Protein AF-A0A7X7ME81-F1 (afdb_monomer)

Secondary structure (DSSP, 8-state):
--TTS--HHHHHHTT-TTSS--STTS--SSHHHHHHHHHTT------------TTSHHHHHHHHHHHHHHHHT--S--------------SSTTS-EEEE-SSS-SEEEE-TTS--EEEBPPEEEETTEEE---EEEEEEEEEEEEETTEEEEEEEEEETT-TTEEEEEEEEEETT---EEEEEEEEESS---BTHHHHSS--EE--B-PPPTT-EEEEEEEEEEETTTTEEEEEEEE--HHHHHTT-EE--SEEEEE-SS-EEEEE-SS--BTTB-SS-EEP----HHHHHHHHHHTT-SEEEE-TTSEEETTEEEE-TTSTTTTHHHHHHHHHTTPEEEE---TT---TT-HHHHH--S-SS-TTS-HHHHHHHHHHHHHHHHHHHHHHHHHH-TTPPPEEE--STT----GGGGGT-EEE--SS---SS-STTS---SSSSS---GGGSSSHHHHHHHGGGGGGTTTS-GGGEEEEEP--SSHHHHHHHHHHIIIIIEEE-S--TT--HHHHHHHHHHHHHHHHHHHHHHHSPPEEES-TTSSEEEEEEE-TTT--EEEEEEE--------TTS--------PPEEEEEEEE--SS-EEESS-EEEEE-TTSEEEEEE---SSSEEEEEEE-

Sequence (635 aa):
MTSKNLGPDCRTFLTHADFETRRADGRFDHQLGFAMDYLRRMQPQYSFDDVNSADELPAWRAKVRAKLKELLQIGDDHVRPFKRVNWIASPRGDEASLMIAAEGPLFRYAAPGSVPCTIEGPVFEIDSALVKPVFYAIRAAGAKALGGGITERRFTADYRNLDGLTLTIVVRTAEGSPVVRFRYILSDTAGRKLTKKTTGRDATDYAAFSAAQDARVTDVRLSDFNHLLNGYLPTETALPPRAFENALTAPGPILASVDAEGAFLMDYAHGSTLPNTFFEYRLAPDRLLEEIDAAHRAGVETFVIDVGWFNSAGDWRPHPRYPEGLKPICERLERHGMKLGLWIHAAWAGNDSEVRTLAPEGHGGPNETVEERRDGYAYGVPVAIARIAESISEACPDVVVDFDMTEGGRSMGLGILATARYFLVNNGPYYQAIEDVPFDRDKRGWNNIFVHPGPSRAQVLRYALDFDRWIPANLLLAHYLPTGDARSIDINLASVVLGQNGLWGGSTGLPNEQLDRIGRTLADYREVRDDANAACAVRLGRTGCGFEVHERLNPANGRGLVSIFSNADTSFQTADVTPEPTVPLAPFVYVTERKAAAGSVHATHPAKVTQLPDGRARIEIKFDGRPDTTIVFFK

Mean predicted aligned error: 19.28 Å

Radius of gyration: 31.32 Å; Cα contacts (8 Å, |Δi|>4): 1023; chains: 1; bounding box: 78×84×87 Å

Nearest PDB structures (foldseek):
  2xn0-assembly1_A  TM=3.822E-01  e=1.098E-12  Lactobacillus acidophilus NCFM
  6phw-assembly1_A  TM=4.038E-01  e=3.432E-10  Streptococcus pneumoniae TIGR4
  6phu-assembly1_A  TM=3.960E-01  e=3.833E-10  Streptococcus pneumoniae TIGR4
  8oe4-assembly1_C  TM=1.785E-01  e=1.512E+00  Homo sapiens
  4a0z-assembly1_B  TM=3.368E-01  e=6.720E+00  Staphylococcus aureus

Foldseek 3Di:
DDDPPDDPVVVCVVPPPQLADPDPVRDHPDPVSVVVVVVVPDDDDDDDDDDDDPVCVVVVVVVVVVVVCVVVVDDPDDDDDPPPQDDPFDPDDQAWTWDADLDDFRIWIDGGLADIFTKRAKWFQKPNDTAGSHFPDKAWPDWDDPDQQKIKTWIKTHGPPQPQWIKIKIWIDGPPDPDIDIDIDITGPPPIDACCVPVVDTPMDHMDGDADPQWFKKAWAAFEQDPVVRGTHIDIDTQDPVCQVVQHKRLHQWIWTADPRGIDIDGDPDHGYPPDGPDIDGHHDPCLLVLLVLCLLLVAQEDEDEPQLADWAVGRFGHVVPVVRCVVVVVSCVVSNHHYEYDHDQLDTGPPDPVVVVDDDFDDDPVDDPVRRLVRSLVCRLVVLQVVLVVVCVVPVPYAAEDEPPDPSHDDDCSSLVRHAYEDPPFADLDDPDPPQDNDPPDPDHNGRLVDQDLVVLLVLCVVLVCCQPPQLLSHAYAFELDDDPQSNQSRLLSCLLNNPHHDDGSPPDPSVSSNLSNVSVVLSVVQSVQLSQFRWDWDDDRLPQKIKTDRARQVAQFHKMKIKGAQAPPPPPVPDDDDDDPQDAWDKDKDPHAHHPPDKDKSADWDWDQDPVRIIIITHGDPRHIGMMMIGRD

Structure (mmCIF, N/CA/C/O backbone):
data_AF-A0A7X7ME81-F1
#
_entry.id   AF-A0A7X7ME81-F1
#
loop_
_atom_site.group_PDB
_atom_site.id
_atom_site.type_symbol
_atom_site.label_atom_id
_atom_site.label_alt_id
_atom_site.label_comp_id
_atom_site.label_asym_id
_atom_site.label_entity_id
_atom_site.label_seq_id
_atom_site.pdbx_PDB_ins_code
_atom_site.Cartn_x
_atom_site.Cartn_y
_atom_site.Cartn_z
_atom_site.occupancy
_atom_site.B_iso_or_equiv
_atom_site.auth_seq_id
_atom_site.auth_comp_id
_atom_site.auth_asym_id
_atom_site.auth_atom_id
_atom_site.pdbx_PDB_model_num
ATOM 1 N N . MET A 1 1 ? 10.875 38.441 -19.371 1.00 32.75 1 MET A N 1
ATOM 2 C CA . MET A 1 1 ? 10.639 39.898 -19.463 1.00 32.75 1 MET A CA 1
ATOM 3 C C . MET A 1 1 ? 11.802 40.682 -18.859 1.00 32.75 1 MET A C 1
ATOM 5 O O . MET A 1 1 ? 12.082 40.538 -17.675 1.00 32.75 1 MET A O 1
ATOM 9 N N . THR A 1 2 ? 12.499 41.498 -19.654 1.00 25.98 2 THR A N 1
ATOM 10 C CA . THR A 1 2 ? 13.553 42.420 -19.182 1.00 25.98 2 THR A CA 1
ATOM 11 C C . THR A 1 2 ? 12.974 43.673 -18.511 1.00 25.98 2 THR A C 1
ATOM 13 O O . THR A 1 2 ? 11.903 44.146 -18.883 1.00 25.98 2 THR A O 1
ATOM 16 N N . SER A 1 3 ? 13.726 44.232 -17.557 1.00 25.61 3 SER A N 1
ATOM 17 C CA . SER A 1 3 ? 13.387 45.251 -16.538 1.00 25.61 3 SER A CA 1
ATOM 18 C C . SER A 1 3 ? 12.873 46.629 -17.000 1.00 25.61 3 SER A C 1
ATOM 20 O O . SER A 1 3 ? 12.815 47.557 -16.195 1.00 25.61 3 SER A O 1
ATOM 22 N N . LYS A 1 4 ? 12.485 46.808 -18.266 1.00 28.98 4 LYS A N 1
ATOM 23 C CA . LYS A 1 4 ? 12.021 48.106 -18.785 1.00 28.98 4 LYS A CA 1
ATOM 24 C C . LYS A 1 4 ? 10.511 48.349 -18.665 1.00 28.98 4 LYS A C 1
ATOM 26 O O . LYS A 1 4 ? 10.114 49.504 -18.753 1.00 28.98 4 LYS A O 1
ATOM 31 N N . ASN A 1 5 ? 9.703 47.322 -18.380 1.00 36.22 5 ASN A N 1
ATOM 32 C CA . ASN A 1 5 ? 8.232 47.427 -18.406 1.00 36.22 5 ASN A CA 1
ATOM 33 C C . ASN A 1 5 ? 7.548 47.433 -17.027 1.00 36.22 5 ASN A C 1
ATOM 35 O O . ASN A 1 5 ? 6.329 47.332 -16.953 1.00 36.22 5 ASN A O 1
ATOM 39 N N . LEU A 1 6 ? 8.299 47.559 -15.931 1.00 34.09 6 LEU A N 1
ATOM 40 C CA . LEU A 1 6 ? 7.712 47.717 -14.598 1.00 34.09 6 LEU A CA 1
ATOM 41 C C . LEU A 1 6 ? 7.468 49.205 -14.317 1.00 34.09 6 LEU A C 1
ATOM 43 O O . LEU A 1 6 ? 8.400 50.016 -14.401 1.00 34.09 6 LEU A O 1
ATOM 47 N N . GLY A 1 7 ? 6.212 49.545 -14.012 1.00 36.22 7 GLY A N 1
ATOM 48 C CA . GLY A 1 7 ? 5.780 50.894 -13.645 1.00 36.22 7 GLY A CA 1
ATOM 49 C C . GLY A 1 7 ? 6.507 51.434 -12.401 1.00 36.22 7 GLY A C 1
ATOM 50 O O . GLY A 1 7 ? 7.112 50.655 -11.657 1.00 36.22 7 GLY A O 1
ATOM 51 N N . PRO A 1 8 ? 6.488 52.761 -12.176 1.00 33.88 8 PRO A N 1
ATOM 52 C CA . PRO A 1 8 ? 7.284 53.421 -11.137 1.00 33.88 8 PRO A CA 1
ATOM 53 C C . PRO A 1 8 ? 7.071 52.850 -9.723 1.00 33.88 8 PRO A C 1
ATOM 55 O O . PRO A 1 8 ? 8.046 52.741 -8.983 1.00 33.88 8 PRO A O 1
ATOM 58 N N . ASP A 1 9 ? 5.871 52.357 -9.405 1.00 41.66 9 ASP A N 1
ATOM 59 C CA . ASP A 1 9 ? 5.544 51.764 -8.096 1.00 41.66 9 ASP A CA 1
ATOM 60 C C . ASP A 1 9 ? 6.050 50.321 -7.910 1.00 41.66 9 ASP A C 1
ATOM 62 O O . ASP A 1 9 ? 6.145 49.827 -6.794 1.00 41.66 9 ASP A O 1
ATOM 66 N N . CYS A 1 10 ? 6.440 49.625 -8.983 1.00 31.61 10 CYS A N 1
ATOM 67 C CA . CYS A 1 10 ? 7.090 48.310 -8.887 1.00 31.61 10 CYS A CA 1
ATOM 68 C C . CYS A 1 10 ? 8.609 48.421 -8.676 1.00 31.61 10 CYS A C 1
ATOM 70 O O . CYS A 1 10 ? 9.251 47.456 -8.259 1.00 31.61 10 CYS A O 1
ATOM 72 N N . ARG A 1 11 ? 9.212 49.587 -8.954 1.00 34.44 11 ARG A N 1
ATOM 73 C CA . ARG A 1 11 ? 10.646 49.813 -8.702 1.00 34.44 11 ARG A CA 1
ATOM 74 C C . ARG A 1 11 ? 10.942 50.006 -7.218 1.00 34.44 11 ARG A C 1
ATOM 76 O O . ARG A 1 11 ? 12.022 49.628 -6.785 1.00 34.44 11 ARG A O 1
ATOM 83 N N . THR A 1 12 ? 9.988 50.523 -6.449 1.00 38.28 12 THR A N 1
ATOM 84 C CA . THR A 1 12 ? 10.103 50.729 -4.998 1.00 38.28 12 THR A CA 1
ATOM 85 C C . THR A 1 12 ? 10.009 49.424 -4.198 1.00 38.28 12 THR A C 1
ATOM 87 O O . THR A 1 12 ? 10.706 49.291 -3.195 1.00 38.28 12 THR A O 1
ATOM 90 N N . PHE A 1 13 ? 9.256 48.417 -4.667 1.00 35.69 13 PHE A N 1
ATOM 91 C CA . PHE A 1 13 ? 9.243 47.071 -4.061 1.00 35.69 13 PHE A CA 1
ATOM 92 C C . PHE A 1 13 ? 10.575 46.321 -4.222 1.00 35.69 13 PHE A C 1
ATOM 94 O O . PHE A 1 13 ? 10.964 45.552 -3.347 1.00 35.69 13 PHE A O 1
ATOM 101 N N . LEU A 1 14 ? 11.298 46.566 -5.320 1.00 36.12 14 LEU A N 1
ATOM 102 C CA . LEU A 1 14 ? 12.588 45.929 -5.620 1.00 36.12 14 LEU A CA 1
ATOM 103 C C . LEU A 1 14 ? 13.775 46.540 -4.858 1.00 36.12 14 LEU A C 1
ATOM 105 O O . LEU A 1 14 ? 14.877 46.002 -4.935 1.00 36.12 14 LEU A O 1
ATOM 109 N N . THR A 1 15 ? 13.563 47.650 -4.149 1.00 40.34 15 THR A N 1
ATOM 110 C CA . THR A 1 15 ? 14.590 48.358 -3.368 1.00 40.34 15 THR A CA 1
ATOM 111 C C . THR A 1 15 ? 14.187 48.531 -1.901 1.00 40.34 15 THR A C 1
ATOM 113 O O . THR A 1 15 ? 14.740 49.386 -1.211 1.00 40.34 15 THR A O 1
ATOM 116 N N . HIS A 1 16 ? 13.190 47.779 -1.415 1.00 45.47 16 HIS A N 1
ATOM 117 C CA . HIS A 1 16 ? 12.765 47.869 -0.018 1.00 45.47 16 HIS A CA 1
ATOM 118 C C . HIS A 1 16 ? 13.863 47.308 0.895 1.00 45.47 16 HIS A C 1
ATOM 120 O O . HIS A 1 16 ? 14.351 46.198 0.678 1.00 45.47 16 HIS A O 1
ATOM 126 N N . ALA A 1 17 ? 14.220 48.050 1.946 1.00 48.84 17 ALA A N 1
ATOM 127 C CA . ALA A 1 17 ? 15.340 47.730 2.838 1.00 48.84 17 ALA A CA 1
ATOM 128 C C . ALA A 1 17 ? 15.209 46.377 3.574 1.00 48.84 17 ALA A C 1
ATOM 130 O O . ALA A 1 17 ? 16.172 45.908 4.182 1.00 48.84 17 ALA A O 1
ATOM 131 N N . ASP A 1 18 ? 14.028 45.754 3.547 1.00 45.53 18 ASP A N 1
ATOM 132 C CA . ASP A 1 18 ? 13.742 44.443 4.152 1.00 45.53 18 ASP A CA 1
ATOM 133 C C . ASP A 1 18 ? 14.006 43.255 3.210 1.00 45.53 18 ASP A C 1
ATOM 135 O O . ASP A 1 18 ? 13.956 42.105 3.644 1.00 45.53 18 ASP A O 1
ATOM 139 N N . PHE A 1 19 ? 14.307 43.511 1.931 1.00 48.75 19 PHE A N 1
ATOM 140 C CA . PHE A 1 19 ? 14.589 42.472 0.931 1.00 48.75 19 PHE A CA 1
ATOM 141 C C . PHE A 1 19 ? 16.055 42.437 0.474 1.00 48.75 19 PHE A C 1
ATOM 143 O O . PHE A 1 19 ? 16.425 41.583 -0.330 1.00 48.75 19 PHE A O 1
ATOM 150 N N . GLU A 1 20 ? 16.907 43.310 1.017 1.00 47.28 20 GLU A N 1
ATOM 151 C CA . GLU A 1 20 ? 18.362 43.174 0.930 1.00 47.28 20 GLU A CA 1
ATOM 152 C C . GLU A 1 20 ? 18.887 42.331 2.102 1.00 47.28 20 GLU A C 1
ATOM 154 O O . GLU A 1 20 ? 18.478 42.501 3.251 1.00 47.28 20 GLU A O 1
ATOM 159 N N . THR A 1 21 ? 19.808 41.402 1.822 1.00 47.97 21 THR A N 1
ATOM 160 C CA . THR A 1 21 ? 20.451 40.582 2.860 1.00 47.97 21 THR A CA 1
ATOM 161 C C . THR A 1 21 ? 21.333 41.457 3.749 1.00 47.97 21 THR A C 1
ATOM 163 O O . THR A 1 21 ? 22.417 41.873 3.347 1.00 47.97 21 THR A O 1
ATOM 166 N N . ARG A 1 22 ? 20.911 41.695 4.995 1.00 49.09 22 ARG A N 1
ATOM 167 C CA . ARG A 1 22 ? 21.734 42.398 5.997 1.00 49.09 22 ARG A CA 1
ATOM 168 C C . ARG A 1 22 ? 22.772 41.483 6.651 1.00 49.09 22 ARG A C 1
ATOM 170 O O . ARG A 1 22 ? 23.621 41.943 7.413 1.00 49.09 22 ARG A O 1
ATOM 177 N N . ARG A 1 23 ? 22.716 40.181 6.363 1.00 46.84 23 ARG A N 1
ATOM 178 C CA . ARG A 1 23 ? 23.627 39.175 6.905 1.00 46.84 23 ARG A CA 1
ATOM 179 C C . ARG A 1 23 ? 24.941 39.161 6.131 1.00 46.84 23 ARG A C 1
ATOM 181 O O . ARG A 1 23 ? 24.955 39.081 4.905 1.00 46.84 23 ARG A O 1
ATOM 188 N N . ALA A 1 24 ? 26.051 39.142 6.866 1.00 44.19 24 ALA A N 1
ATOM 189 C CA . ALA A 1 24 ? 27.401 39.085 6.302 1.00 44.19 24 ALA A CA 1
ATOM 190 C C . ALA A 1 24 ? 27.688 37.799 5.492 1.00 44.19 24 ALA A C 1
ATOM 192 O O . ALA A 1 24 ? 28.668 37.753 4.755 1.00 44.19 24 ALA A O 1
ATOM 193 N N . ASP A 1 25 ? 26.841 36.766 5.613 1.00 48.84 25 ASP A N 1
ATOM 194 C CA . ASP A 1 25 ? 26.937 35.490 4.888 1.00 48.84 25 ASP A CA 1
ATOM 195 C C . ASP A 1 25 ? 26.100 35.434 3.591 1.00 48.84 25 ASP A C 1
ATOM 197 O O . ASP A 1 25 ? 26.075 34.398 2.925 1.00 48.84 25 ASP A O 1
ATOM 201 N N . GLY A 1 26 ? 25.415 36.526 3.226 1.00 46.53 26 GLY A N 1
ATOM 202 C CA . GLY A 1 26 ? 24.636 36.641 1.988 1.00 46.53 26 GLY A CA 1
ATOM 203 C C . GLY A 1 26 ? 23.283 35.916 1.989 1.00 46.53 26 GLY A C 1
ATOM 204 O O . GLY A 1 26 ? 22.688 35.749 0.924 1.00 46.53 26 GLY A O 1
ATOM 205 N N . ARG A 1 27 ? 22.792 35.452 3.149 1.00 45.41 27 ARG A N 1
ATOM 206 C CA . ARG A 1 27 ? 21.479 34.795 3.287 1.00 45.41 27 ARG A CA 1
ATOM 207 C C . ARG A 1 27 ? 20.375 35.803 3.616 1.00 45.41 27 ARG A C 1
ATOM 209 O O . ARG A 1 27 ? 20.588 36.737 4.375 1.00 45.41 27 ARG A O 1
ATOM 216 N N . PHE A 1 28 ? 19.166 35.577 3.107 1.00 43.81 28 PHE A N 1
ATOM 217 C CA . PHE A 1 28 ? 18.009 36.432 3.397 1.00 43.81 28 PHE A CA 1
ATOM 218 C C . PHE A 1 28 ? 17.433 36.142 4.791 1.00 43.81 28 PHE A C 1
ATOM 220 O O . PHE A 1 28 ? 17.281 34.980 5.165 1.00 43.81 28 PHE A O 1
ATOM 227 N N . ASP A 1 29 ? 17.074 37.189 5.540 1.00 44.44 29 ASP A N 1
ATOM 228 C CA . ASP A 1 29 ? 16.479 37.068 6.883 1.00 44.44 29 ASP A CA 1
ATOM 229 C C . ASP A 1 29 ? 15.064 36.450 6.861 1.00 44.44 29 ASP A C 1
ATOM 231 O O . ASP A 1 29 ? 14.594 35.924 7.872 1.00 44.44 29 ASP A O 1
ATOM 235 N N . HIS A 1 30 ? 14.403 36.437 5.696 1.00 47.88 30 HIS A N 1
ATOM 236 C CA . HIS A 1 30 ? 13.050 35.909 5.512 1.00 47.88 30 HIS A CA 1
ATOM 237 C C . HIS A 1 30 ? 12.918 35.034 4.253 1.00 47.88 30 HIS A C 1
ATOM 239 O O . HIS A 1 30 ? 13.453 35.355 3.190 1.00 47.88 30 HIS A O 1
ATOM 245 N N . GLN A 1 31 ? 12.143 33.943 4.357 1.00 36.00 31 GLN A N 1
ATOM 246 C CA . GLN A 1 31 ? 11.933 32.953 3.284 1.00 36.00 31 GLN A CA 1
ATOM 247 C C . GLN A 1 31 ? 11.325 33.547 2.001 1.00 36.00 31 GLN A C 1
ATOM 249 O O . GLN A 1 31 ? 11.598 33.059 0.905 1.00 36.00 31 GLN A O 1
ATOM 254 N N . LEU A 1 32 ? 10.559 34.635 2.120 1.00 37.75 32 LEU A N 1
ATOM 255 C CA . LEU A 1 32 ? 9.932 35.316 0.987 1.00 37.75 32 LEU A CA 1
ATOM 256 C C . LEU A 1 32 ? 10.963 35.976 0.046 1.00 37.75 32 LEU A C 1
ATOM 258 O O . LEU A 1 32 ? 10.760 35.999 -1.166 1.00 37.75 32 LEU A O 1
ATOM 262 N N . GLY A 1 33 ? 12.102 36.445 0.575 1.00 39.22 33 GLY A N 1
ATOM 263 C CA . GLY A 1 33 ? 13.165 37.071 -0.227 1.00 39.22 33 GLY A CA 1
ATOM 264 C C . GLY A 1 33 ? 13.872 36.090 -1.171 1.00 39.22 33 GLY A C 1
ATOM 265 O O . GLY A 1 33 ? 14.205 36.438 -2.301 1.00 39.22 33 GLY A O 1
ATOM 266 N N . PHE A 1 34 ? 14.019 34.830 -0.751 1.00 38.69 34 PHE A N 1
ATOM 267 C CA . PHE A 1 34 ? 14.621 33.763 -1.557 1.00 38.69 34 PHE A CA 1
ATOM 268 C C . PHE A 1 34 ? 13.739 33.354 -2.750 1.00 38.69 34 PHE A C 1
ATOM 270 O O . PHE A 1 34 ? 14.237 33.169 -3.862 1.00 38.69 34 PHE A O 1
ATOM 277 N N . ALA A 1 35 ? 12.422 33.256 -2.540 1.00 36.81 35 ALA A N 1
ATOM 278 C CA . ALA A 1 35 ? 11.469 32.866 -3.580 1.00 36.81 35 ALA A CA 1
ATOM 279 C C . ALA A 1 35 ? 11.412 33.878 -4.742 1.00 36.81 35 ALA A C 1
ATOM 281 O O . ALA A 1 35 ? 11.278 33.494 -5.905 1.00 36.81 35 ALA A O 1
ATOM 282 N N . MET A 1 36 ? 11.575 35.170 -4.450 1.00 40.88 36 MET A N 1
ATOM 283 C CA . MET A 1 36 ? 11.470 36.232 -5.456 1.00 40.88 36 MET A CA 1
ATOM 284 C C . MET A 1 36 ? 12.733 36.382 -6.318 1.00 40.88 36 MET A C 1
ATOM 286 O O . MET A 1 36 ? 12.626 36.642 -7.519 1.00 40.88 36 MET A O 1
ATOM 290 N N . ASP A 1 37 ? 13.928 36.151 -5.761 1.00 43.53 37 ASP A N 1
ATOM 291 C CA . ASP A 1 37 ? 15.176 36.126 -6.543 1.00 43.53 37 ASP A CA 1
ATOM 292 C C . ASP A 1 37 ? 15.230 34.925 -7.508 1.00 43.53 37 ASP A C 1
ATOM 294 O O . ASP A 1 37 ? 15.739 35.028 -8.626 1.00 43.53 37 ASP A O 1
ATOM 298 N N . TYR A 1 38 ? 14.624 33.802 -7.116 1.00 40.75 38 TYR A N 1
ATOM 299 C CA . TYR A 1 38 ? 14.484 32.615 -7.958 1.00 40.75 38 TYR A CA 1
ATOM 300 C C . TYR A 1 38 ? 13.604 32.879 -9.194 1.00 40.75 38 TYR A C 1
ATOM 302 O O . TYR A 1 38 ? 13.998 32.577 -10.324 1.00 40.75 38 TYR A O 1
ATOM 310 N N . LEU A 1 39 ? 12.452 33.533 -9.010 1.00 40.41 39 LEU A N 1
ATOM 311 C CA . LEU A 1 39 ? 11.525 33.873 -10.098 1.00 40.41 39 LEU A CA 1
ATOM 312 C C . LEU A 1 39 ? 12.115 34.884 -11.095 1.00 40.41 39 LEU A C 1
ATOM 314 O O . LEU A 1 39 ? 11.847 34.812 -12.296 1.00 40.41 39 LEU A O 1
ATOM 318 N N . ARG A 1 40 ? 12.992 35.782 -10.630 1.00 42.34 40 ARG A N 1
ATOM 319 C CA . ARG A 1 40 ? 13.674 36.785 -11.465 1.00 42.34 40 ARG A CA 1
ATOM 320 C C . ARG A 1 40 ? 14.566 36.167 -12.560 1.00 42.34 40 ARG A C 1
ATOM 322 O O . ARG A 1 40 ? 14.855 36.838 -13.553 1.00 42.34 40 ARG A O 1
ATOM 329 N N . ARG A 1 41 ? 14.994 34.905 -12.415 1.00 41.59 41 ARG A N 1
ATOM 330 C CA . ARG A 1 41 ? 15.993 34.248 -13.284 1.00 41.59 41 ARG A CA 1
ATOM 331 C C . ARG A 1 41 ? 15.414 33.434 -14.457 1.00 41.59 41 ARG A C 1
ATOM 333 O O . ARG A 1 41 ? 16.167 33.110 -15.366 1.00 41.59 41 ARG A O 1
ATOM 340 N N . MET A 1 42 ? 14.110 33.142 -14.491 1.00 31.59 42 MET A N 1
ATOM 341 C CA . MET A 1 42 ? 13.539 32.039 -15.300 1.00 31.59 42 MET A CA 1
ATOM 342 C C . MET A 1 42 ? 12.870 32.398 -16.654 1.00 31.59 42 MET A C 1
ATOM 344 O O . MET A 1 42 ? 12.163 31.565 -17.203 1.00 31.59 42 MET A O 1
ATOM 348 N N . GLN A 1 43 ? 13.046 33.599 -17.222 1.00 38.97 43 GLN A N 1
ATOM 349 C CA . GLN A 1 43 ? 12.276 34.106 -18.391 1.00 38.97 43 GLN A CA 1
ATOM 350 C C . GLN A 1 43 ? 11.940 33.091 -19.534 1.00 38.97 43 GLN A C 1
ATOM 352 O O . GLN A 1 43 ? 12.846 32.762 -20.300 1.00 38.97 43 GLN A O 1
ATOM 357 N N . PRO A 1 44 ? 10.661 32.720 -19.781 1.00 31.50 44 PRO A N 1
ATOM 358 C CA . PRO A 1 44 ? 10.255 31.972 -20.983 1.00 31.50 44 PRO A CA 1
ATOM 359 C C . PRO A 1 44 ? 9.662 32.876 -22.085 1.00 31.50 44 PRO A C 1
ATOM 361 O O . PRO A 1 44 ? 9.094 33.932 -21.796 1.00 31.50 44 PRO A O 1
ATOM 364 N N . GLN A 1 45 ? 9.815 32.460 -23.349 1.00 32.66 45 GLN A N 1
ATOM 365 C CA . GLN A 1 45 ? 9.417 33.175 -24.572 1.00 32.66 45 GLN A CA 1
ATOM 366 C C . GLN A 1 45 ? 8.427 32.346 -25.429 1.00 32.66 45 GLN A C 1
ATOM 368 O O . GLN A 1 45 ? 8.608 31.136 -25.543 1.00 32.66 45 GLN A O 1
ATOM 373 N N . TYR A 1 46 ? 7.506 33.062 -26.101 1.00 28.22 46 TYR A N 1
ATOM 374 C CA . TYR A 1 46 ? 6.639 32.715 -27.258 1.00 28.22 46 TYR A CA 1
ATOM 375 C C . TYR A 1 46 ? 5.223 32.135 -27.001 1.00 28.22 46 TYR A C 1
ATOM 377 O O . TYR A 1 46 ? 5.084 31.063 -26.422 1.00 28.22 46 TYR A O 1
ATOM 385 N N . SER A 1 47 ? 4.185 32.829 -27.517 1.00 29.20 47 SER A N 1
ATOM 386 C CA . SER A 1 47 ? 2.791 32.358 -27.694 1.00 29.20 47 SER A CA 1
ATOM 387 C C . SER A 1 47 ? 2.435 32.246 -29.188 1.00 29.20 47 SER A C 1
ATOM 389 O O . SER A 1 47 ? 2.996 32.962 -30.022 1.00 29.20 47 SER A O 1
ATOM 391 N N . PHE A 1 48 ? 1.504 31.343 -29.513 1.00 30.50 48 PHE A N 1
ATOM 392 C CA . PHE A 1 48 ? 0.793 31.282 -30.793 1.00 30.50 48 PHE A CA 1
ATOM 393 C C . PHE A 1 48 ? -0.701 31.431 -30.503 1.00 30.50 48 PHE A C 1
ATOM 395 O O . PHE A 1 48 ? -1.377 30.457 -30.174 1.00 30.50 48 PHE A O 1
ATOM 402 N N . ASP A 1 49 ? -1.184 32.663 -30.597 1.00 35.16 49 ASP A N 1
ATOM 403 C CA . ASP A 1 49 ? -2.587 33.029 -30.446 1.00 35.16 49 ASP A CA 1
ATOM 404 C C . ASP A 1 49 ? -3.260 33.034 -31.823 1.00 35.16 49 ASP A C 1
ATOM 406 O O . ASP A 1 49 ? -2.685 33.562 -32.771 1.00 35.16 49 ASP A O 1
ATOM 410 N N . ASP A 1 50 ? -4.429 32.393 -31.937 1.00 37.16 50 ASP A N 1
ATOM 411 C CA . ASP A 1 50 ? -5.607 32.890 -32.675 1.00 37.16 50 ASP A CA 1
ATOM 412 C C . ASP A 1 50 ? -6.576 31.747 -33.028 1.00 37.16 50 ASP A C 1
ATOM 414 O O . ASP A 1 50 ? -6.461 31.073 -34.054 1.00 37.16 50 ASP A O 1
ATOM 418 N N . VAL A 1 51 ? -7.599 31.569 -32.189 1.00 39.06 51 VAL A N 1
ATOM 419 C CA . VAL A 1 51 ? -8.917 31.081 -32.625 1.00 39.06 51 VAL A CA 1
ATOM 420 C C . VAL A 1 51 ? -9.935 32.030 -32.006 1.00 39.06 51 VAL A C 1
ATOM 422 O O . VAL A 1 51 ? -10.042 32.112 -30.784 1.00 39.06 51 VAL A O 1
ATOM 425 N N . ASN A 1 52 ? -10.636 32.791 -32.846 1.00 38.50 52 ASN A N 1
ATOM 426 C CA . ASN A 1 52 ? -11.299 34.034 -32.441 1.00 38.50 52 ASN A CA 1
ATOM 427 C C . ASN A 1 52 ? -12.833 33.920 -32.317 1.00 38.50 52 ASN A C 1
ATOM 429 O O . ASN A 1 52 ? -13.488 34.926 -32.043 1.00 38.50 52 ASN A O 1
ATOM 433 N N . SER A 1 53 ? -13.447 32.734 -32.490 1.00 41.44 53 SER A N 1
ATOM 434 C CA . SER A 1 53 ? -14.900 32.584 -32.263 1.00 41.44 53 SER A CA 1
ATOM 435 C C . SER A 1 53 ? -15.425 31.152 -32.048 1.00 41.44 53 SER A C 1
ATOM 437 O O . SER A 1 53 ? -14.794 30.155 -32.402 1.00 41.44 53 SER A O 1
ATOM 439 N N . ALA A 1 54 ? -16.638 31.062 -31.480 1.00 36.31 54 ALA A N 1
ATOM 440 C CA . ALA A 1 54 ? -17.353 29.822 -31.156 1.00 36.31 54 ALA A CA 1
ATOM 441 C C . ALA A 1 54 ? -17.728 28.966 -32.383 1.00 36.31 54 ALA A C 1
ATOM 443 O O . ALA A 1 54 ? -17.873 27.748 -32.256 1.00 36.31 54 ALA A O 1
ATOM 444 N N . ASP A 1 55 ? -17.823 29.575 -33.565 1.00 43.19 55 ASP A N 1
ATOM 445 C CA . ASP A 1 55 ? -18.172 28.886 -34.812 1.00 43.19 55 ASP A CA 1
ATOM 446 C C . ASP A 1 55 ? -16.984 28.095 -35.390 1.00 43.19 55 ASP A C 1
ATOM 448 O O . ASP A 1 55 ? -17.169 27.124 -36.125 1.00 43.19 55 ASP A O 1
ATOM 452 N N . GLU A 1 56 ? -15.751 28.443 -35.000 1.00 43.66 56 GLU A N 1
ATOM 453 C CA . GLU A 1 56 ? -14.519 27.733 -35.379 1.00 43.66 56 GLU A CA 1
ATOM 454 C C . GLU A 1 56 ? -14.234 26.527 -34.462 1.00 43.66 56 GLU A C 1
ATOM 456 O O . GLU A 1 56 ? -13.455 25.628 -34.804 1.00 43.66 56 GLU A O 1
ATOM 461 N N . LEU A 1 57 ? -14.918 26.459 -33.313 1.00 41.06 57 LEU A N 1
ATOM 462 C CA . LEU A 1 57 ? -14.742 25.446 -32.272 1.00 41.06 57 LEU A CA 1
ATOM 463 C C . LEU A 1 57 ? -15.004 24.004 -32.753 1.00 41.06 57 LEU A C 1
ATOM 465 O O . LEU A 1 57 ? -14.258 23.113 -32.345 1.00 41.06 57 LEU A O 1
ATOM 469 N N . PRO A 1 58 ? -15.994 23.708 -33.620 1.00 44.22 58 PRO A N 1
ATOM 470 C CA . PRO A 1 58 ? -16.194 22.357 -34.145 1.00 44.22 58 PRO A CA 1
ATOM 471 C C . PRO A 1 58 ? -15.057 21.903 -35.073 1.00 44.22 58 PRO A C 1
ATOM 473 O O . PRO A 1 58 ? -14.619 20.755 -34.983 1.00 44.22 58 PRO A O 1
ATOM 476 N N . ALA A 1 59 ? -14.530 22.798 -35.917 1.00 46.66 59 ALA A N 1
ATOM 477 C CA . ALA A 1 59 ? -13.402 22.509 -36.808 1.00 46.66 59 ALA A CA 1
ATOM 478 C C . ALA A 1 59 ? -12.083 22.370 -36.027 1.00 46.66 59 ALA A C 1
ATOM 480 O O . ALA A 1 59 ? -11.264 21.494 -36.318 1.00 46.66 59 ALA A O 1
ATOM 481 N N . TRP A 1 60 ? -11.909 23.181 -34.982 1.00 47.00 60 TRP A N 1
ATOM 482 C CA . TRP A 1 60 ? -10.807 23.065 -34.033 1.00 47.00 60 TRP A CA 1
ATOM 483 C C . TRP A 1 60 ? -10.886 21.762 -33.222 1.00 47.00 60 TRP A C 1
ATOM 485 O O . TRP A 1 60 ? -9.916 21.009 -33.191 1.00 47.00 60 TRP A O 1
ATOM 495 N N . ARG A 1 61 ? -12.060 21.405 -32.675 1.00 44.97 61 ARG A N 1
ATOM 496 C CA . ARG A 1 61 ? -12.305 20.105 -32.018 1.00 44.97 61 ARG A CA 1
ATOM 497 C C . ARG A 1 61 ? -12.026 18.940 -32.961 1.00 44.97 61 ARG A C 1
ATOM 499 O O . ARG A 1 61 ? -11.451 17.951 -32.524 1.00 44.97 61 ARG A O 1
ATOM 506 N N . ALA A 1 62 ? -12.378 19.046 -34.243 1.00 47.09 62 ALA A N 1
ATOM 507 C CA . ALA A 1 62 ? -12.060 18.027 -35.242 1.00 47.09 62 ALA A CA 1
ATOM 508 C C . ALA A 1 62 ? -10.543 17.896 -35.486 1.00 47.09 62 ALA A C 1
ATOM 510 O O . ALA A 1 62 ? -10.047 16.771 -35.548 1.00 47.09 62 ALA A O 1
ATOM 511 N N . LYS A 1 63 ? -9.788 19.006 -35.535 1.00 46.94 63 LYS A N 1
ATOM 512 C CA . LYS A 1 63 ? -8.311 18.995 -35.608 1.00 46.94 63 LYS A CA 1
ATOM 513 C C . LYS A 1 63 ? -7.667 18.410 -34.347 1.00 46.94 63 LYS A C 1
ATOM 515 O O . LYS A 1 63 ? -6.780 17.570 -34.463 1.00 46.94 63 LYS A O 1
ATOM 520 N N . VAL A 1 64 ? -8.146 18.785 -33.160 1.00 43.28 64 VAL A N 1
ATOM 521 C CA . VAL A 1 64 ? -7.687 18.241 -31.869 1.00 43.28 64 VAL A CA 1
ATOM 522 C C . VAL A 1 64 ? -7.994 16.745 -31.770 1.00 43.28 64 VAL A C 1
ATOM 524 O O . VAL A 1 64 ? -7.142 15.966 -31.362 1.00 43.28 64 VAL A O 1
ATOM 527 N N . ARG A 1 65 ? -9.174 16.305 -32.219 1.00 43.00 65 ARG A N 1
ATOM 528 C CA . ARG A 1 65 ? -9.571 14.889 -32.228 1.00 43.00 65 ARG A CA 1
ATOM 529 C C . ARG A 1 65 ? -8.785 14.070 -33.255 1.00 43.00 65 ARG A C 1
ATOM 531 O O . ARG A 1 65 ? -8.423 12.937 -32.958 1.00 43.00 65 ARG A O 1
ATOM 538 N N . ALA A 1 66 ? -8.477 14.636 -34.425 1.00 46.22 66 ALA A N 1
ATOM 539 C CA . ALA A 1 66 ? -7.587 14.020 -35.411 1.00 46.22 66 ALA A CA 1
ATOM 540 C C . ALA A 1 66 ? -6.154 13.892 -34.869 1.00 46.22 66 ALA A C 1
ATOM 542 O O . ALA A 1 66 ? -5.543 12.836 -35.014 1.00 46.22 66 ALA A O 1
ATOM 543 N N . LYS A 1 67 ? -5.659 14.916 -34.159 1.00 43.53 67 LYS A N 1
ATOM 544 C CA . LYS A 1 67 ? -4.336 14.895 -33.525 1.00 43.53 67 LYS A CA 1
ATOM 545 C C . LYS A 1 67 ? -4.268 13.928 -32.340 1.00 43.53 67 LYS A C 1
ATOM 547 O O . LYS A 1 67 ? -3.284 13.220 -32.196 1.00 43.53 67 LYS A O 1
ATOM 552 N N . LEU A 1 68 ? -5.333 13.815 -31.546 1.00 38.41 68 LEU A N 1
ATOM 553 C CA . LEU A 1 68 ? -5.460 12.803 -30.492 1.00 38.41 68 LEU A CA 1
ATOM 554 C C . LEU A 1 68 ? -5.521 11.379 -31.062 1.00 38.41 68 LEU A C 1
ATOM 556 O O . LEU A 1 68 ? -4.896 10.488 -30.503 1.00 38.41 68 LEU A O 1
ATOM 560 N N . LYS A 1 69 ? -6.214 11.149 -32.187 1.00 41.41 69 LYS A N 1
ATOM 561 C CA . LYS A 1 69 ? -6.202 9.843 -32.876 1.00 41.41 69 LYS A CA 1
ATOM 562 C C . LYS A 1 69 ? -4.808 9.481 -33.411 1.00 41.41 69 LYS A C 1
ATOM 564 O O . LYS A 1 69 ? -4.397 8.332 -33.284 1.00 41.41 69 LYS A O 1
ATOM 569 N N . GLU A 1 70 ? -4.076 10.455 -33.951 1.00 43.75 70 GLU A N 1
ATOM 570 C CA . GLU A 1 70 ? -2.676 10.307 -34.382 1.00 43.75 70 GLU A CA 1
ATOM 571 C C . GLU A 1 70 ? -1.744 9.978 -33.198 1.00 43.75 70 GLU A C 1
ATOM 573 O O . GLU A 1 70 ? -0.939 9.054 -33.285 1.00 43.75 70 GLU A O 1
ATOM 578 N N . LEU A 1 71 ? -1.894 10.686 -32.071 1.00 38.44 71 LEU A N 1
ATOM 579 C CA . LEU A 1 71 ? -1.054 10.538 -30.874 1.00 38.44 71 LEU A CA 1
ATOM 580 C C . LEU A 1 71 ? -1.345 9.262 -30.068 1.00 38.44 71 LEU A C 1
ATOM 582 O O . LEU A 1 71 ? -0.439 8.709 -29.454 1.00 38.44 71 LEU A O 1
ATOM 586 N N . LEU A 1 72 ? -2.592 8.783 -30.070 1.00 34.72 72 LEU A N 1
ATOM 587 C CA . LEU A 1 72 ? -3.018 7.598 -29.313 1.00 34.72 72 LEU A CA 1
ATOM 588 C C . LEU A 1 72 ? -2.960 6.292 -30.128 1.00 34.72 72 LEU A C 1
ATOM 590 O O . LEU A 1 72 ? -3.198 5.227 -29.568 1.00 34.72 72 LEU A O 1
ATOM 594 N N . GLN A 1 73 ? -2.655 6.353 -31.431 1.00 39.91 73 GLN A N 1
ATOM 595 C CA . GLN A 1 73 ? -2.582 5.200 -32.351 1.00 39.91 73 GLN A CA 1
ATOM 596 C C . GLN A 1 73 ? -3.836 4.294 -32.374 1.00 39.91 73 GLN A C 1
ATOM 598 O O . GLN A 1 73 ? -3.744 3.106 -32.683 1.00 39.91 73 GLN A O 1
ATOM 603 N N . ILE A 1 74 ? -5.024 4.828 -32.073 1.00 40.41 74 ILE A N 1
ATOM 604 C CA . ILE A 1 74 ? -6.282 4.061 -32.078 1.00 40.41 74 ILE A CA 1
ATOM 605 C C . ILE A 1 74 ? -6.915 4.142 -33.477 1.00 40.41 74 ILE A C 1
ATOM 607 O O . ILE A 1 74 ? -7.443 5.187 -33.864 1.00 40.41 74 ILE A O 1
ATOM 611 N N . GLY A 1 75 ? -6.842 3.046 -34.240 1.00 38.78 75 GLY A N 1
ATOM 612 C CA . GLY A 1 75 ? -7.490 2.884 -35.551 1.00 38.78 75 GLY A CA 1
ATOM 613 C C . GLY A 1 75 ? -8.822 2.124 -35.478 1.00 38.78 75 GLY A C 1
ATOM 614 O O . GLY A 1 75 ? -9.003 1.283 -34.604 1.00 38.78 75 GLY A O 1
ATOM 615 N N . ASP A 1 76 ? -9.732 2.404 -36.419 1.00 38.75 76 ASP A N 1
ATOM 616 C CA . ASP A 1 76 ? -11.120 1.894 -36.470 1.00 38.75 76 ASP A CA 1
ATOM 617 C C . ASP A 1 76 ? -11.271 0.454 -37.041 1.00 38.75 76 ASP A C 1
ATOM 619 O O . ASP A 1 76 ? -12.381 0.031 -37.354 1.00 38.75 76 ASP A O 1
ATOM 623 N N . ASP A 1 77 ? -10.201 -0.347 -37.133 1.00 37.84 77 ASP A N 1
ATOM 624 C CA . ASP A 1 77 ? -10.268 -1.713 -37.678 1.00 37.84 77 ASP A CA 1
ATOM 625 C C . ASP A 1 77 ? -10.023 -2.792 -36.611 1.00 37.84 77 ASP A C 1
ATOM 627 O O . ASP A 1 77 ? -8.934 -2.932 -36.048 1.00 37.84 77 ASP A O 1
ATOM 631 N N . HIS A 1 78 ? -11.046 -3.620 -36.391 1.00 32.25 78 HIS A N 1
ATOM 632 C CA . HIS A 1 78 ? -10.961 -4.887 -35.672 1.00 32.25 78 HIS A CA 1
ATOM 633 C C . HIS A 1 78 ? -9.872 -5.818 -36.239 1.00 32.25 78 HIS A C 1
ATOM 635 O O . HIS A 1 78 ? -9.766 -6.023 -37.445 1.00 32.25 78 HIS A O 1
ATOM 641 N N . VAL A 1 79 ? -9.149 -6.459 -35.311 1.00 39.56 79 VAL A N 1
ATOM 642 C CA . VAL A 1 79 ? -8.479 -7.770 -35.415 1.00 39.56 79 VAL A CA 1
ATOM 643 C C . VAL A 1 79 ? -7.714 -8.020 -36.721 1.00 39.56 79 VAL A C 1
ATOM 645 O O . VAL A 1 79 ? -8.237 -8.573 -37.687 1.00 39.56 79 VAL A O 1
ATOM 648 N N . ARG A 1 80 ? -6.396 -7.789 -36.691 1.00 24.95 80 ARG A N 1
ATOM 649 C CA . ARG A 1 80 ? -5.472 -8.608 -37.491 1.00 24.95 80 ARG A CA 1
ATOM 650 C C . ARG A 1 80 ? -4.884 -9.698 -36.597 1.00 24.95 80 ARG A C 1
ATOM 652 O O . ARG A 1 80 ? -4.457 -9.390 -35.486 1.00 24.95 80 ARG A O 1
ATOM 659 N N . PRO A 1 81 ? -4.857 -10.964 -37.046 1.00 27.66 81 PRO A N 1
ATOM 660 C CA . PRO A 1 81 ? -4.299 -12.040 -36.252 1.00 27.66 81 PRO A CA 1
ATOM 661 C C . PRO A 1 81 ? -2.814 -11.771 -36.026 1.00 27.66 81 PRO A C 1
ATOM 663 O O . PRO A 1 81 ? -2.102 -11.368 -36.951 1.00 27.66 81 PRO A O 1
ATOM 666 N N . PHE A 1 82 ? -2.366 -12.018 -34.795 1.00 27.12 82 PHE A N 1
ATOM 667 C CA . PHE A 1 82 ? -0.960 -12.115 -34.435 1.00 27.12 82 PHE A CA 1
ATOM 668 C C . PHE A 1 82 ? -0.205 -12.863 -35.539 1.00 27.12 82 PHE A C 1
ATOM 670 O O . PHE A 1 82 ? -0.414 -14.061 -35.759 1.00 27.12 82 PHE A O 1
ATOM 677 N N . LYS A 1 83 ? 0.686 -12.167 -36.251 1.00 25.28 83 LYS A N 1
ATOM 678 C CA . LYS A 1 83 ? 1.702 -12.854 -37.043 1.00 25.28 83 LYS A CA 1
ATOM 679 C C . LYS A 1 83 ? 2.571 -13.594 -36.035 1.00 25.28 83 LYS A C 1
ATOM 681 O O . LYS A 1 83 ? 3.252 -12.958 -35.237 1.00 25.28 83 LYS A O 1
ATOM 686 N N . ARG A 1 84 ? 2.510 -14.931 -36.063 1.00 28.67 84 ARG A N 1
ATOM 687 C CA . ARG A 1 84 ? 3.451 -15.811 -35.360 1.00 28.67 84 ARG A CA 1
ATOM 688 C C . ARG A 1 84 ? 4.860 -15.239 -35.506 1.00 28.67 84 ARG A C 1
ATOM 690 O O . ARG A 1 84 ? 5.365 -15.124 -36.623 1.00 28.67 84 ARG A O 1
ATOM 697 N N . VAL A 1 85 ? 5.472 -14.894 -34.379 1.00 29.83 85 VAL A N 1
ATOM 698 C CA . VAL A 1 85 ? 6.906 -14.638 -34.308 1.00 29.83 85 VAL A CA 1
ATOM 699 C C . VAL A 1 85 ? 7.589 -15.952 -34.679 1.00 29.83 85 VAL A C 1
ATOM 701 O O . VAL A 1 85 ? 7.331 -16.992 -34.073 1.00 29.83 85 VAL A O 1
ATOM 704 N N . ASN A 1 86 ? 8.390 -15.927 -35.741 1.00 27.69 86 ASN A N 1
ATOM 705 C CA . ASN A 1 86 ? 9.172 -17.086 -36.143 1.00 27.69 86 ASN A CA 1
ATOM 706 C C . ASN A 1 86 ? 10.297 -17.298 -35.130 1.00 27.69 86 ASN A C 1
ATOM 708 O O . ASN A 1 86 ? 11.199 -16.475 -34.992 1.00 27.69 86 ASN A O 1
ATOM 712 N N . TRP A 1 87 ? 10.205 -18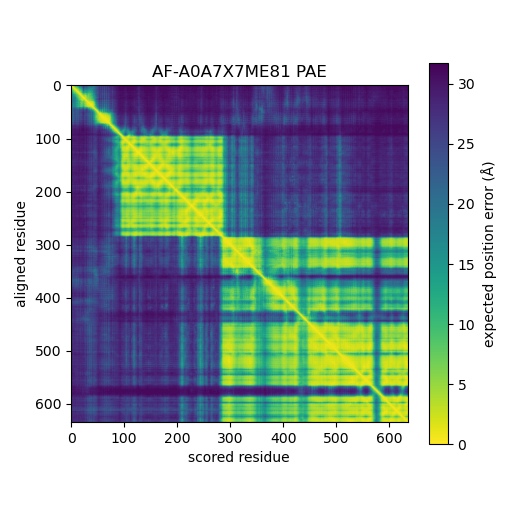.425 -34.437 1.00 34.91 87 TRP A N 1
ATOM 713 C CA . TRP A 1 87 ? 11.191 -18.959 -33.513 1.00 34.91 87 TRP A CA 1
ATOM 714 C C . TRP A 1 87 ? 12.476 -19.328 -34.259 1.00 34.91 87 TRP A C 1
ATOM 716 O O . TRP A 1 87 ? 12.425 -20.054 -35.251 1.00 34.91 87 TRP A O 1
ATOM 726 N N . ILE A 1 88 ? 13.632 -18.897 -33.753 1.00 38.97 88 ILE A N 1
ATOM 727 C CA . ILE A 1 88 ? 14.913 -19.533 -34.078 1.00 38.97 88 ILE A CA 1
ATOM 728 C C . ILE A 1 88 ? 15.319 -20.329 -32.838 1.00 38.97 88 ILE A C 1
ATOM 730 O O . ILE A 1 88 ? 16.091 -19.862 -32.007 1.00 38.97 88 ILE A O 1
ATOM 734 N N . ALA A 1 89 ? 14.731 -21.514 -32.676 1.00 36.28 89 ALA A N 1
ATOM 735 C CA . ALA A 1 89 ? 15.271 -22.510 -31.760 1.00 36.28 89 ALA A CA 1
ATOM 736 C C . ALA A 1 89 ? 16.578 -23.067 -32.350 1.00 36.28 89 ALA A C 1
ATOM 738 O O . ALA A 1 89 ? 16.653 -23.302 -33.560 1.00 36.28 89 ALA A O 1
ATOM 739 N N . SER A 1 90 ? 17.590 -23.316 -31.509 1.00 35.66 90 SER A N 1
ATOM 740 C CA . SER A 1 90 ? 18.640 -24.269 -31.886 1.00 35.66 90 SER A CA 1
ATOM 741 C C . SER A 1 90 ? 17.983 -25.650 -32.017 1.00 35.66 90 SER A C 1
ATOM 743 O O . SER A 1 90 ? 17.253 -26.059 -31.109 1.00 35.66 90 SER A O 1
ATOM 745 N N . PRO A 1 91 ? 18.166 -26.374 -33.130 1.00 31.53 91 PRO A N 1
ATOM 746 C CA . PRO A 1 91 ? 17.560 -27.678 -33.316 1.00 31.53 91 PRO A CA 1
ATOM 747 C C . PRO A 1 91 ? 18.417 -28.747 -32.626 1.00 31.53 91 PRO A C 1
ATOM 749 O O . PRO A 1 91 ? 19.218 -29.374 -33.310 1.00 31.53 91 PRO A O 1
ATOM 752 N N . ARG A 1 92 ? 18.262 -28.945 -31.304 1.00 33.91 92 ARG A N 1
ATOM 753 C CA . ARG A 1 92 ? 18.454 -30.216 -30.549 1.00 33.91 92 ARG A CA 1
ATOM 754 C C . ARG A 1 92 ? 18.469 -29.974 -29.031 1.00 33.91 92 ARG A C 1
ATOM 756 O O . ARG A 1 92 ? 19.079 -29.031 -28.545 1.00 33.91 92 ARG A O 1
ATOM 763 N N . GLY A 1 93 ? 17.779 -30.846 -28.299 1.00 33.81 93 GLY A N 1
ATOM 764 C CA . GLY A 1 93 ? 17.399 -30.694 -26.891 1.00 33.81 93 GLY A CA 1
ATOM 765 C C . GLY A 1 93 ? 18.458 -30.985 -25.825 1.00 33.81 93 GLY A C 1
ATOM 766 O O . GLY A 1 93 ? 18.060 -31.437 -24.766 1.00 33.81 93 GLY A O 1
ATOM 767 N N . ASP A 1 94 ? 19.741 -30.703 -26.068 1.00 40.72 94 ASP A N 1
ATOM 768 C CA . ASP A 1 94 ? 20.814 -30.791 -25.049 1.00 40.72 94 ASP A CA 1
ATOM 769 C C . ASP A 1 94 ? 21.815 -29.609 -25.118 1.00 40.72 94 ASP A C 1
ATOM 771 O O . ASP A 1 94 ? 22.819 -29.578 -24.408 1.00 40.72 94 ASP A O 1
ATOM 775 N N . GLU A 1 95 ? 21.553 -28.598 -25.956 1.00 49.44 95 GLU A N 1
ATOM 776 C CA . GLU A 1 95 ? 22.398 -27.406 -26.101 1.00 49.44 95 GLU A CA 1
ATOM 777 C C . GLU A 1 95 ? 21.764 -26.181 -25.427 1.00 49.44 95 GLU A C 1
ATOM 779 O O . GLU A 1 95 ? 20.540 -26.055 -25.357 1.00 49.44 95 GLU A O 1
ATOM 784 N N . ALA A 1 96 ? 22.599 -25.247 -24.957 1.00 56.38 96 ALA A N 1
ATOM 785 C CA . ALA A 1 96 ? 22.153 -23.994 -24.353 1.00 56.38 96 ALA A CA 1
ATOM 786 C C . ALA A 1 96 ? 21.084 -23.291 -25.216 1.00 56.38 96 ALA A C 1
ATOM 788 O O . ALA A 1 96 ? 21.314 -23.006 -26.396 1.00 56.38 96 ALA A O 1
ATOM 789 N N . SER A 1 97 ? 19.923 -22.979 -24.634 1.00 70.56 97 SER A N 1
ATOM 790 C CA . SER A 1 97 ? 18.834 -22.307 -25.348 1.00 70.56 97 SER A CA 1
ATOM 791 C C . SER A 1 97 ? 18.944 -20.796 -25.151 1.00 70.56 97 SER A C 1
ATOM 793 O O . SER A 1 97 ? 18.735 -20.285 -24.057 1.00 70.56 97 SER A O 1
ATOM 795 N N . LEU A 1 98 ? 19.324 -20.076 -26.208 1.00 75.25 98 LEU A N 1
ATOM 796 C CA . LEU A 1 98 ? 19.319 -18.614 -26.251 1.00 75.25 98 LEU A CA 1
ATOM 797 C C . LEU A 1 98 ? 18.135 -18.149 -27.094 1.00 75.25 98 LEU A C 1
ATOM 799 O O . LEU A 1 98 ? 18.055 -18.465 -28.281 1.00 75.25 98 LEU A O 1
ATOM 803 N N . MET A 1 99 ? 17.259 -17.351 -26.498 1.00 77.75 99 MET A N 1
ATOM 804 C CA . MET A 1 99 ? 16.149 -16.692 -27.172 1.00 77.75 99 MET A CA 1
ATOM 805 C C . MET A 1 99 ? 16.288 -15.180 -27.054 1.00 77.75 99 MET A C 1
ATOM 807 O O . MET A 1 99 ? 16.689 -14.672 -26.008 1.00 77.75 99 MET A O 1
ATOM 811 N N . ILE A 1 100 ? 15.943 -14.481 -28.138 1.00 80.00 100 ILE A N 1
ATOM 812 C CA . ILE A 1 100 ? 15.889 -13.020 -28.184 1.00 80.00 100 ILE A CA 1
ATOM 813 C C . ILE A 1 100 ? 14.495 -12.595 -28.633 1.00 80.00 100 ILE A C 1
ATOM 815 O O . ILE A 1 100 ? 14.031 -13.046 -29.684 1.00 80.00 100 ILE A O 1
ATOM 819 N N . ALA A 1 101 ? 13.836 -11.749 -27.845 1.00 74.88 101 ALA A N 1
ATOM 820 C CA . ALA A 1 101 ? 12.461 -11.322 -28.083 1.00 74.88 101 ALA A CA 1
ATOM 821 C C . ALA A 1 101 ? 12.383 -9.867 -28.566 1.00 74.88 101 ALA A C 1
ATOM 823 O O . ALA A 1 101 ? 13.187 -9.023 -28.183 1.00 74.88 101 ALA A O 1
ATOM 824 N N . ALA A 1 102 ? 11.407 -9.580 -29.435 1.00 69.00 102 ALA A N 1
ATOM 825 C CA . ALA A 1 102 ? 11.149 -8.227 -29.944 1.00 69.00 102 ALA A CA 1
ATOM 826 C C . ALA A 1 102 ? 10.336 -7.349 -28.970 1.00 69.00 102 ALA A C 1
ATOM 828 O O . ALA A 1 102 ? 10.317 -6.127 -29.123 1.00 69.00 102 ALA A O 1
ATOM 829 N N . GLU A 1 103 ? 9.667 -7.982 -28.003 1.00 63.31 103 GLU A N 1
ATOM 830 C CA . GLU A 1 103 ? 8.877 -7.378 -26.927 1.00 63.31 103 GLU A CA 1
ATOM 831 C C . GLU A 1 103 ? 9.077 -8.199 -25.639 1.00 63.31 103 GLU A C 1
ATOM 833 O O . GLU A 1 103 ? 9.270 -9.415 -25.717 1.00 63.31 103 GLU A O 1
ATOM 838 N N . GLY A 1 104 ? 9.009 -7.547 -24.473 1.00 65.69 104 GLY A N 1
ATOM 839 C CA . GLY A 1 104 ? 9.303 -8.168 -23.173 1.00 65.69 104 GLY A CA 1
ATOM 840 C C . GLY A 1 104 ? 10.811 -8.312 -22.900 1.00 65.69 104 GLY A C 1
ATOM 841 O O . GLY A 1 104 ? 11.600 -7.584 -23.514 1.00 65.69 104 GLY A O 1
ATOM 842 N N . PRO A 1 105 ? 11.222 -9.244 -22.015 1.00 74.25 105 PRO A N 1
ATOM 843 C CA . PRO A 1 105 ? 12.630 -9.470 -21.707 1.00 74.25 105 PRO A CA 1
ATOM 844 C C . PRO A 1 105 ? 13.421 -9.779 -22.976 1.00 74.25 105 PRO A C 1
ATOM 846 O O . PRO A 1 105 ? 13.092 -10.704 -23.725 1.00 74.25 105 PRO A O 1
ATOM 849 N N . LEU A 1 106 ? 14.482 -9.008 -23.221 1.00 84.00 106 LEU A N 1
ATOM 850 C CA . LEU A 1 106 ? 15.244 -9.104 -24.462 1.00 84.00 106 LEU A CA 1
ATOM 851 C C . LEU A 1 106 ? 15.909 -10.468 -24.614 1.00 84.00 106 LEU A C 1
ATOM 853 O O . LEU A 1 106 ? 15.951 -10.986 -25.726 1.00 84.00 106 LEU A O 1
ATOM 857 N N . PHE A 1 107 ? 16.410 -11.050 -23.523 1.00 83.88 107 PHE A N 1
ATOM 858 C CA . PHE A 1 107 ? 17.009 -12.379 -23.529 1.00 83.88 107 PHE A CA 1
ATOM 859 C C . PHE A 1 107 ? 16.235 -13.338 -22.647 1.00 83.88 107 PHE A C 1
ATOM 861 O O . PHE A 1 107 ? 15.858 -13.007 -21.525 1.00 83.88 107 PHE A O 1
ATOM 868 N N . ARG A 1 108 ? 16.133 -14.578 -23.118 1.00 84.25 108 ARG A N 1
ATOM 869 C CA . ARG A 1 108 ? 15.941 -15.744 -22.262 1.00 84.25 108 ARG A CA 1
ATOM 870 C C . ARG A 1 108 ? 17.052 -16.738 -22.556 1.00 84.25 108 ARG A C 1
ATOM 872 O O . ARG A 1 108 ? 17.227 -17.129 -23.709 1.00 84.25 108 ARG A O 1
ATOM 879 N N . TYR A 1 109 ? 17.817 -17.112 -21.539 1.00 80.88 109 TYR A N 1
ATOM 880 C CA . TYR A 1 109 ? 18.952 -18.015 -21.687 1.00 80.88 109 TYR A CA 1
ATOM 881 C C . TYR A 1 109 ? 18.890 -19.147 -20.670 1.00 80.88 109 TYR A C 1
ATOM 883 O O . TYR A 1 109 ? 18.626 -18.907 -19.500 1.00 80.88 109 TYR A O 1
ATOM 891 N N . ALA A 1 110 ? 19.168 -20.371 -21.106 1.00 75.62 110 ALA A N 1
ATOM 892 C CA . ALA A 1 110 ? 19.393 -21.504 -20.217 1.00 75.62 110 ALA A CA 1
ATOM 893 C C . ALA A 1 110 ? 20.610 -22.288 -20.704 1.00 75.62 110 ALA A C 1
ATOM 895 O O . ALA A 1 110 ? 20.623 -22.746 -21.850 1.00 75.62 110 ALA A O 1
ATOM 896 N N . ALA A 1 111 ? 21.619 -22.441 -19.850 1.00 71.31 111 ALA A N 1
ATOM 897 C CA . ALA A 1 111 ? 22.707 -23.373 -20.097 1.00 71.31 111 ALA A CA 1
ATOM 898 C C . ALA A 1 111 ? 22.229 -24.814 -19.822 1.00 71.31 111 ALA A C 1
ATOM 900 O O . ALA A 1 111 ? 21.267 -25.010 -19.075 1.00 71.31 111 ALA A O 1
ATOM 901 N N . PRO A 1 112 ? 22.879 -25.842 -20.396 1.00 68.81 112 PRO A N 1
ATOM 902 C CA . PRO A 1 112 ? 22.570 -27.227 -20.063 1.00 68.81 112 PRO A CA 1
ATOM 903 C C . PRO A 1 112 ? 22.682 -27.455 -18.550 1.00 68.81 112 PRO A C 1
ATOM 905 O O . PRO A 1 112 ? 23.716 -27.162 -17.952 1.00 68.81 112 PRO A O 1
ATOM 908 N N . GLY A 1 113 ? 21.604 -27.945 -17.932 1.00 67.12 113 GLY A N 1
ATOM 909 C CA . GLY A 1 113 ? 21.542 -28.191 -16.489 1.00 67.12 113 GLY A CA 1
ATOM 910 C C . GLY A 1 113 ? 21.362 -26.948 -15.605 1.00 67.12 113 GLY A C 1
ATOM 911 O O . GLY A 1 113 ? 21.473 -27.086 -14.391 1.00 67.12 113 GLY A O 1
ATOM 912 N N . SER A 1 114 ? 21.085 -25.762 -16.166 1.00 68.12 114 SER A N 1
ATOM 913 C CA . SER A 1 114 ? 20.795 -24.545 -15.391 1.00 68.12 114 SER A CA 1
ATOM 914 C C . SER A 1 114 ? 19.329 -24.119 -15.490 1.00 68.12 114 SER A C 1
ATOM 916 O O . SER A 1 114 ? 18.650 -24.378 -16.487 1.00 68.12 114 SER A O 1
ATOM 918 N N . VAL A 1 115 ? 18.859 -23.381 -14.482 1.00 70.88 115 VAL A N 1
ATOM 919 C CA . VAL A 1 115 ? 17.567 -22.686 -14.540 1.00 70.88 115 VAL A CA 1
ATOM 920 C C . VAL A 1 115 ? 17.628 -21.597 -15.628 1.00 70.88 115 VAL A C 1
ATOM 922 O O . VAL A 1 115 ? 18.658 -20.923 -15.758 1.00 70.88 115 VAL A O 1
ATOM 925 N N . PRO A 1 116 ? 16.581 -21.427 -16.457 1.00 74.62 116 PRO A N 1
ATOM 926 C CA . PRO A 1 116 ? 16.521 -20.334 -17.418 1.00 74.62 116 PRO A CA 1
ATOM 927 C C . PRO A 1 116 ? 16.481 -18.969 -16.726 1.00 74.62 116 PRO A C 1
ATOM 929 O O . PRO A 1 116 ? 15.656 -18.755 -15.844 1.00 74.62 116 PRO A O 1
ATOM 932 N N . CYS A 1 117 ? 17.286 -18.017 -17.189 1.00 74.38 117 CYS A N 1
ATOM 933 C CA . CYS A 1 117 ? 17.214 -16.621 -16.769 1.00 74.38 117 CYS A CA 1
ATOM 934 C C . CYS A 1 117 ? 16.601 -15.739 -17.862 1.00 74.38 117 CYS A C 1
ATOM 936 O O . CYS A 1 117 ? 16.683 -16.043 -19.059 1.00 74.38 117 CYS A O 1
ATOM 938 N N . THR A 1 118 ? 16.013 -14.620 -17.447 1.00 83.56 118 THR A N 1
ATOM 939 C CA . THR A 1 118 ? 15.530 -13.560 -18.336 1.00 83.56 118 THR A CA 1
ATOM 940 C C . THR A 1 118 ? 16.254 -12.257 -18.044 1.00 83.56 118 THR A C 1
ATOM 942 O O . THR A 1 118 ? 16.471 -11.916 -16.883 1.00 83.56 118 THR A O 1
ATOM 945 N N . ILE A 1 119 ? 16.639 -11.538 -19.097 1.00 87.31 119 ILE A N 1
ATOM 946 C CA . ILE A 1 119 ? 17.369 -10.271 -18.994 1.00 87.31 119 ILE A CA 1
ATOM 947 C C . ILE A 1 119 ? 16.649 -9.229 -19.846 1.00 87.31 119 ILE A C 1
ATOM 949 O O . ILE A 1 119 ? 16.433 -9.437 -21.043 1.00 87.31 119 ILE A O 1
ATOM 953 N N . GLU A 1 120 ? 16.306 -8.104 -19.230 1.00 87.25 120 GLU A N 1
ATOM 954 C CA . GLU A 1 120 ? 15.723 -6.943 -19.899 1.00 87.25 120 GLU A CA 1
ATOM 955 C C . GLU A 1 120 ? 16.742 -6.249 -20.812 1.00 87.25 120 GLU A C 1
ATOM 957 O O . GLU A 1 120 ? 17.947 -6.234 -20.546 1.00 87.25 120 GLU A O 1
ATOM 962 N N . GLY A 1 121 ? 16.251 -5.675 -21.911 1.00 85.94 121 GLY A N 1
ATOM 963 C CA . GLY A 1 121 ? 17.090 -4.995 -22.898 1.00 85.94 121 GLY A CA 1
ATOM 964 C C . GLY A 1 121 ? 17.550 -3.596 -22.469 1.00 85.94 121 GLY A C 1
ATOM 965 O O . GLY A 1 121 ? 17.075 -3.059 -21.470 1.00 85.94 121 GLY A O 1
ATOM 966 N N . PRO A 1 122 ? 18.444 -2.968 -23.251 1.00 92.88 122 PRO A N 1
ATOM 967 C CA . PRO A 1 122 ? 19.013 -1.679 -22.895 1.00 92.88 122 PRO A CA 1
ATOM 968 C C . PRO A 1 122 ? 18.027 -0.527 -23.133 1.00 92.88 122 PRO A C 1
ATOM 970 O O . PRO A 1 122 ? 17.346 -0.482 -24.163 1.00 92.88 122 PRO A O 1
ATOM 973 N N . VAL A 1 123 ? 18.015 0.444 -22.221 1.00 90.00 123 VAL A N 1
ATOM 974 C CA . VAL A 1 123 ? 17.329 1.736 -22.363 1.00 90.00 123 VAL A CA 1
ATOM 975 C C . VAL A 1 123 ? 18.380 2.819 -22.568 1.00 90.00 123 VAL A C 1
ATOM 977 O O . VAL A 1 123 ? 19.281 2.965 -21.745 1.00 90.00 123 VAL A O 1
ATOM 980 N N . PHE A 1 124 ? 18.260 3.593 -23.645 1.00 89.62 124 PHE A N 1
ATOM 981 C CA . PHE A 1 124 ? 19.192 4.679 -23.970 1.00 89.62 124 PHE A CA 1
ATOM 982 C C . PHE A 1 124 ? 18.500 6.033 -23.877 1.00 89.62 124 PHE A C 1
ATOM 984 O O . PHE A 1 124 ? 17.374 6.173 -24.341 1.00 89.62 124 PHE A O 1
ATOM 991 N N . GLU A 1 125 ? 19.181 7.054 -23.365 1.00 86.50 125 GLU A N 1
ATOM 992 C CA . GLU A 1 125 ? 18.739 8.438 -23.535 1.00 86.50 125 GLU A CA 1
ATOM 993 C C . GLU A 1 125 ? 19.204 8.985 -24.896 1.00 86.50 125 GLU A C 1
ATOM 995 O O . GLU A 1 125 ? 20.399 9.188 -25.131 1.00 86.50 125 GLU A O 1
ATOM 1000 N N . ILE A 1 126 ? 18.254 9.215 -25.802 1.00 85.56 126 ILE A N 1
ATOM 1001 C CA . ILE A 1 126 ? 18.475 9.711 -27.165 1.00 85.56 126 ILE A CA 1
ATOM 1002 C C . ILE A 1 126 ? 17.657 10.989 -27.336 1.00 85.56 126 ILE A C 1
ATOM 1004 O O . ILE A 1 126 ? 16.455 10.984 -27.089 1.00 85.56 126 ILE A O 1
ATOM 1008 N N . ASP A 1 127 ? 18.306 12.082 -27.739 1.00 84.44 127 ASP A N 1
ATOM 1009 C CA . ASP A 1 127 ? 17.687 13.408 -27.883 1.00 84.44 127 ASP A CA 1
ATOM 1010 C C . ASP A 1 127 ? 16.895 13.836 -26.626 1.00 84.44 127 ASP A C 1
ATOM 1012 O O . ASP A 1 127 ? 15.799 14.387 -26.708 1.00 84.44 127 ASP A O 1
ATOM 1016 N N . SER A 1 128 ? 17.473 13.564 -25.449 1.00 75.69 128 SER A N 1
ATOM 1017 C CA . SER A 1 128 ? 16.894 13.840 -24.121 1.00 75.69 128 SER A CA 1
ATOM 1018 C C . SER A 1 128 ? 15.615 13.057 -23.786 1.00 75.69 128 SER A C 1
ATOM 1020 O O . SER A 1 128 ? 14.890 13.427 -22.865 1.00 75.69 128 SER A O 1
ATOM 1022 N N . ALA A 1 129 ? 15.332 11.967 -24.506 1.00 75.69 129 ALA A N 1
ATOM 1023 C CA . ALA A 1 129 ? 14.226 11.056 -24.226 1.00 75.69 129 ALA A CA 1
ATOM 1024 C C . ALA A 1 129 ? 14.730 9.624 -23.987 1.00 75.69 129 ALA A C 1
ATOM 1026 O O . ALA A 1 129 ? 15.632 9.142 -24.674 1.00 75.69 129 ALA A O 1
ATOM 1027 N N . LEU A 1 130 ? 14.127 8.914 -23.028 1.00 78.75 130 LEU A N 1
ATOM 1028 C CA . LEU A 1 130 ? 14.436 7.505 -22.779 1.00 78.75 130 LEU A CA 1
ATOM 1029 C C . LEU A 1 130 ? 13.795 6.616 -23.851 1.00 78.75 130 LEU A C 1
ATOM 1031 O O . LEU A 1 130 ? 12.573 6.530 -23.971 1.00 78.75 130 LEU A O 1
ATOM 1035 N N . VAL A 1 131 ? 14.633 5.910 -24.602 1.00 83.50 131 VAL A N 1
ATOM 1036 C CA . VAL A 1 131 ? 14.248 4.989 -25.670 1.00 83.50 131 VAL A CA 1
ATOM 1037 C C . VAL A 1 131 ? 14.372 3.552 -25.175 1.00 83.50 131 VAL A C 1
ATOM 1039 O O . VAL A 1 131 ? 15.469 3.048 -24.931 1.00 83.50 131 VAL A O 1
ATOM 1042 N N . LYS A 1 132 ? 13.221 2.887 -25.037 1.00 83.81 132 LYS A N 1
ATOM 1043 C CA . LYS A 1 132 ? 13.095 1.494 -24.586 1.00 83.81 132 LYS A CA 1
ATOM 1044 C C . LYS A 1 132 ? 13.332 0.485 -25.718 1.00 83.81 132 LYS A C 1
ATOM 1046 O O . LYS A 1 132 ? 13.051 0.813 -26.871 1.00 83.81 132 LYS A O 1
ATOM 1051 N N . PRO A 1 133 ? 13.765 -0.753 -25.412 1.00 80.44 133 PRO A N 1
ATOM 1052 C CA . PRO A 1 133 ? 14.083 -1.792 -26.397 1.00 80.44 133 PRO A CA 1
ATOM 1053 C C . PRO A 1 133 ? 12.816 -2.448 -26.984 1.00 80.44 133 PRO A C 1
ATOM 1055 O O . PRO A 1 133 ? 12.584 -3.641 -26.822 1.00 80.44 133 PRO A O 1
ATOM 1058 N N . VAL A 1 134 ? 11.972 -1.658 -27.651 1.00 79.12 134 VAL A N 1
ATOM 1059 C CA . VAL A 1 134 ? 10.757 -2.130 -28.330 1.00 79.12 134 VAL A CA 1
ATOM 1060 C C . VAL A 1 134 ? 11.009 -2.133 -29.829 1.00 79.12 134 VAL A C 1
ATOM 1062 O O . VAL A 1 134 ? 11.257 -1.083 -30.426 1.00 79.12 134 VAL A O 1
ATOM 1065 N N . PHE A 1 135 ? 10.926 -3.307 -30.452 1.00 83.38 135 PHE A N 1
ATOM 1066 C CA . PHE A 1 135 ? 11.346 -3.489 -31.840 1.00 83.38 135 PHE A CA 1
ATOM 1067 C C . PHE A 1 135 ? 10.170 -3.822 -32.767 1.00 83.38 135 PHE A C 1
ATOM 1069 O O . PHE A 1 135 ? 9.155 -4.395 -32.360 1.00 83.38 135 PHE A O 1
ATOM 1076 N N . TYR A 1 136 ? 10.291 -3.453 -34.044 1.00 75.88 136 TYR A N 1
ATOM 1077 C CA . TYR A 1 136 ? 9.367 -3.919 -35.087 1.00 75.88 136 TYR A CA 1
ATOM 1078 C C . TYR A 1 136 ? 9.625 -5.392 -35.420 1.00 75.88 136 TYR A C 1
ATOM 1080 O O . TYR A 1 136 ? 8.704 -6.197 -35.539 1.00 75.88 136 TYR A O 1
ATOM 1088 N N . ALA A 1 137 ? 10.902 -5.740 -35.569 1.00 75.94 137 ALA A N 1
ATOM 1089 C CA . ALA A 1 137 ? 11.357 -7.095 -35.819 1.00 75.94 137 ALA A CA 1
ATOM 1090 C C . ALA A 1 137 ? 12.807 -7.252 -35.360 1.00 75.94 137 ALA A C 1
ATOM 1092 O O . ALA A 1 137 ? 13.602 -6.317 -35.456 1.00 75.94 137 ALA A O 1
ATOM 1093 N N . ILE A 1 138 ? 13.151 -8.468 -34.943 1.00 82.00 138 ILE A N 1
ATOM 1094 C CA . ILE A 1 138 ? 14.529 -8.899 -34.715 1.00 82.00 138 ILE A CA 1
ATOM 1095 C C . ILE A 1 138 ? 14.883 -9.929 -35.778 1.00 82.00 138 ILE A C 1
ATOM 1097 O O . ILE A 1 138 ? 14.104 -10.838 -36.066 1.00 82.00 138 ILE A O 1
ATOM 1101 N N . ARG A 1 139 ? 16.057 -9.778 -36.388 1.00 85.62 139 ARG A N 1
ATOM 1102 C CA . ARG A 1 139 ? 16.530 -10.636 -37.477 1.00 85.62 139 ARG A CA 1
ATOM 1103 C C . ARG A 1 139 ? 17.914 -11.160 -37.143 1.00 85.62 139 ARG A C 1
ATOM 1105 O O . ARG A 1 139 ? 18.765 -10.405 -36.681 1.00 85.62 139 ARG A O 1
ATOM 1112 N N . ALA A 1 140 ? 18.162 -12.438 -37.408 1.00 85.00 140 ALA A N 1
ATOM 1113 C CA . ALA A 1 140 ? 19.519 -12.965 -37.368 1.00 85.00 140 ALA A CA 1
ATOM 1114 C C . ALA A 1 140 ? 20.351 -12.301 -38.478 1.00 85.00 140 ALA A C 1
ATOM 1116 O O . ALA A 1 140 ? 19.972 -12.328 -39.646 1.00 85.00 140 ALA A O 1
ATOM 1117 N N . ALA A 1 141 ? 21.475 -11.700 -38.099 1.00 80.31 141 ALA A N 1
ATOM 1118 C CA . ALA A 1 141 ? 22.393 -11.010 -39.002 1.00 80.31 141 ALA A CA 1
ATOM 1119 C C . ALA A 1 141 ? 23.622 -11.864 -39.354 1.00 80.31 141 ALA A C 1
ATOM 1121 O O . ALA A 1 141 ? 24.298 -11.604 -40.346 1.00 80.31 141 ALA A O 1
ATOM 1122 N N . GLY A 1 142 ? 23.920 -12.891 -38.555 1.00 83.38 142 GLY A N 1
ATOM 1123 C CA . GLY A 1 142 ? 24.958 -13.869 -38.867 1.00 83.38 142 GLY A CA 1
ATOM 1124 C C . GLY A 1 142 ? 25.475 -14.613 -37.642 1.00 83.38 142 GLY A C 1
ATOM 1125 O O . GLY A 1 142 ? 25.206 -14.237 -36.501 1.00 83.38 142 GLY A O 1
ATOM 1126 N N . ALA A 1 143 ? 26.252 -15.663 -37.891 1.00 88.31 143 ALA A N 1
ATOM 1127 C CA . ALA A 1 143 ? 26.978 -16.401 -36.870 1.00 88.31 143 ALA A CA 1
ATOM 1128 C C . ALA A 1 143 ? 28.427 -16.625 -37.318 1.00 88.31 143 ALA A C 1
ATOM 1130 O O . ALA A 1 143 ? 28.695 -16.835 -38.500 1.00 88.31 143 ALA A O 1
ATOM 1131 N N . LYS A 1 144 ? 29.364 -16.564 -36.372 1.00 89.69 144 LYS A N 1
ATOM 1132 C CA . LYS A 1 144 ? 30.795 -16.757 -36.604 1.00 89.69 144 LYS A CA 1
ATOM 1133 C C . LYS A 1 144 ? 31.388 -17.626 -35.499 1.00 89.69 144 LYS A C 1
ATOM 1135 O O . LYS A 1 144 ? 31.337 -17.254 -34.327 1.00 89.69 144 LYS A O 1
ATOM 1140 N N . ALA A 1 145 ? 32.009 -18.739 -35.879 1.00 90.50 145 ALA A N 1
ATOM 1141 C CA . ALA A 1 145 ? 32.856 -19.511 -34.975 1.00 90.50 145 ALA A CA 1
ATOM 1142 C C . ALA A 1 145 ? 34.162 -18.743 -34.709 1.00 90.50 145 ALA A C 1
ATOM 1144 O O . ALA A 1 145 ? 34.812 -18.268 -35.644 1.00 90.50 145 ALA A O 1
ATOM 1145 N N . LEU A 1 146 ? 34.533 -18.594 -33.436 1.00 88.38 146 LEU A N 1
ATOM 1146 C CA . LEU A 1 146 ? 35.752 -17.894 -33.009 1.00 88.38 146 LEU A CA 1
ATOM 1147 C C . LEU A 1 146 ? 36.879 -18.852 -32.580 1.00 88.38 146 LEU A C 1
ATOM 1149 O O . LEU A 1 146 ? 37.959 -18.386 -32.229 1.00 88.38 146 LEU A O 1
ATOM 1153 N N . GLY A 1 147 ? 36.647 -20.168 -32.649 1.00 80.12 147 GLY A N 1
ATOM 1154 C CA . GLY A 1 147 ? 37.558 -21.203 -32.145 1.00 80.12 147 GLY A CA 1
ATOM 1155 C C . GLY A 1 147 ? 37.283 -21.565 -30.680 1.00 80.12 147 GLY A C 1
ATOM 1156 O O . GLY A 1 147 ? 36.594 -20.831 -29.974 1.00 80.12 147 GLY A O 1
ATOM 1157 N N . GLY A 1 148 ? 37.771 -22.730 -30.236 1.00 78.25 148 GLY A N 1
ATOM 1158 C CA . GLY A 1 148 ? 37.615 -23.199 -28.848 1.00 78.25 148 GLY A CA 1
ATOM 1159 C C . GLY A 1 148 ? 36.163 -23.413 -28.399 1.00 78.25 148 GLY A C 1
ATOM 1160 O O . GLY A 1 148 ? 35.842 -23.131 -27.252 1.00 78.25 148 GLY A O 1
ATOM 1161 N N . GLY A 1 149 ? 35.268 -23.815 -29.310 1.00 82.81 149 GLY A N 1
ATOM 1162 C CA . GLY A 1 149 ? 33.837 -23.990 -29.014 1.00 82.81 149 GLY A CA 1
ATOM 1163 C C . GLY A 1 149 ? 33.040 -22.682 -28.875 1.00 82.81 149 GLY A C 1
ATOM 1164 O O . GLY A 1 149 ? 31.853 -22.719 -28.558 1.00 82.81 149 GLY A O 1
ATOM 1165 N N . ILE A 1 150 ? 33.651 -21.513 -29.119 1.00 86.06 150 ILE A N 1
ATOM 1166 C CA . ILE A 1 150 ? 32.988 -20.206 -28.997 1.00 86.06 150 ILE A CA 1
ATOM 1167 C C . ILE A 1 150 ? 32.283 -19.831 -30.303 1.00 86.06 150 ILE A C 1
ATOM 1169 O O . ILE A 1 150 ? 32.900 -19.768 -31.371 1.00 86.06 150 ILE A O 1
ATOM 1173 N N . THR A 1 151 ? 31.003 -19.474 -30.199 1.00 87.38 151 THR A N 1
ATOM 1174 C CA . THR A 1 151 ? 30.189 -18.965 -31.310 1.00 87.38 151 THR A CA 1
ATOM 1175 C C . THR A 1 151 ? 29.698 -17.551 -31.011 1.00 87.38 151 THR A C 1
ATOM 1177 O O . THR A 1 151 ? 29.018 -17.326 -30.012 1.00 87.38 151 THR A O 1
ATOM 1180 N N . GLU A 1 152 ? 30.007 -16.593 -31.890 1.00 91.25 152 GLU A N 1
ATOM 1181 C CA . GLU A 1 152 ? 29.401 -15.257 -31.903 1.00 91.25 152 GLU A CA 1
ATOM 1182 C C . GLU A 1 152 ? 28.175 -15.261 -32.819 1.00 91.25 152 GLU A C 1
ATOM 1184 O O . GLU A 1 152 ? 28.288 -15.574 -34.001 1.00 91.25 152 GLU A O 1
ATOM 1189 N N . ARG A 1 153 ? 27.014 -14.877 -32.296 1.00 90.81 153 ARG A N 1
ATOM 1190 C CA . ARG A 1 153 ? 25.779 -14.660 -33.051 1.00 90.81 153 ARG A CA 1
ATOM 1191 C C . ARG A 1 153 ? 25.434 -13.179 -33.033 1.00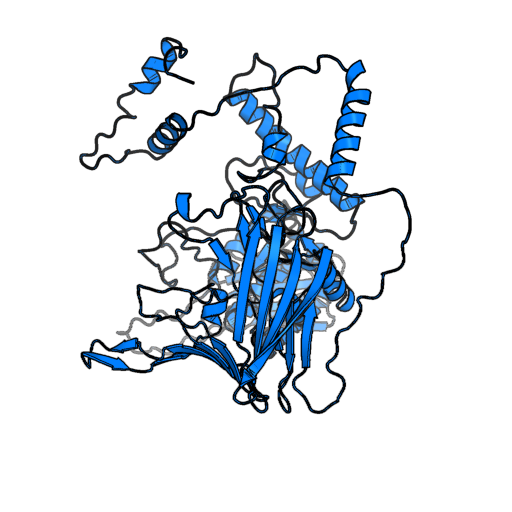 90.81 153 ARG A C 1
ATOM 1193 O O . ARG A 1 153 ? 25.604 -12.504 -32.018 1.00 90.81 153 ARG A O 1
ATOM 1200 N N . ARG A 1 154 ? 24.965 -12.670 -34.166 1.00 92.44 154 ARG A N 1
ATOM 1201 C CA . ARG A 1 154 ? 24.540 -11.282 -34.328 1.00 92.44 154 ARG A CA 1
ATOM 1202 C C . ARG A 1 154 ? 23.078 -11.236 -34.704 1.00 92.44 154 ARG A C 1
ATOM 1204 O O . ARG A 1 154 ? 22.639 -11.980 -35.579 1.00 92.44 154 ARG A O 1
ATOM 1211 N N . PHE A 1 155 ? 22.367 -10.317 -34.079 1.00 91.62 155 PHE A N 1
ATOM 1212 C CA . PHE A 1 155 ? 20.975 -10.027 -34.355 1.00 91.62 155 PHE A CA 1
ATOM 1213 C C . PHE A 1 155 ? 20.831 -8.532 -34.565 1.00 91.62 155 PHE A C 1
ATOM 1215 O O . PHE A 1 155 ? 21.501 -7.746 -33.903 1.00 91.62 155 PHE A O 1
ATOM 1222 N N . THR A 1 156 ? 19.972 -8.147 -35.488 1.00 91.69 156 THR A N 1
ATOM 1223 C CA . THR A 1 156 ? 19.680 -6.752 -35.791 1.00 91.69 156 THR A CA 1
ATOM 1224 C C . THR A 1 156 ? 18.211 -6.509 -35.497 1.00 91.69 156 THR A C 1
ATOM 1226 O O . THR A 1 156 ? 17.358 -7.288 -35.928 1.00 91.69 156 THR A O 1
ATOM 1229 N N . ALA A 1 157 ? 17.936 -5.463 -34.730 1.00 90.94 157 ALA A N 1
ATOM 1230 C CA . ALA A 1 157 ? 16.619 -5.111 -34.241 1.00 90.94 157 ALA A CA 1
ATOM 1231 C C . ALA A 1 157 ? 16.325 -3.647 -34.576 1.00 90.94 157 ALA A C 1
ATOM 1233 O O . ALA A 1 157 ? 17.047 -2.748 -34.143 1.00 90.94 157 ALA A O 1
ATOM 1234 N N . ASP A 1 158 ? 15.280 -3.418 -35.362 1.00 90.12 158 ASP A N 1
ATOM 1235 C CA . ASP A 1 158 ? 14.859 -2.073 -35.757 1.00 90.12 158 ASP A CA 1
ATOM 1236 C C . ASP A 1 158 ? 13.874 -1.539 -34.711 1.00 90.12 158 ASP A C 1
ATOM 1238 O O . ASP A 1 158 ? 12.878 -2.211 -34.408 1.00 90.12 158 ASP A O 1
ATOM 1242 N N . TYR A 1 159 ? 14.152 -0.366 -34.132 1.00 87.12 159 TYR A N 1
ATOM 1243 C CA . TYR A 1 159 ? 13.288 0.219 -33.103 1.00 87.12 159 TYR A CA 1
ATOM 1244 C C . TYR A 1 159 ? 11.913 0.569 -33.676 1.00 87.12 159 TYR A C 1
ATOM 1246 O O . TYR A 1 159 ? 11.778 1.062 -34.797 1.00 87.12 159 TYR A O 1
ATOM 1254 N N . ARG A 1 160 ? 10.865 0.332 -32.886 1.00 82.69 160 ARG A N 1
ATOM 1255 C CA . ARG A 1 160 ? 9.504 0.726 -33.248 1.00 82.69 160 ARG A CA 1
ATOM 1256 C C . ARG A 1 160 ? 9.375 2.248 -33.175 1.00 82.69 160 ARG A C 1
ATOM 1258 O O . ARG A 1 160 ? 9.784 2.853 -32.191 1.00 82.69 160 ARG A O 1
ATOM 1265 N N . ASN A 1 161 ? 8.761 2.847 -34.195 1.00 79.88 161 ASN A N 1
ATOM 1266 C CA . ASN A 1 161 ? 8.485 4.289 -34.292 1.00 79.88 161 ASN A CA 1
ATOM 1267 C C . ASN A 1 161 ? 9.737 5.194 -34.279 1.00 79.88 161 ASN A C 1
ATOM 1269 O O . ASN A 1 161 ? 9.618 6.398 -34.071 1.00 79.88 161 ASN A O 1
ATOM 1273 N N . LEU A 1 162 ? 10.929 4.638 -34.514 1.00 85.38 162 LEU A N 1
ATOM 1274 C CA . LEU A 1 162 ? 12.188 5.381 -34.588 1.00 85.38 162 LEU A CA 1
ATOM 1275 C C . LEU A 1 162 ? 12.954 4.964 -35.841 1.00 85.38 162 LEU A C 1
ATOM 1277 O O . LEU A 1 162 ? 13.943 4.233 -35.783 1.00 85.38 162 LEU A O 1
ATOM 1281 N N . ASP A 1 163 ? 12.481 5.446 -36.988 1.00 87.00 163 ASP A N 1
ATOM 1282 C CA . ASP A 1 163 ? 13.073 5.110 -38.280 1.00 87.00 163 ASP A CA 1
ATOM 1283 C C . ASP A 1 163 ? 14.566 5.459 -38.315 1.00 87.00 163 ASP A C 1
ATOM 1285 O O . ASP A 1 163 ? 15.002 6.525 -37.853 1.00 87.00 163 ASP A O 1
ATOM 1289 N N . GLY A 1 164 ? 15.352 4.524 -38.849 1.00 87.69 164 GLY A N 1
ATOM 1290 C CA . GLY A 1 164 ? 16.803 4.641 -38.954 1.00 87.69 164 GLY A CA 1
ATOM 1291 C C . GLY A 1 164 ? 17.581 4.331 -37.674 1.00 87.69 164 GLY A C 1
ATOM 1292 O O . GLY A 1 164 ? 18.810 4.341 -37.730 1.00 87.69 164 GLY A O 1
ATOM 1293 N N . LEU A 1 165 ? 16.908 4.052 -36.549 1.00 93.50 165 LEU A N 1
ATOM 1294 C CA . LEU A 1 165 ? 17.549 3.608 -35.314 1.00 93.50 165 LEU A CA 1
ATOM 1295 C C . LEU A 1 165 ? 17.517 2.078 -35.217 1.00 93.50 165 LEU A C 1
ATOM 1297 O O . LEU A 1 165 ? 16.455 1.453 -35.157 1.00 93.50 165 LEU A O 1
ATOM 1301 N N . THR A 1 166 ? 18.697 1.473 -35.141 1.00 93.50 166 THR A N 1
ATOM 1302 C CA . THR A 1 166 ? 18.863 0.020 -35.137 1.00 93.50 166 THR A CA 1
ATOM 1303 C C . THR A 1 166 ? 19.787 -0.417 -34.004 1.00 93.50 166 THR A C 1
ATOM 1305 O O . THR A 1 166 ? 20.892 0.106 -33.837 1.00 93.50 166 THR A O 1
ATOM 1308 N N . LEU A 1 167 ? 19.368 -1.437 -33.252 1.00 95.44 167 LEU A N 1
ATOM 1309 C CA . LEU A 1 167 ? 20.192 -2.128 -32.266 1.00 95.44 167 LEU A CA 1
ATOM 1310 C C . LEU A 1 167 ? 20.770 -3.405 -32.879 1.00 95.44 167 LEU A C 1
ATOM 1312 O O . LEU A 1 167 ? 20.038 -4.320 -33.250 1.00 95.44 167 LEU A O 1
ATOM 1316 N N . THR A 1 168 ? 22.094 -3.513 -32.954 1.00 95.94 168 THR A N 1
ATOM 1317 C CA . THR A 1 168 ? 22.749 -4.797 -33.227 1.00 95.94 168 THR A CA 1
ATOM 1318 C C . THR A 1 168 ? 23.153 -5.454 -31.915 1.00 95.94 168 THR A C 1
ATOM 1320 O O . THR A 1 168 ? 23.995 -4.938 -31.180 1.00 95.94 168 THR A O 1
ATOM 1323 N N . ILE A 1 169 ? 22.573 -6.614 -31.639 1.00 94.88 169 ILE A N 1
ATOM 1324 C CA . ILE A 1 169 ? 22.827 -7.439 -30.463 1.00 94.88 169 ILE A CA 1
ATOM 1325 C C . ILE A 1 169 ? 23.870 -8.485 -30.849 1.00 94.88 169 ILE A C 1
ATOM 1327 O O . ILE A 1 169 ? 23.665 -9.280 -31.767 1.00 94.88 169 ILE A O 1
ATOM 1331 N N . VAL A 1 170 ? 25.011 -8.481 -30.166 1.00 93.62 170 VAL A N 1
ATOM 1332 C CA . VAL A 1 170 ? 26.100 -9.431 -30.402 1.00 93.62 170 VAL A CA 1
ATOM 1333 C C . VAL A 1 170 ? 26.224 -10.318 -29.176 1.00 93.62 170 VAL A C 1
ATOM 1335 O O . VAL A 1 170 ? 26.580 -9.824 -28.112 1.00 93.62 170 VAL A O 1
ATOM 1338 N N . VAL A 1 171 ? 25.967 -11.615 -29.329 1.00 91.56 171 VAL A N 1
ATOM 1339 C CA . VAL A 1 171 ? 26.007 -12.599 -28.241 1.00 91.56 171 VAL A CA 1
ATOM 1340 C C . VAL A 1 171 ? 27.082 -13.636 -28.522 1.00 91.56 171 VAL A C 1
ATOM 1342 O O . VAL A 1 171 ? 27.206 -14.120 -29.644 1.00 91.56 171 VAL A O 1
ATOM 1345 N N . ARG A 1 172 ? 27.862 -13.997 -27.509 1.00 90.50 172 ARG A N 1
ATOM 1346 C CA . ARG A 1 172 ? 28.859 -15.061 -27.552 1.00 90.50 172 ARG A CA 1
ATOM 1347 C C . ARG A 1 172 ? 28.515 -16.116 -26.517 1.00 90.50 172 ARG A C 1
ATOM 1349 O O . ARG A 1 172 ? 28.345 -15.798 -25.344 1.00 90.50 172 ARG A O 1
ATOM 1356 N N . THR A 1 173 ? 28.465 -17.356 -26.977 1.00 86.94 173 THR A N 1
ATOM 1357 C CA . THR A 1 173 ? 28.296 -18.553 -26.149 1.00 86.94 173 THR A CA 1
ATOM 1358 C C . THR A 1 173 ? 29.476 -19.482 -26.399 1.00 86.94 173 THR A C 1
ATOM 1360 O O . THR A 1 173 ? 29.982 -19.523 -27.525 1.00 86.94 173 THR A O 1
ATOM 1363 N N . ALA A 1 174 ? 29.896 -20.238 -25.391 1.00 84.06 174 ALA A N 1
ATOM 1364 C CA . ALA A 1 174 ? 30.911 -21.277 -25.531 1.00 84.06 174 ALA A CA 1
ATOM 1365 C C . ALA A 1 174 ? 30.308 -22.644 -25.192 1.00 84.06 174 ALA A C 1
ATOM 1367 O O . ALA A 1 174 ? 29.533 -22.754 -24.244 1.00 84.06 174 ALA A O 1
ATOM 1368 N N . GLU A 1 175 ? 30.641 -23.668 -25.975 1.00 78.50 175 GLU A N 1
ATOM 1369 C CA . GLU A 1 175 ? 30.215 -25.045 -25.714 1.00 78.50 175 GLU A CA 1
ATOM 1370 C C . GLU A 1 175 ? 30.636 -25.490 -24.302 1.00 78.50 175 GLU A C 1
ATOM 1372 O O . GLU A 1 175 ? 31.770 -25.258 -23.882 1.00 78.50 175 GLU A O 1
ATOM 1377 N N . GLY A 1 176 ? 29.703 -26.072 -23.543 1.00 73.88 176 GLY A N 1
ATOM 1378 C CA . GLY A 1 176 ? 29.942 -26.516 -22.164 1.00 73.88 176 GLY A CA 1
ATOM 1379 C C . GLY A 1 176 ? 30.141 -25.398 -21.129 1.00 73.88 176 GLY A C 1
ATOM 1380 O O . GLY A 1 176 ? 30.454 -25.700 -19.981 1.00 73.88 176 GLY A O 1
ATOM 1381 N N . SER A 1 177 ? 29.966 -24.121 -21.494 1.00 81.12 177 SER A N 1
ATOM 1382 C CA . SER A 1 177 ? 30.078 -22.993 -20.563 1.00 81.12 177 SER A CA 1
ATOM 1383 C C . SER A 1 177 ? 28.709 -22.383 -20.243 1.00 81.12 177 SER A C 1
ATOM 1385 O O . SER A 1 177 ? 27.949 -22.078 -21.166 1.00 81.12 177 SER A O 1
ATOM 1387 N N . PRO A 1 178 ? 28.396 -22.111 -18.960 1.00 78.44 178 PRO A N 1
ATOM 1388 C CA . PRO A 1 178 ? 27.189 -21.376 -18.592 1.00 78.44 178 PRO A CA 1
ATOM 1389 C C . PRO A 1 178 ? 27.307 -19.868 -18.861 1.00 78.44 178 PRO A C 1
ATOM 1391 O O . PRO A 1 178 ? 26.324 -19.144 -18.733 1.00 78.44 178 PRO A O 1
ATOM 1394 N N . VAL A 1 179 ? 28.494 -19.378 -19.237 1.00 84.56 179 VAL A N 1
ATOM 1395 C CA . VAL A 1 179 ? 28.762 -17.949 -19.399 1.00 84.56 179 VAL A CA 1
ATOM 1396 C C . VAL A 1 179 ? 28.300 -17.463 -20.768 1.00 84.56 179 VAL A C 1
ATOM 1398 O O . VAL A 1 179 ? 28.770 -17.922 -21.813 1.00 84.56 179 VAL A O 1
ATOM 1401 N N . VAL A 1 180 ? 27.436 -16.450 -20.754 1.00 87.44 180 VAL A N 1
ATOM 1402 C CA . VAL A 1 180 ? 27.034 -15.706 -21.947 1.00 87.44 180 VAL A CA 1
ATOM 1403 C C . VAL A 1 180 ? 27.624 -14.317 -21.885 1.00 87.44 180 VAL A C 1
ATOM 1405 O O . VAL A 1 180 ? 27.422 -13.581 -20.925 1.00 87.44 180 VAL A O 1
ATOM 1408 N N . ARG A 1 181 ? 28.322 -13.927 -22.950 1.00 90.75 181 ARG A N 1
ATOM 1409 C CA . ARG A 1 181 ? 28.792 -12.554 -23.117 1.00 90.75 181 ARG A CA 1
ATOM 1410 C C . ARG A 1 181 ? 27.976 -11.880 -24.197 1.00 90.75 181 ARG A C 1
ATOM 1412 O O . ARG A 1 181 ? 27.920 -12.379 -25.317 1.00 90.75 181 ARG A O 1
ATOM 1419 N N . PHE A 1 182 ? 27.431 -10.711 -23.912 1.00 93.06 182 PHE A N 1
ATOM 1420 C CA . PHE A 1 182 ? 26.733 -9.919 -24.913 1.00 93.06 182 PHE A CA 1
ATOM 1421 C C . PHE A 1 182 ? 27.235 -8.479 -24.943 1.00 93.06 182 PHE A C 1
ATOM 1423 O O . PHE A 1 182 ? 27.920 -8.010 -24.036 1.00 93.06 182 PHE A O 1
ATOM 1430 N N . ARG A 1 183 ? 26.956 -7.802 -26.054 1.00 94.12 183 ARG A N 1
ATOM 1431 C CA . ARG A 1 183 ? 27.096 -6.354 -26.196 1.00 94.12 183 ARG A CA 1
ATOM 1432 C C . ARG A 1 183 ? 26.103 -5.826 -27.215 1.00 94.12 183 ARG A C 1
ATOM 1434 O O . ARG A 1 183 ? 25.655 -6.570 -28.092 1.00 94.12 183 ARG A O 1
ATOM 1441 N N . TYR A 1 184 ? 25.881 -4.523 -27.171 1.00 94.94 184 TYR A N 1
ATOM 1442 C CA . TYR A 1 184 ? 25.056 -3.819 -28.142 1.00 94.94 184 TYR A CA 1
ATOM 1443 C C . TYR A 1 184 ? 25.876 -2.874 -29.013 1.00 94.94 184 TYR A C 1
ATOM 1445 O O . TYR A 1 184 ? 26.895 -2.330 -28.585 1.00 94.94 184 TYR A O 1
ATOM 1453 N N . ILE A 1 185 ? 25.414 -2.673 -30.242 1.00 95.44 185 ILE A N 1
ATOM 1454 C CA . ILE A 1 185 ? 25.871 -1.616 -31.140 1.00 95.44 185 ILE A CA 1
ATOM 1455 C C . ILE A 1 185 ? 24.623 -0.852 -31.568 1.00 95.44 185 ILE A C 1
ATOM 1457 O O . ILE A 1 185 ? 23.814 -1.371 -32.336 1.00 95.44 185 ILE A O 1
ATOM 1461 N N . LEU A 1 186 ? 24.461 0.362 -31.050 1.00 94.06 186 LEU A N 1
ATOM 1462 C CA . LEU A 1 186 ? 23.389 1.265 -31.448 1.00 94.06 186 LEU A CA 1
ATOM 1463 C C . LEU A 1 186 ? 23.844 2.050 -32.682 1.00 94.06 186 LEU A C 1
ATOM 1465 O O . LEU A 1 186 ? 24.909 2.667 -32.666 1.00 94.06 186 LEU A O 1
ATOM 1469 N N . SER A 1 187 ? 23.073 1.979 -33.762 1.00 93.94 187 SER A N 1
ATOM 1470 C CA . SER A 1 187 ? 23.341 2.682 -35.020 1.00 93.94 187 SER A CA 1
ATOM 1471 C C . SER A 1 187 ? 22.161 3.572 -35.364 1.00 93.94 187 SER A C 1
ATOM 1473 O O . SER A 1 187 ? 21.017 3.160 -35.203 1.00 93.94 187 SER A O 1
ATOM 1475 N N . ASP A 1 188 ? 22.447 4.776 -35.841 1.00 93.38 188 ASP A N 1
ATOM 1476 C CA . ASP A 1 188 ? 21.435 5.752 -36.222 1.00 93.38 188 ASP A CA 1
ATOM 1477 C C . ASP A 1 188 ? 21.792 6.375 -37.574 1.00 93.38 188 ASP A C 1
ATOM 1479 O O . ASP A 1 188 ? 22.948 6.734 -37.817 1.00 93.38 188 ASP A O 1
ATOM 1483 N N . THR A 1 189 ? 20.799 6.504 -38.452 1.00 94.00 189 THR A N 1
ATOM 1484 C CA . THR A 1 189 ? 20.937 7.198 -39.743 1.00 94.00 189 THR A CA 1
ATOM 1485 C C . THR A 1 189 ? 20.282 8.580 -39.757 1.00 94.00 189 THR A C 1
ATOM 1487 O O . THR A 1 189 ? 20.410 9.291 -40.750 1.00 94.00 189 THR A O 1
ATOM 1490 N N . ALA A 1 190 ? 19.574 8.967 -38.691 1.00 88.56 190 ALA A N 1
ATOM 1491 C CA . ALA A 1 190 ? 18.811 10.214 -38.606 1.00 88.56 190 ALA A CA 1
ATOM 1492 C C . ALA A 1 190 ? 19.568 11.367 -37.910 1.00 88.56 190 ALA A C 1
ATOM 1494 O O . ALA A 1 190 ? 19.051 12.475 -37.806 1.00 88.56 190 ALA A O 1
ATOM 1495 N N . GLY A 1 191 ? 20.799 11.135 -37.452 1.00 88.25 191 GLY A N 1
ATOM 1496 C CA . GLY A 1 191 ? 21.652 12.124 -36.796 1.00 88.25 191 GLY A CA 1
ATOM 1497 C C . GLY A 1 191 ? 21.417 12.313 -35.292 1.00 88.25 191 GLY A C 1
ATOM 1498 O O . GLY A 1 191 ? 22.035 13.224 -34.727 1.00 88.25 191 GLY A O 1
ATOM 1499 N N . ARG A 1 192 ? 20.604 11.462 -34.652 1.00 89.44 192 ARG A N 1
ATOM 1500 C CA . ARG A 1 192 ? 20.229 11.533 -33.228 1.00 89.44 192 ARG A CA 1
ATOM 1501 C C . ARG A 1 192 ? 21.447 11.470 -32.310 1.00 89.44 192 ARG A C 1
ATOM 1503 O O . ARG A 1 192 ? 22.489 10.904 -32.669 1.00 89.44 192 ARG A O 1
ATOM 1510 N N . LYS A 1 193 ? 21.355 12.075 -31.123 1.00 86.31 193 LYS A N 1
ATOM 1511 C CA . LYS A 1 193 ? 22.490 12.205 -30.197 1.00 86.31 193 LYS A CA 1
ATOM 1512 C C . LYS A 1 193 ? 22.193 11.588 -28.837 1.00 86.31 193 LYS A C 1
ATOM 1514 O O . LYS A 1 193 ? 21.144 11.810 -28.248 1.00 86.31 193 LYS A O 1
ATOM 1519 N N . LEU A 1 194 ? 23.191 10.882 -28.307 1.00 85.62 194 LEU A N 1
ATOM 1520 C CA . LEU A 1 194 ? 23.258 10.569 -26.882 1.00 85.62 194 LEU A CA 1
ATOM 1521 C C . LEU A 1 194 ? 23.617 11.834 -26.095 1.00 85.62 194 LEU A C 1
ATOM 1523 O O . LEU A 1 194 ? 24.408 12.668 -26.552 1.00 85.62 194 LEU A O 1
ATOM 1527 N N . THR A 1 195 ? 23.074 11.955 -24.892 1.00 74.88 195 THR A N 1
ATOM 1528 C CA . THR A 1 195 ? 23.151 13.164 -24.057 1.00 74.88 195 THR A CA 1
ATOM 1529 C C . THR A 1 195 ? 24.484 13.359 -23.344 1.00 74.88 195 THR A C 1
ATOM 1531 O O . THR A 1 195 ? 24.766 14.476 -22.912 1.00 74.88 195 THR A O 1
ATOM 1534 N N . LYS A 1 196 ? 25.362 12.345 -23.299 1.00 79.50 196 LYS A N 1
ATOM 1535 C CA . LYS A 1 196 ? 26.679 12.411 -22.633 1.00 79.50 196 LYS A CA 1
ATOM 1536 C C . LYS A 1 196 ? 27.498 13.642 -22.992 1.00 79.50 196 LYS A C 1
ATOM 1538 O O . LYS A 1 196 ? 28.171 14.204 -22.134 1.00 79.50 196 LYS A O 1
ATOM 1543 N N . LYS A 1 197 ? 27.464 14.077 -24.256 1.00 70.12 197 LYS A N 1
ATOM 1544 C CA . LYS A 1 197 ? 28.209 15.271 -24.693 1.00 70.12 197 LYS A CA 1
ATOM 1545 C C . LYS A 1 197 ? 27.712 16.558 -24.030 1.00 70.12 197 LYS A C 1
ATOM 1547 O O . LYS A 1 197 ? 28.492 17.492 -23.889 1.00 70.12 197 LYS A O 1
ATOM 1552 N N . THR A 1 198 ? 26.445 16.591 -23.640 1.00 67.12 198 THR A N 1
ATOM 1553 C CA . THR A 1 198 ? 25.781 17.734 -23.009 1.00 67.12 198 THR A CA 1
ATOM 1554 C C . THR A 1 198 ? 25.823 17.630 -21.483 1.00 67.12 198 THR A C 1
ATOM 1556 O O . THR A 1 198 ? 26.016 18.635 -20.809 1.00 67.12 198 THR A O 1
ATOM 1559 N N . THR A 1 199 ? 25.673 16.424 -20.928 1.00 69.69 199 THR A N 1
ATOM 1560 C CA . THR A 1 199 ? 25.512 16.182 -19.481 1.00 69.69 199 THR A CA 1
ATOM 1561 C C . THR A 1 199 ? 26.779 15.669 -18.786 1.00 69.69 199 THR A C 1
ATOM 1563 O O . THR A 1 199 ? 26.819 15.591 -17.561 1.00 69.69 199 THR A O 1
ATOM 1566 N N . GLY A 1 200 ? 27.809 15.281 -19.544 1.00 76.06 200 GLY A N 1
ATOM 1567 C CA . GLY A 1 200 ? 29.040 14.672 -19.033 1.00 76.06 200 GLY A CA 1
ATOM 1568 C C . GLY A 1 200 ? 28.930 13.180 -18.684 1.00 76.06 200 GLY A C 1
ATOM 1569 O O . GLY A 1 200 ? 29.956 12.554 -18.424 1.00 76.06 200 GLY A O 1
ATOM 1570 N N . ARG A 1 201 ? 27.728 12.584 -18.717 1.00 75.38 201 ARG A N 1
ATOM 1571 C CA . ARG A 1 201 ? 27.482 11.165 -18.394 1.00 75.38 201 ARG A CA 1
ATOM 1572 C C . ARG A 1 201 ? 26.422 10.547 -19.305 1.00 75.38 201 ARG A C 1
ATOM 1574 O O . ARG A 1 201 ? 25.486 11.229 -19.704 1.00 75.38 201 ARG A O 1
ATOM 1581 N N . ASP A 1 202 ? 26.560 9.265 -19.625 1.00 76.25 202 ASP A N 1
ATOM 1582 C CA . ASP A 1 202 ? 25.495 8.527 -20.310 1.00 76.25 202 ASP A CA 1
ATOM 1583 C C . ASP A 1 202 ? 24.365 8.232 -19.306 1.00 76.25 202 ASP A C 1
ATOM 1585 O O . ASP A 1 202 ? 24.638 7.749 -18.207 1.00 76.25 202 ASP A O 1
ATOM 1589 N N . ALA A 1 203 ? 23.107 8.504 -19.664 1.00 82.38 203 ALA A N 1
ATOM 1590 C CA . ALA A 1 203 ? 21.954 7.946 -18.958 1.00 82.38 203 ALA A CA 1
ATOM 1591 C C . ALA A 1 203 ? 21.499 6.700 -19.723 1.00 82.38 203 ALA A C 1
ATOM 1593 O O . ALA A 1 203 ? 20.893 6.773 -20.795 1.00 82.38 203 ALA A O 1
ATOM 1594 N N . THR A 1 204 ? 21.914 5.534 -19.243 1.00 85.62 204 THR A N 1
ATOM 1595 C CA . THR A 1 204 ? 21.660 4.259 -19.915 1.00 85.62 204 THR A CA 1
ATOM 1596 C C . THR A 1 204 ? 21.477 3.170 -18.877 1.00 85.62 204 THR A C 1
ATOM 1598 O O . THR A 1 204 ? 22.349 2.978 -18.033 1.00 85.62 204 THR A O 1
ATOM 1601 N N . ASP A 1 205 ? 20.383 2.426 -18.993 1.00 89.19 205 ASP A N 1
ATOM 1602 C CA . ASP A 1 205 ? 20.220 1.160 -18.288 1.00 89.19 205 ASP A CA 1
ATOM 1603 C C . ASP A 1 205 ? 20.638 0.056 -19.268 1.00 89.19 205 ASP A C 1
ATOM 1605 O O . ASP A 1 205 ? 20.046 -0.093 -20.335 1.00 89.19 205 ASP A O 1
ATOM 1609 N N . TYR A 1 206 ? 21.722 -0.667 -18.977 1.00 91.31 206 TYR A N 1
ATOM 1610 C CA . TYR A 1 206 ? 22.331 -1.590 -19.948 1.00 91.31 206 TYR A CA 1
ATOM 1611 C C . TYR A 1 206 ? 21.608 -2.943 -20.028 1.00 91.31 206 TYR A C 1
ATOM 1613 O O . TYR A 1 206 ? 21.485 -3.536 -21.102 1.00 91.31 206 TYR A O 1
ATOM 1621 N N . ALA A 1 207 ? 21.173 -3.441 -18.875 1.00 90.31 207 ALA A N 1
ATOM 1622 C CA . ALA A 1 207 ? 20.445 -4.687 -18.695 1.00 90.31 207 ALA A CA 1
ATOM 1623 C C . ALA A 1 207 ? 19.805 -4.682 -17.300 1.00 90.31 207 ALA A C 1
ATOM 1625 O O . ALA A 1 207 ? 20.330 -4.038 -16.390 1.00 90.31 207 ALA A O 1
ATOM 1626 N N . ALA A 1 208 ? 18.719 -5.430 -17.117 1.00 88.19 208 ALA A N 1
ATOM 1627 C CA . ALA A 1 208 ? 18.138 -5.679 -15.799 1.00 88.19 208 ALA A CA 1
ATOM 1628 C C . ALA A 1 208 ? 17.726 -7.147 -15.654 1.00 88.19 208 ALA A C 1
ATOM 1630 O O . ALA A 1 208 ? 17.443 -7.822 -16.644 1.00 88.19 208 ALA A O 1
ATOM 1631 N N . PHE A 1 209 ? 17.714 -7.639 -14.419 1.00 87.19 209 PHE A N 1
ATOM 1632 C CA . PHE A 1 209 ? 17.222 -8.966 -14.063 1.00 87.19 209 PHE A CA 1
ATOM 1633 C C . PHE A 1 209 ? 16.614 -8.915 -12.658 1.00 87.19 209 PHE A C 1
ATOM 1635 O O . PHE A 1 209 ? 16.985 -8.053 -11.859 1.00 87.19 209 PHE A O 1
ATOM 1642 N N . SER A 1 210 ? 15.721 -9.854 -12.357 1.00 82.44 210 SER A N 1
ATOM 1643 C CA . SER A 1 210 ? 15.162 -10.029 -11.014 1.00 82.44 210 SER A CA 1
ATOM 1644 C C . SER A 1 210 ? 15.862 -11.189 -10.315 1.00 82.44 210 SER A C 1
ATOM 1646 O O . SER A 1 210 ? 15.973 -12.279 -10.877 1.00 82.44 210 SER A O 1
ATOM 1648 N N . ALA A 1 211 ? 16.349 -10.949 -9.099 1.00 77.44 211 ALA A N 1
ATOM 1649 C CA . ALA A 1 211 ? 16.806 -12.009 -8.206 1.00 77.44 211 ALA A CA 1
ATOM 1650 C C . ALA A 1 211 ? 15.600 -12.794 -7.661 1.00 77.44 211 ALA A C 1
ATOM 1652 O O . ALA A 1 211 ? 14.523 -12.216 -7.498 1.00 77.44 211 ALA A O 1
ATOM 1653 N N . ALA A 1 212 ? 15.780 -14.082 -7.354 1.00 71.06 212 ALA A N 1
ATOM 1654 C CA . ALA A 1 212 ? 14.766 -14.839 -6.623 1.00 71.06 212 ALA A CA 1
ATOM 1655 C C . ALA A 1 212 ? 14.551 -14.239 -5.223 1.00 71.06 212 ALA A C 1
ATOM 1657 O O . ALA A 1 212 ? 15.456 -13.634 -4.642 1.00 71.06 212 ALA A O 1
ATOM 1658 N N . GLN A 1 213 ? 13.339 -14.386 -4.689 1.00 65.31 213 GLN A N 1
ATOM 1659 C CA . GLN A 1 213 ? 12.904 -13.699 -3.469 1.00 65.31 213 GLN A CA 1
ATOM 1660 C C . GLN A 1 213 ? 13.723 -14.100 -2.229 1.00 65.31 213 GLN A C 1
ATOM 1662 O O . GLN A 1 213 ? 13.990 -13.273 -1.359 1.00 65.31 213 GLN A O 1
ATOM 1667 N N . ASP A 1 214 ? 14.141 -15.362 -2.156 1.00 71.88 214 ASP A N 1
ATOM 1668 C CA . ASP A 1 214 ? 14.952 -15.950 -1.089 1.00 71.88 214 ASP A CA 1
ATOM 1669 C C . ASP A 1 214 ? 16.458 -15.937 -1.396 1.00 71.88 214 ASP A C 1
ATOM 1671 O O . ASP A 1 214 ? 17.266 -16.394 -0.581 1.00 71.88 214 ASP A O 1
ATOM 1675 N N . ALA A 1 215 ? 16.860 -15.383 -2.543 1.00 79.44 215 ALA A N 1
ATOM 1676 C CA . ALA A 1 215 ? 18.256 -15.342 -2.929 1.00 79.44 215 ALA A CA 1
ATOM 1677 C C . ALA A 1 215 ? 19.062 -14.394 -2.035 1.00 79.44 215 ALA A C 1
ATOM 1679 O O . ALA A 1 215 ? 18.728 -13.225 -1.822 1.00 79.44 215 ALA A O 1
ATOM 1680 N N . ARG A 1 216 ? 20.230 -14.862 -1.600 1.00 86.88 216 ARG A N 1
ATOM 1681 C CA . ARG A 1 216 ? 21.276 -13.999 -1.062 1.00 86.88 216 ARG A CA 1
ATOM 1682 C C . ARG A 1 216 ? 21.896 -13.215 -2.212 1.00 86.88 216 ARG A C 1
ATOM 1684 O O . ARG A 1 216 ? 22.554 -13.804 -3.071 1.00 86.88 216 ARG A O 1
ATOM 1691 N N . VAL A 1 217 ? 21.727 -11.894 -2.197 1.00 93.19 217 VAL A N 1
ATOM 1692 C CA . VAL A 1 217 ? 22.371 -11.007 -3.171 1.00 93.19 217 VAL A CA 1
ATOM 1693 C C . VAL A 1 217 ? 23.654 -10.412 -2.594 1.00 93.19 217 VAL A C 1
ATOM 1695 O O . VAL A 1 217 ? 23.672 -9.902 -1.473 1.00 93.19 217 VAL A O 1
ATOM 1698 N N . THR A 1 218 ? 24.733 -10.473 -3.366 1.00 94.56 218 THR A N 1
ATOM 1699 C CA . THR A 1 218 ? 26.074 -10.053 -2.958 1.00 94.56 218 THR A CA 1
ATOM 1700 C C . THR A 1 218 ? 26.718 -9.206 -4.051 1.00 94.56 218 THR A C 1
ATOM 1702 O O . THR A 1 218 ? 26.776 -9.614 -5.211 1.00 94.56 218 THR A O 1
ATOM 1705 N N . ASP A 1 219 ? 27.239 -8.043 -3.663 1.00 92.38 219 ASP A N 1
ATOM 1706 C CA . ASP A 1 219 ? 28.170 -7.250 -4.465 1.00 92.38 219 ASP A CA 1
ATOM 1707 C C . ASP A 1 219 ? 29.564 -7.879 -4.374 1.00 92.38 219 ASP A C 1
ATOM 1709 O O . ASP A 1 219 ? 30.135 -7.969 -3.284 1.00 92.38 219 ASP A O 1
A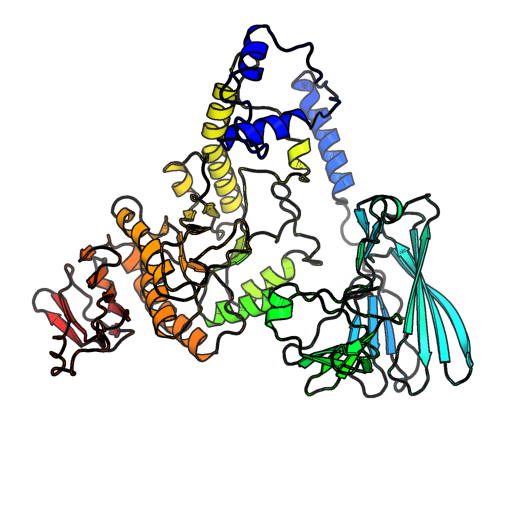TOM 1713 N N . VAL A 1 220 ? 30.098 -8.356 -5.497 1.00 91.06 220 VAL A N 1
ATOM 1714 C CA . VAL A 1 220 ? 31.398 -9.027 -5.569 1.00 91.06 220 VAL A CA 1
ATOM 1715 C C . VAL A 1 220 ? 32.355 -8.178 -6.396 1.00 91.06 220 VAL A C 1
ATOM 1717 O O . VAL A 1 220 ? 32.173 -7.957 -7.597 1.00 91.06 220 VAL A O 1
ATOM 1720 N N . ARG A 1 221 ? 33.430 -7.733 -5.746 1.00 87.00 221 ARG A N 1
ATOM 1721 C CA . ARG A 1 221 ? 34.442 -6.851 -6.324 1.00 87.00 221 ARG A CA 1
ATOM 1722 C C . ARG A 1 221 ? 35.746 -7.611 -6.431 1.00 87.00 221 ARG A C 1
ATOM 1724 O O . ARG A 1 221 ? 36.272 -8.080 -5.433 1.00 87.00 221 ARG A O 1
ATOM 1731 N N . LEU A 1 222 ? 36.286 -7.759 -7.637 1.00 84.12 222 LEU A N 1
ATOM 1732 C CA . LEU A 1 222 ? 37.467 -8.607 -7.857 1.00 84.12 222 LEU A CA 1
ATOM 1733 C C . LEU A 1 222 ? 38.805 -7.909 -7.560 1.00 84.12 222 LEU A C 1
ATOM 1735 O O . LEU A 1 222 ? 39.818 -8.577 -7.380 1.00 84.12 222 LEU A O 1
ATOM 1739 N N . SER A 1 223 ? 38.821 -6.576 -7.540 1.00 83.00 223 SER A N 1
ATOM 1740 C CA . SER A 1 223 ? 40.029 -5.759 -7.385 1.00 83.00 223 SER A CA 1
ATOM 1741 C C . SER A 1 223 ? 39.701 -4.490 -6.598 1.00 83.00 223 SER A C 1
ATOM 1743 O O . SER A 1 223 ? 39.802 -3.378 -7.117 1.00 83.00 223 SER A O 1
ATOM 1745 N N . ASP A 1 224 ? 39.266 -4.666 -5.353 1.00 82.19 224 ASP A N 1
ATOM 1746 C CA . ASP A 1 224 ? 38.915 -3.578 -4.442 1.00 82.19 224 ASP A CA 1
ATOM 1747 C C . ASP A 1 224 ? 40.137 -3.145 -3.627 1.00 82.19 224 ASP A C 1
ATOM 1749 O O . ASP A 1 224 ? 40.926 -3.983 -3.182 1.00 82.19 224 ASP A O 1
ATOM 1753 N N . PHE A 1 225 ? 40.332 -1.839 -3.452 1.00 80.19 225 PHE A N 1
ATOM 1754 C CA . PHE A 1 225 ? 41.510 -1.335 -2.751 1.00 80.19 225 PHE A CA 1
ATOM 1755 C C . PHE A 1 225 ? 41.300 -1.396 -1.238 1.00 80.19 225 PHE A C 1
ATOM 1757 O O . PHE A 1 225 ? 40.506 -0.651 -0.666 1.00 80.19 225 PHE A O 1
ATOM 1764 N N . ASN A 1 226 ? 42.048 -2.264 -0.566 1.00 80.06 226 ASN A N 1
ATOM 1765 C CA . ASN A 1 226 ? 42.027 -2.360 0.882 1.00 80.06 226 ASN A CA 1
ATOM 1766 C C . ASN A 1 226 ? 43.038 -1.376 1.486 1.00 80.06 226 ASN A C 1
ATOM 1768 O O . ASN A 1 226 ? 44.247 -1.597 1.429 1.00 80.06 226 ASN A O 1
ATOM 1772 N N . HIS A 1 227 ? 42.539 -0.305 2.106 1.00 75.94 227 HIS A N 1
ATOM 1773 C CA . HIS A 1 227 ? 43.377 0.740 2.706 1.00 75.94 227 HIS A CA 1
ATOM 1774 C C . HIS A 1 227 ? 44.229 0.258 3.888 1.00 75.94 227 HIS A C 1
ATOM 1776 O O . HIS A 1 227 ? 45.312 0.795 4.103 1.00 75.94 227 HIS A O 1
ATOM 1782 N N . LEU A 1 228 ? 43.769 -0.746 4.643 1.00 75.31 228 LEU A N 1
ATOM 1783 C CA . LEU A 1 228 ? 44.517 -1.286 5.783 1.00 75.31 228 LEU A CA 1
ATOM 1784 C C . LEU A 1 228 ? 45.746 -2.074 5.313 1.00 75.31 228 LEU A C 1
ATOM 1786 O O . LEU A 1 228 ? 46.812 -1.984 5.914 1.00 75.31 228 LEU A O 1
ATOM 1790 N N . LEU A 1 229 ? 45.584 -2.844 4.236 1.00 82.44 229 LEU A N 1
ATOM 1791 C CA . LEU A 1 229 ? 46.630 -3.700 3.673 1.00 82.44 229 LEU A CA 1
ATOM 1792 C C . LEU A 1 229 ? 47.424 -3.019 2.548 1.00 82.44 229 LEU A C 1
ATOM 1794 O O . LEU A 1 229 ? 48.417 -3.574 2.086 1.00 82.44 229 LEU A O 1
ATOM 1798 N N . ASN A 1 230 ? 46.997 -1.826 2.121 1.00 83.38 230 ASN A N 1
ATOM 1799 C CA . ASN A 1 230 ? 47.570 -1.055 1.020 1.00 83.38 230 ASN A CA 1
ATOM 1800 C C . ASN A 1 230 ? 47.717 -1.882 -0.275 1.00 83.38 230 ASN A C 1
ATOM 1802 O O . ASN A 1 230 ? 48.774 -1.897 -0.909 1.00 83.38 230 ASN A O 1
ATOM 1806 N N . GLY A 1 231 ? 46.660 -2.607 -0.653 1.00 81.56 231 GLY A N 1
ATOM 1807 C CA . GLY A 1 231 ? 46.675 -3.518 -1.798 1.00 81.56 231 GLY A CA 1
ATOM 1808 C C . GLY A 1 231 ? 45.282 -3.849 -2.328 1.00 81.56 231 GLY A C 1
ATOM 1809 O O . GLY A 1 231 ? 44.283 -3.648 -1.641 1.00 81.56 231 GLY A O 1
ATOM 1810 N N . TYR A 1 232 ? 45.224 -4.356 -3.561 1.00 83.25 232 TYR A N 1
ATOM 1811 C CA . TYR A 1 232 ? 43.977 -4.772 -4.203 1.00 83.25 232 TYR A CA 1
ATOM 1812 C C . TYR A 1 232 ? 43.646 -6.222 -3.873 1.00 83.25 232 TYR A C 1
ATOM 1814 O O . TYR A 1 232 ? 44.493 -7.103 -4.029 1.00 83.25 232 TYR A O 1
ATOM 1822 N N . LEU A 1 233 ? 42.415 -6.465 -3.433 1.00 84.81 233 LEU A N 1
ATOM 1823 C CA . LEU A 1 233 ? 41.930 -7.785 -3.048 1.00 84.81 233 LEU A CA 1
ATOM 1824 C C . LEU A 1 233 ? 40.489 -7.980 -3.533 1.00 84.81 233 LEU A C 1
ATOM 1826 O O . LEU A 1 233 ? 39.745 -7.003 -3.649 1.00 84.81 233 LEU A O 1
ATOM 1830 N N . PRO A 1 234 ? 40.065 -9.229 -3.780 1.00 86.75 234 PRO A N 1
ATOM 1831 C CA . PRO A 1 234 ? 38.656 -9.529 -3.938 1.00 86.75 234 PRO A CA 1
ATOM 1832 C C . PRO A 1 234 ? 37.903 -9.256 -2.632 1.00 86.75 234 PRO A C 1
ATOM 1834 O O . PRO A 1 234 ? 38.343 -9.678 -1.560 1.00 86.75 234 PRO A O 1
ATOM 1837 N N . THR A 1 235 ? 36.767 -8.575 -2.717 1.00 85.81 235 THR A N 1
ATOM 1838 C CA . THR A 1 235 ? 35.863 -8.332 -1.592 1.00 85.81 235 THR A CA 1
ATOM 1839 C C . THR A 1 235 ? 34.444 -8.724 -1.971 1.00 85.81 235 THR A C 1
ATOM 1841 O O . THR A 1 235 ? 34.026 -8.613 -3.123 1.00 85.81 235 THR A O 1
ATOM 1844 N N . GLU A 1 236 ? 33.694 -9.204 -0.986 1.00 89.88 236 GLU A N 1
ATOM 1845 C CA . GLU A 1 236 ? 32.265 -9.448 -1.116 1.00 89.88 236 GLU A CA 1
ATOM 1846 C C . GLU A 1 236 ? 31.512 -8.617 -0.083 1.00 89.88 236 GLU A C 1
ATOM 1848 O O . GLU A 1 236 ? 31.970 -8.404 1.042 1.00 89.88 236 GLU A O 1
ATOM 1853 N N . THR A 1 237 ? 30.366 -8.081 -0.474 1.00 89.50 237 THR A N 1
ATOM 1854 C CA . THR A 1 237 ? 29.501 -7.297 0.400 1.00 89.50 237 THR A CA 1
ATOM 1855 C C . THR A 1 237 ? 28.076 -7.782 0.209 1.00 89.50 237 THR A C 1
ATOM 1857 O O . THR A 1 237 ? 27.477 -7.596 -0.847 1.00 89.50 237 THR A O 1
ATOM 1860 N N . ALA A 1 238 ? 27.530 -8.442 1.231 1.00 90.69 238 ALA A N 1
ATOM 1861 C CA . ALA A 1 238 ? 26.139 -8.874 1.212 1.00 90.69 238 ALA A CA 1
ATOM 1862 C C . ALA A 1 238 ? 25.216 -7.650 1.138 1.00 90.69 238 ALA A C 1
ATOM 1864 O O . ALA A 1 238 ? 25.362 -6.703 1.916 1.00 90.69 238 ALA A O 1
ATOM 1865 N N . LEU A 1 239 ? 24.259 -7.684 0.215 1.00 88.62 239 LEU A N 1
ATOM 1866 C CA . LEU A 1 239 ? 23.277 -6.630 0.007 1.00 88.62 239 LEU A CA 1
ATOM 1867 C C . LEU A 1 239 ? 21.974 -7.044 0.700 1.00 88.62 239 LEU A C 1
ATOM 1869 O O . LEU A 1 239 ? 21.249 -7.898 0.191 1.00 88.62 239 LEU A O 1
ATOM 1873 N N . PRO A 1 240 ? 21.667 -6.491 1.887 1.00 79.88 240 PRO A N 1
ATOM 1874 C CA . PRO A 1 240 ? 20.449 -6.850 2.604 1.00 79.88 240 PRO A CA 1
ATOM 1875 C C . PRO A 1 240 ? 19.200 -6.339 1.861 1.00 79.88 240 PRO A C 1
ATOM 1877 O O . PRO A 1 240 ? 19.311 -5.374 1.105 1.00 79.88 240 PRO A O 1
ATOM 1880 N N . PRO A 1 241 ? 17.993 -6.868 2.140 1.00 71.38 241 PRO A N 1
ATOM 1881 C CA . PRO A 1 241 ? 16.745 -6.409 1.512 1.00 71.38 241 PRO A CA 1
ATOM 1882 C C . PRO A 1 241 ? 16.539 -4.886 1.557 1.00 71.38 241 PRO A C 1
ATOM 1884 O O . PRO A 1 241 ? 16.126 -4.281 0.570 1.00 71.38 241 PRO A O 1
ATOM 1887 N N . ARG A 1 242 ? 16.948 -4.234 2.656 1.00 63.59 242 ARG A N 1
ATOM 1888 C CA . ARG A 1 242 ? 16.932 -2.766 2.793 1.00 63.59 242 ARG A CA 1
ATOM 1889 C C . ARG A 1 242 ? 17.740 -2.014 1.729 1.00 63.59 242 ARG A C 1
ATOM 1891 O O . ARG A 1 242 ? 17.489 -0.838 1.498 1.00 63.59 242 ARG A O 1
ATOM 1898 N N . ALA A 1 243 ? 18.734 -2.643 1.105 1.00 71.94 243 ALA A N 1
ATOM 1899 C CA . ALA A 1 243 ? 19.497 -2.032 0.020 1.00 71.94 243 ALA A CA 1
ATOM 1900 C C . ALA A 1 243 ? 18.631 -1.859 -1.239 1.00 71.94 243 ALA A C 1
ATOM 1902 O O . ALA A 1 243 ? 18.731 -0.834 -1.906 1.00 71.94 243 ALA A O 1
ATOM 1903 N N . PHE A 1 244 ? 17.727 -2.809 -1.500 1.00 75.44 244 PHE A N 1
ATOM 1904 C CA . PHE A 1 244 ? 16.727 -2.718 -2.564 1.00 75.44 244 PHE A CA 1
ATOM 1905 C C . PHE A 1 244 ? 15.643 -1.699 -2.216 1.00 75.44 244 PHE A C 1
ATOM 1907 O O . PHE A 1 244 ? 15.300 -0.867 -3.046 1.00 75.44 244 PHE A O 1
ATOM 1914 N N . GLU A 1 245 ? 15.153 -1.709 -0.974 1.00 59.34 245 GLU A N 1
ATOM 1915 C CA . GLU A 1 245 ? 14.134 -0.760 -0.489 1.00 59.34 245 GLU A CA 1
ATOM 1916 C C . GLU A 1 245 ? 14.566 0.699 -0.625 1.00 59.34 245 GLU A C 1
ATOM 1918 O O . GLU A 1 245 ? 13.773 1.549 -1.017 1.00 59.34 245 GLU A O 1
ATOM 1923 N N . ASN A 1 246 ? 15.833 0.980 -0.320 1.00 59.66 246 ASN A N 1
ATOM 1924 C CA . ASN A 1 246 ? 16.387 2.330 -0.346 1.00 59.66 246 ASN A CA 1
ATOM 1925 C C . ASN A 1 246 ? 16.979 2.718 -1.707 1.00 59.66 246 ASN A C 1
ATOM 1927 O O . ASN A 1 246 ? 17.658 3.739 -1.798 1.00 59.66 246 ASN A O 1
ATOM 1931 N N . ALA A 1 247 ? 16.762 1.903 -2.743 1.00 70.75 247 ALA A N 1
ATOM 1932 C CA . ALA A 1 247 ? 17.317 2.100 -4.076 1.00 70.75 247 ALA A CA 1
ATOM 1933 C C . ALA A 1 247 ? 18.836 2.359 -4.083 1.00 70.75 247 ALA A C 1
ATOM 1935 O O . ALA A 1 247 ? 19.336 3.207 -4.828 1.00 70.75 247 ALA A O 1
ATOM 1936 N N . LEU A 1 248 ? 19.573 1.652 -3.216 1.00 80.88 248 LEU A N 1
ATOM 1937 C CA . LEU A 1 248 ? 21.023 1.786 -3.140 1.00 80.88 248 LEU A CA 1
ATOM 1938 C C . LEU A 1 248 ? 21.671 1.275 -4.426 1.00 80.88 248 LEU A C 1
ATOM 1940 O O . LEU A 1 248 ? 21.084 0.496 -5.184 1.00 80.88 248 LEU A O 1
ATOM 1944 N N . THR A 1 249 ? 22.911 1.698 -4.646 1.00 85.88 249 THR A N 1
ATOM 1945 C CA . THR A 1 249 ? 23.720 1.206 -5.752 1.00 85.88 249 THR A CA 1
ATOM 1946 C C . THR A 1 249 ? 24.793 0.252 -5.249 1.00 85.88 249 THR A C 1
ATOM 1948 O O . THR A 1 249 ? 25.331 0.414 -4.152 1.00 85.88 249 THR A O 1
ATOM 1951 N N . ALA A 1 250 ? 25.080 -0.774 -6.045 1.00 89.62 250 ALA A N 1
ATOM 1952 C CA . ALA A 1 250 ? 26.213 -1.659 -5.836 1.00 89.62 250 ALA A CA 1
ATOM 1953 C C . ALA A 1 250 ? 27.238 -1.428 -6.955 1.00 89.62 250 ALA A C 1
ATOM 1955 O O . ALA A 1 250 ? 26.872 -1.460 -8.134 1.00 89.62 250 ALA A O 1
ATOM 1956 N N . PRO A 1 251 ? 28.510 -1.172 -6.616 1.00 87.44 251 PRO A N 1
ATOM 1957 C CA . PRO A 1 251 ? 29.527 -0.851 -7.601 1.00 87.44 251 PRO A CA 1
ATOM 1958 C C . PRO A 1 251 ? 29.868 -2.044 -8.499 1.00 87.44 251 PRO A C 1
ATOM 1960 O O . PRO A 1 251 ? 30.237 -1.812 -9.637 1.00 87.44 251 PRO A O 1
ATOM 1963 N N . GLY A 1 252 ? 29.760 -3.299 -8.062 1.00 88.44 252 GLY A N 1
ATOM 1964 C CA . GLY A 1 252 ? 30.171 -4.455 -8.859 1.00 88.44 252 GLY A CA 1
ATOM 1965 C C . GLY A 1 252 ? 31.701 -4.636 -8.934 1.00 88.44 252 GLY A C 1
ATOM 1966 O O . GLY A 1 252 ? 32.435 -4.172 -8.063 1.00 88.44 252 GLY A O 1
ATOM 1967 N N . PRO A 1 253 ? 32.235 -5.297 -9.979 1.00 90.25 253 PRO A N 1
ATOM 1968 C CA . PRO A 1 253 ? 31.586 -5.490 -11.271 1.00 90.25 253 PRO A CA 1
ATOM 1969 C C . PRO A 1 253 ? 30.592 -6.657 -11.314 1.00 90.25 253 PRO A C 1
ATOM 1971 O O . PRO A 1 253 ? 29.728 -6.671 -12.190 1.00 90.25 253 PRO A O 1
ATOM 1974 N N . ILE A 1 254 ? 30.630 -7.568 -10.335 1.00 92.31 254 ILE A N 1
ATOM 1975 C CA . ILE A 1 254 ? 29.748 -8.737 -10.284 1.00 92.31 254 ILE A CA 1
ATOM 1976 C C . ILE A 1 254 ? 28.634 -8.517 -9.258 1.00 92.31 254 ILE A C 1
ATOM 1978 O O . ILE A 1 254 ? 28.907 -8.267 -8.086 1.00 92.31 254 ILE A O 1
ATOM 1982 N N . LEU A 1 255 ? 27.384 -8.697 -9.682 1.00 92.75 255 LEU A N 1
ATOM 1983 C CA . LEU A 1 255 ? 26.251 -8.891 -8.781 1.00 92.75 255 LEU A CA 1
ATOM 1984 C C . LEU A 1 255 ? 25.872 -10.371 -8.790 1.00 92.75 255 LEU A C 1
ATOM 1986 O O . LEU A 1 255 ? 25.468 -10.908 -9.824 1.00 92.75 255 LEU A O 1
ATOM 1990 N N . ALA A 1 256 ? 26.018 -11.031 -7.645 1.00 92.31 256 ALA A N 1
ATOM 1991 C CA . ALA A 1 256 ? 25.684 -12.439 -7.480 1.00 92.31 256 ALA A CA 1
ATOM 1992 C C . ALA A 1 256 ? 24.353 -12.580 -6.737 1.00 92.31 256 ALA A C 1
ATOM 1994 O O . ALA A 1 256 ? 24.191 -12.015 -5.662 1.00 92.31 256 ALA A O 1
ATOM 1995 N N . SER A 1 257 ? 23.423 -13.353 -7.288 1.00 89.25 257 SER A N 1
ATOM 1996 C CA . SER A 1 257 ? 22.177 -13.785 -6.654 1.00 89.25 257 SER A CA 1
ATOM 1997 C C . SER A 1 257 ? 22.256 -15.298 -6.472 1.00 89.25 257 SER A C 1
ATOM 1999 O O . SER A 1 257 ? 22.467 -16.017 -7.445 1.00 89.25 257 SER A O 1
ATOM 2001 N N . VAL A 1 258 ? 22.188 -15.774 -5.230 1.00 86.00 258 VAL A N 1
ATOM 2002 C CA . VAL A 1 258 ? 22.373 -17.195 -4.900 1.00 86.00 258 VAL A CA 1
ATOM 2003 C C . VAL A 1 258 ? 21.230 -17.680 -4.021 1.00 86.00 258 VAL A C 1
ATOM 2005 O O . VAL A 1 258 ? 21.039 -17.145 -2.931 1.00 86.00 258 VAL A O 1
ATOM 2008 N N . ASP A 1 259 ? 20.516 -18.703 -4.467 1.00 81.44 259 ASP A N 1
ATOM 2009 C CA . ASP A 1 259 ? 19.407 -19.348 -3.760 1.00 81.44 259 ASP A CA 1
ATOM 2010 C C . ASP A 1 259 ? 19.652 -20.867 -3.631 1.00 81.44 259 ASP A C 1
ATOM 2012 O O . ASP A 1 259 ? 20.779 -21.351 -3.787 1.00 81.44 259 ASP A O 1
ATOM 2016 N N . ALA A 1 260 ? 18.611 -21.625 -3.276 1.00 75.06 260 ALA A N 1
ATOM 2017 C CA . ALA A 1 260 ? 18.688 -23.080 -3.163 1.00 75.06 260 ALA A CA 1
ATOM 2018 C C . ALA A 1 260 ? 18.790 -23.803 -4.522 1.00 75.06 260 ALA A C 1
ATOM 2020 O O . ALA A 1 260 ? 19.265 -24.940 -4.566 1.00 75.06 260 ALA A O 1
ATOM 2021 N N . GLU A 1 261 ? 18.347 -23.175 -5.613 1.00 72.94 261 GLU A N 1
ATOM 2022 C CA . GLU A 1 261 ? 18.346 -23.741 -6.966 1.00 72.94 261 GLU A CA 1
ATOM 2023 C C . GLU A 1 261 ? 19.659 -23.464 -7.711 1.00 72.94 261 GLU A C 1
ATOM 2025 O O . GLU A 1 261 ? 20.052 -24.240 -8.588 1.00 72.94 261 GLU A O 1
ATOM 2030 N N . GLY A 1 262 ? 20.383 -22.402 -7.345 1.00 77.94 262 GLY A N 1
ATOM 2031 C CA . GLY A 1 262 ? 21.721 -22.147 -7.857 1.00 77.94 262 GLY A CA 1
ATOM 2032 C C . GLY A 1 262 ? 22.221 -20.720 -7.668 1.00 77.94 262 GLY A C 1
ATOM 2033 O O . GLY A 1 262 ? 21.876 -20.013 -6.727 1.00 77.94 262 GLY A O 1
ATOM 2034 N N . ALA A 1 263 ? 23.114 -20.311 -8.571 1.00 84.62 263 ALA A N 1
ATOM 2035 C CA . ALA A 1 263 ? 23.712 -18.983 -8.577 1.00 84.62 263 ALA A CA 1
ATOM 2036 C C . ALA A 1 263 ? 23.547 -18.327 -9.949 1.00 84.62 263 ALA A C 1
ATOM 2038 O O . ALA A 1 263 ? 23.932 -18.896 -10.974 1.00 84.62 263 ALA A O 1
ATOM 2039 N N . PHE A 1 264 ? 23.035 -17.101 -9.954 1.00 86.94 264 PHE A N 1
ATOM 2040 C CA . PHE A 1 264 ? 22.991 -16.222 -11.110 1.00 86.94 264 PHE A CA 1
ATOM 2041 C C . PHE A 1 264 ? 23.944 -15.043 -10.905 1.00 86.94 264 PHE A C 1
ATOM 2043 O O . PHE A 1 264 ? 23.891 -14.351 -9.889 1.00 86.94 264 PHE A O 1
ATOM 2050 N N . LEU A 1 265 ? 24.844 -14.826 -11.863 1.00 89.94 265 LEU A N 1
ATOM 2051 C CA . LEU A 1 265 ? 25.840 -13.760 -11.812 1.00 89.94 265 LEU A CA 1
ATOM 2052 C C . LEU A 1 265 ? 25.644 -12.842 -13.017 1.00 89.94 265 LEU A C 1
ATOM 2054 O O . LEU A 1 265 ? 25.688 -13.300 -14.160 1.00 89.94 265 LEU A O 1
ATOM 2058 N N . MET A 1 266 ? 25.484 -11.549 -12.754 1.00 91.25 266 MET A N 1
ATOM 2059 C CA . MET A 1 266 ? 25.606 -10.503 -13.766 1.00 91.25 266 MET A CA 1
ATOM 2060 C C . MET A 1 266 ? 26.948 -9.805 -13.569 1.00 91.25 266 MET A C 1
ATOM 2062 O O . MET A 1 266 ? 27.315 -9.496 -12.438 1.00 91.25 266 MET A O 1
ATOM 2066 N N . ASP A 1 267 ? 27.681 -9.585 -14.658 1.00 91.50 267 ASP A N 1
ATOM 2067 C CA . ASP A 1 267 ? 28.996 -8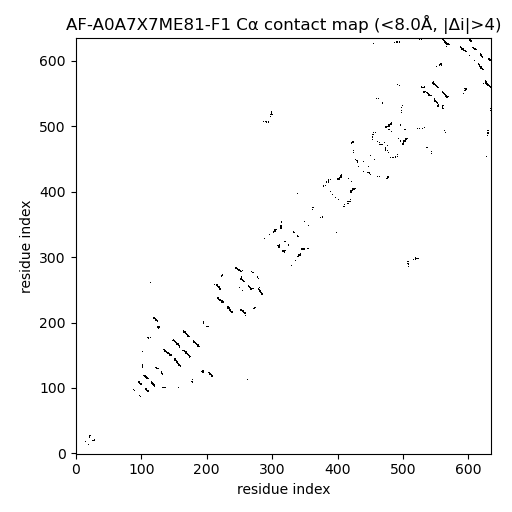.945 -14.640 1.00 91.50 267 ASP A CA 1
ATOM 2068 C C . ASP A 1 267 ? 29.123 -7.926 -15.773 1.00 91.50 267 ASP A C 1
ATOM 2070 O O . ASP A 1 267 ? 28.574 -8.114 -16.866 1.00 91.50 267 ASP A O 1
ATOM 2074 N N . TYR A 1 268 ? 29.916 -6.882 -15.542 1.00 89.25 268 TYR A N 1
ATOM 2075 C CA . TYR A 1 268 ? 30.379 -5.990 -16.594 1.00 89.25 268 TYR A CA 1
ATOM 2076 C C . TYR A 1 268 ? 31.911 -5.896 -16.594 1.00 89.25 268 TYR A C 1
ATOM 2078 O O . TYR A 1 268 ? 32.574 -5.711 -15.581 1.00 89.25 268 TYR A O 1
ATOM 2086 N N . ALA A 1 269 ? 32.506 -5.975 -17.783 1.00 75.81 269 ALA A N 1
ATOM 2087 C CA . ALA A 1 269 ? 33.948 -6.147 -17.930 1.00 75.81 269 ALA A CA 1
ATOM 2088 C C . ALA A 1 269 ? 34.744 -4.829 -17.819 1.00 75.81 269 ALA A C 1
ATOM 2090 O O . ALA A 1 269 ? 35.430 -4.470 -18.774 1.00 75.81 269 ALA A O 1
ATOM 2091 N N . HIS A 1 270 ? 34.675 -4.117 -16.688 1.00 76.94 270 HIS A N 1
ATOM 2092 C CA . HIS A 1 270 ? 35.510 -2.951 -16.353 1.00 76.94 270 HIS A CA 1
ATOM 2093 C C . HIS A 1 270 ? 35.828 -2.895 -14.852 1.00 76.94 270 HIS A C 1
ATOM 2095 O O . HIS A 1 270 ? 35.122 -3.473 -14.034 1.00 76.94 270 HIS A O 1
ATOM 2101 N N . GLY A 1 271 ? 36.910 -2.198 -14.488 1.00 65.81 271 GLY A N 1
ATOM 2102 C CA . GLY A 1 271 ? 37.256 -1.989 -13.082 1.00 65.81 271 GLY A CA 1
ATOM 2103 C C . GLY A 1 271 ? 36.152 -1.219 -12.358 1.00 65.81 271 GLY A C 1
ATOM 2104 O O . GLY A 1 271 ? 35.636 -0.233 -12.883 1.00 65.81 271 GLY A O 1
ATOM 2105 N N . SER A 1 272 ? 35.804 -1.684 -11.161 1.00 68.88 272 SER A N 1
ATOM 2106 C CA . SER A 1 272 ? 34.909 -0.985 -10.250 1.00 68.88 272 SER A CA 1
ATOM 2107 C C . SER A 1 272 ? 35.639 -0.772 -8.938 1.00 68.88 272 SER A C 1
ATOM 2109 O O . SER A 1 272 ? 35.878 -1.717 -8.188 1.00 68.88 272 SER A O 1
ATOM 2111 N N . THR A 1 273 ? 36.081 0.456 -8.698 1.00 67.25 273 THR A N 1
ATOM 2112 C CA . THR A 1 273 ? 36.755 0.814 -7.452 1.00 67.25 273 THR A CA 1
ATOM 2113 C C . THR A 1 273 ? 36.131 2.097 -6.969 1.00 67.25 273 THR A C 1
ATOM 2115 O O . THR A 1 273 ? 36.200 3.110 -7.660 1.00 67.25 273 THR A O 1
ATOM 2118 N N . LEU A 1 274 ? 35.520 2.070 -5.787 1.00 62.84 274 LEU A N 1
ATOM 2119 C CA . LEU A 1 274 ? 34.923 3.271 -5.219 1.00 62.84 274 LEU A CA 1
ATOM 2120 C C . LEU A 1 274 ? 35.991 4.372 -5.057 1.00 62.84 274 LEU A C 1
ATOM 2122 O O . LEU A 1 274 ? 37.114 4.078 -4.644 1.00 62.84 274 LEU A O 1
ATOM 2126 N N . PRO A 1 275 ? 35.670 5.638 -5.380 1.00 63.22 275 PRO A N 1
ATOM 2127 C CA . PRO A 1 275 ? 34.371 6.144 -5.849 1.00 63.22 275 PRO A CA 1
ATOM 2128 C C . PRO A 1 275 ? 34.172 6.091 -7.381 1.00 63.22 275 PRO A C 1
ATOM 2130 O O . PRO A 1 275 ? 33.141 6.531 -7.878 1.00 63.22 275 PRO A O 1
ATOM 2133 N N . ASN A 1 276 ? 35.147 5.595 -8.141 1.00 70.81 276 ASN A N 1
ATOM 2134 C CA . ASN A 1 276 ? 35.154 5.605 -9.603 1.00 70.81 276 ASN A CA 1
ATOM 2135 C C . ASN A 1 276 ? 34.547 4.314 -10.177 1.00 70.81 276 ASN A C 1
ATOM 2137 O O . ASN A 1 276 ? 35.257 3.366 -10.524 1.00 70.81 276 ASN A O 1
ATOM 2141 N N . THR A 1 277 ? 33.223 4.289 -10.297 1.00 73.88 277 THR A N 1
ATOM 2142 C CA . THR A 1 277 ? 32.480 3.194 -10.932 1.00 73.88 277 THR A CA 1
ATOM 2143 C C . THR A 1 277 ? 32.262 3.475 -12.422 1.00 73.88 277 THR A C 1
ATOM 2145 O O . THR A 1 277 ? 31.945 4.595 -12.822 1.00 73.88 277 THR A O 1
ATOM 2148 N N . PHE A 1 278 ? 32.467 2.466 -13.277 1.00 81.56 278 PHE A N 1
ATOM 2149 C CA . PHE A 1 278 ? 32.142 2.583 -14.706 1.00 81.56 278 PHE A CA 1
ATOM 2150 C C . PHE A 1 278 ? 30.646 2.346 -14.954 1.00 81.56 278 PHE A C 1
ATOM 2152 O O . PHE A 1 278 ? 29.986 3.144 -15.614 1.00 81.56 278 PHE A O 1
ATOM 2159 N N . PHE A 1 279 ? 30.131 1.245 -14.408 1.00 84.88 279 PHE A N 1
ATOM 2160 C CA . PHE A 1 279 ? 28.711 0.948 -14.259 1.00 84.88 279 PHE A CA 1
ATOM 2161 C C . PHE A 1 279 ? 28.419 0.737 -12.774 1.00 84.88 279 PHE A C 1
ATOM 2163 O O . PHE A 1 279 ? 29.331 0.523 -11.981 1.00 84.88 279 PHE A O 1
ATOM 2170 N N . GLU A 1 280 ? 27.148 0.795 -12.407 1.00 88.25 280 GLU A N 1
ATOM 2171 C CA . GLU A 1 280 ? 26.668 0.412 -11.084 1.00 88.25 280 GLU A CA 1
ATOM 2172 C C . GLU A 1 280 ? 25.352 -0.354 -11.235 1.00 88.25 280 GLU A C 1
ATOM 2174 O O . GLU A 1 280 ? 24.585 -0.122 -12.173 1.00 88.25 280 GLU A O 1
ATOM 2179 N N . TYR A 1 281 ? 25.080 -1.263 -10.306 1.00 90.50 281 TYR A N 1
ATOM 2180 C CA . TYR A 1 281 ? 23.785 -1.916 -10.190 1.00 90.50 281 TYR A CA 1
ATOM 2181 C C . TYR A 1 281 ? 22.869 -1.040 -9.348 1.00 90.50 281 TYR A C 1
ATOM 2183 O O . TYR A 1 281 ? 23.152 -0.807 -8.175 1.00 90.50 281 TYR A O 1
ATOM 2191 N N . ARG A 1 282 ? 21.761 -0.575 -9.923 1.00 87.50 282 ARG A N 1
ATOM 2192 C CA . ARG A 1 282 ? 20.695 0.098 -9.175 1.00 87.50 282 ARG A CA 1
ATOM 2193 C C . ARG A 1 282 ? 19.727 -0.958 -8.650 1.00 87.50 282 ARG A C 1
ATOM 2195 O O . ARG A 1 282 ? 19.141 -1.696 -9.438 1.00 87.50 282 ARG A O 1
ATOM 2202 N N . LEU A 1 283 ? 19.577 -1.045 -7.334 1.00 84.00 283 LEU A N 1
ATOM 2203 C CA . LEU A 1 283 ? 18.722 -2.043 -6.694 1.00 84.00 283 LEU A CA 1
ATOM 2204 C C . LEU A 1 283 ? 17.289 -1.504 -6.597 1.00 84.00 283 LEU A C 1
ATOM 2206 O O . LEU A 1 283 ? 17.099 -0.344 -6.250 1.00 84.00 283 LEU A O 1
ATOM 2210 N N . ALA A 1 284 ? 16.275 -2.313 -6.908 1.00 75.81 284 ALA A N 1
ATOM 2211 C CA . ALA A 1 284 ? 14.870 -1.914 -6.790 1.00 75.81 284 ALA A CA 1
ATOM 2212 C C . ALA A 1 284 ? 13.982 -3.118 -6.421 1.00 75.81 284 ALA A C 1
ATOM 2214 O O . ALA A 1 284 ? 14.283 -4.233 -6.845 1.00 75.81 284 ALA A O 1
ATOM 2215 N N . PRO A 1 285 ? 12.900 -2.925 -5.644 1.00 60.00 285 PRO A N 1
ATOM 2216 C CA . PRO A 1 285 ? 11.983 -4.003 -5.285 1.00 60.00 285 PRO A CA 1
ATOM 2217 C C . PRO A 1 285 ? 10.887 -4.235 -6.346 1.00 60.00 285 PRO A C 1
ATOM 2219 O O . PRO A 1 285 ? 10.290 -3.269 -6.823 1.00 60.00 285 PRO A O 1
ATOM 2222 N N . ASP A 1 286 ? 10.531 -5.498 -6.620 1.00 60.34 286 ASP A N 1
ATOM 2223 C CA . ASP A 1 286 ? 9.310 -5.887 -7.363 1.00 60.34 286 ASP A CA 1
ATOM 2224 C C . ASP A 1 286 ? 8.169 -6.264 -6.393 1.00 60.34 286 ASP A C 1
ATOM 2226 O O . ASP A 1 286 ? 7.743 -7.408 -6.285 1.00 60.34 286 ASP A O 1
ATOM 2230 N N . ARG A 1 287 ? 7.740 -5.298 -5.569 1.00 62.16 287 ARG A N 1
ATOM 2231 C CA . ARG A 1 287 ? 6.941 -5.560 -4.350 1.00 62.16 287 ARG A CA 1
ATOM 2232 C C . ARG A 1 287 ? 5.430 -5.443 -4.487 1.00 62.16 287 ARG A C 1
ATOM 2234 O O . ARG A 1 287 ? 4.721 -5.803 -3.559 1.00 62.16 287 ARG A O 1
ATOM 2241 N N . LEU A 1 288 ? 4.904 -4.907 -5.585 1.00 72.94 288 LEU A N 1
ATOM 2242 C CA . LEU A 1 288 ? 3.507 -4.461 -5.578 1.00 72.94 288 LEU A CA 1
ATOM 2243 C C . LEU A 1 288 ? 2.503 -5.623 -5.560 1.00 72.94 288 LEU A C 1
ATOM 2245 O O . LEU A 1 288 ? 1.477 -5.527 -4.898 1.00 72.94 288 LEU A O 1
ATOM 2249 N N . LEU A 1 289 ? 2.792 -6.721 -6.263 1.00 79.12 289 LEU A N 1
ATOM 2250 C CA . LEU A 1 289 ? 1.900 -7.886 -6.284 1.00 79.12 289 LEU A CA 1
ATOM 2251 C C . LEU A 1 289 ? 1.971 -8.697 -4.983 1.00 79.12 289 LEU A C 1
ATOM 2253 O O . LEU A 1 289 ? 0.946 -9.188 -4.520 1.00 79.12 289 LEU A O 1
ATOM 2257 N N . GLU A 1 290 ? 3.156 -8.801 -4.382 1.00 74.75 290 GLU A N 1
ATOM 2258 C CA . GLU A 1 290 ? 3.346 -9.437 -3.071 1.00 74.75 290 GLU A CA 1
ATOM 2259 C C . GLU A 1 290 ? 2.673 -8.632 -1.955 1.00 74.75 290 GLU A C 1
ATOM 2261 O O . GLU A 1 290 ? 2.057 -9.197 -1.055 1.00 74.75 290 GLU A O 1
ATOM 2266 N N . GLU A 1 291 ? 2.721 -7.304 -2.054 1.00 83.94 291 GLU A N 1
ATOM 2267 C CA . GLU A 1 291 ? 2.058 -6.398 -1.122 1.00 83.94 291 GLU A CA 1
ATOM 2268 C C . GLU A 1 291 ? 0.537 -6.571 -1.158 1.00 83.94 291 GLU A C 1
ATOM 2270 O O . GLU A 1 291 ? -0.106 -6.560 -0.111 1.00 83.94 291 GLU A O 1
ATOM 2275 N N . ILE A 1 292 ? -0.036 -6.827 -2.338 1.00 88.19 292 ILE A N 1
ATOM 2276 C CA . ILE A 1 292 ? -1.457 -7.165 -2.479 1.00 88.19 292 ILE A CA 1
ATOM 2277 C C . ILE A 1 292 ? -1.778 -8.493 -1.779 1.00 88.19 292 ILE A C 1
ATOM 2279 O O . ILE A 1 292 ? -2.778 -8.577 -1.067 1.00 88.19 292 ILE A O 1
ATOM 2283 N N . ASP A 1 293 ? -0.936 -9.518 -1.935 1.00 87.38 293 AS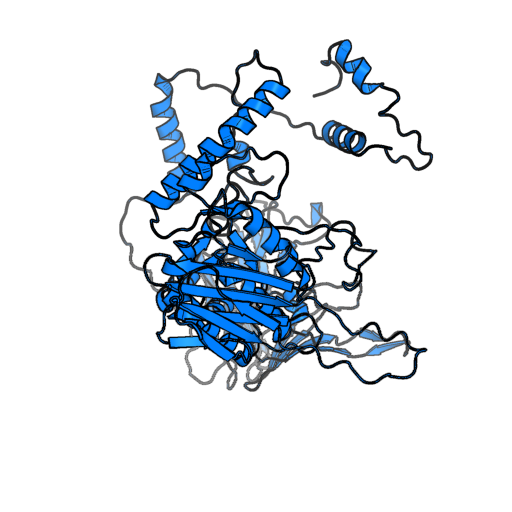P A N 1
ATOM 2284 C CA . ASP A 1 293 ? -1.145 -10.816 -1.278 1.00 87.38 293 ASP A CA 1
ATOM 2285 C C . ASP A 1 293 ? -1.048 -10.694 0.256 1.00 87.38 293 ASP A C 1
ATOM 2287 O O . ASP A 1 293 ? -1.864 -11.260 0.991 1.00 87.38 293 ASP A O 1
ATOM 2291 N N . ALA A 1 294 ? -0.081 -9.919 0.754 1.00 85.06 294 ALA A N 1
ATOM 2292 C CA . ALA A 1 294 ? 0.087 -9.655 2.180 1.00 85.06 294 ALA A CA 1
ATOM 2293 C C . ALA A 1 294 ? -1.077 -8.828 2.754 1.00 85.06 294 ALA A C 1
ATOM 2295 O O . ALA A 1 294 ? -1.608 -9.168 3.815 1.00 85.06 294 ALA A O 1
ATOM 2296 N N . ALA A 1 295 ? -1.525 -7.793 2.037 1.00 91.56 295 ALA A N 1
ATOM 2297 C CA . ALA A 1 295 ? -2.681 -6.983 2.413 1.00 91.56 295 ALA A CA 1
ATOM 2298 C C . ALA A 1 295 ? -3.973 -7.818 2.446 1.00 91.56 295 ALA A C 1
ATOM 2300 O O . ALA A 1 295 ? -4.755 -7.706 3.393 1.00 91.56 295 ALA A O 1
ATOM 2301 N N . HIS A 1 296 ? -4.169 -8.712 1.470 1.00 93.75 296 HIS A N 1
ATOM 2302 C CA . HIS A 1 296 ? -5.289 -9.652 1.468 1.00 93.75 296 HIS A CA 1
ATOM 2303 C C . HIS A 1 296 ? -5.281 -10.540 2.718 1.00 93.75 296 HIS A C 1
ATOM 2305 O O . HIS A 1 296 ? -6.298 -10.653 3.404 1.00 93.75 296 HIS A O 1
ATOM 2311 N N . ARG A 1 297 ? -4.125 -11.122 3.071 1.00 91.25 297 ARG A N 1
ATOM 2312 C CA . ARG A 1 297 ? -3.979 -11.940 4.287 1.00 91.25 297 ARG A CA 1
ATOM 2313 C C . ARG A 1 297 ? -4.268 -11.146 5.562 1.00 91.25 297 ARG A C 1
ATOM 2315 O O . ARG A 1 297 ? -4.906 -11.666 6.475 1.00 91.25 297 ARG A O 1
ATOM 2322 N N . ALA A 1 298 ? -3.847 -9.884 5.605 1.00 91.56 298 ALA A N 1
ATOM 2323 C CA . ALA A 1 298 ? -4.183 -8.961 6.684 1.00 91.56 298 ALA A CA 1
ATOM 2324 C C . ALA A 1 298 ? -5.679 -8.585 6.712 1.00 91.56 298 ALA A C 1
ATOM 2326 O O . ALA A 1 298 ? -6.125 -7.925 7.643 1.00 91.56 298 ALA A O 1
ATOM 2327 N N . GLY A 1 299 ? -6.483 -9.013 5.735 1.00 92.38 299 GLY A N 1
ATOM 2328 C CA . GLY A 1 299 ? -7.920 -8.766 5.682 1.00 92.38 299 GLY A CA 1
ATOM 2329 C C . GLY A 1 299 ? -8.287 -7.376 5.167 1.00 92.38 299 GLY A C 1
ATOM 2330 O O . GLY A 1 299 ? -9.363 -6.885 5.512 1.00 92.38 299 GLY A O 1
ATOM 2331 N N . VAL A 1 300 ? -7.408 -6.741 4.387 1.00 93.44 300 VAL A N 1
ATOM 2332 C CA . VAL A 1 300 ? -7.668 -5.466 3.706 1.00 93.44 300 VAL A CA 1
ATOM 2333 C C . VAL A 1 300 ? -8.619 -5.692 2.524 1.00 93.44 300 VAL A C 1
ATOM 2335 O O . VAL A 1 300 ? -8.476 -6.656 1.780 1.00 93.44 300 VAL A O 1
ATOM 2338 N N . GLU A 1 301 ? -9.590 -4.793 2.340 1.00 91.69 301 GLU A N 1
ATOM 2339 C CA . GLU A 1 301 ? -10.610 -4.890 1.277 1.00 91.69 301 GLU A CA 1
ATOM 2340 C C . GLU A 1 301 ? -10.313 -3.979 0.069 1.00 91.69 301 GLU A C 1
ATOM 2342 O O . GLU A 1 301 ? -10.775 -4.247 -1.038 1.00 91.69 301 GLU A O 1
ATOM 2347 N N . THR A 1 302 ? -9.514 -2.923 0.260 1.00 88.81 302 THR A N 1
ATOM 2348 C CA . THR A 1 302 ? -9.152 -1.948 -0.782 1.00 88.81 302 THR A CA 1
ATOM 2349 C C . THR A 1 302 ? -7.651 -1.700 -0.766 1.00 88.81 302 THR A C 1
ATOM 2351 O O . THR A 1 302 ? -7.091 -1.353 0.271 1.00 88.81 302 THR A O 1
ATOM 2354 N N . PHE A 1 303 ? -7.007 -1.841 -1.920 1.00 88.94 303 PHE A N 1
ATOM 2355 C CA . PHE A 1 303 ? -5.582 -1.601 -2.103 1.00 88.94 303 PHE A CA 1
ATOM 2356 C C . PHE A 1 303 ? -5.356 -0.305 -2.879 1.00 88.94 303 PHE A C 1
ATOM 2358 O O . PHE A 1 303 ? -5.759 -0.203 -4.038 1.00 88.94 303 PHE A O 1
ATOM 2365 N N . VAL A 1 304 ? -4.716 0.682 -2.252 1.00 84.69 304 VAL A N 1
ATOM 2366 C CA . VAL A 1 304 ? -4.466 1.994 -2.865 1.00 84.69 304 VAL A CA 1
ATOM 2367 C C . VAL A 1 304 ? -3.023 2.076 -3.355 1.00 84.69 304 VAL A C 1
ATOM 2369 O O . VAL A 1 304 ? -2.096 1.882 -2.571 1.00 84.69 304 VAL A O 1
ATOM 2372 N N . ILE A 1 305 ? -2.820 2.387 -4.639 1.00 78.25 305 ILE A N 1
ATOM 2373 C CA . ILE A 1 305 ? -1.488 2.706 -5.169 1.00 78.25 305 ILE A CA 1
ATOM 2374 C C . ILE A 1 305 ? -1.256 4.212 -5.035 1.00 78.25 305 ILE A C 1
ATOM 2376 O O . ILE A 1 305 ? -1.963 5.016 -5.647 1.00 78.25 305 ILE A O 1
ATOM 2380 N N . ASP A 1 306 ? -0.254 4.568 -4.237 1.00 76.38 306 ASP A N 1
ATOM 2381 C CA . ASP A 1 306 ? 0.193 5.944 -4.006 1.00 76.38 306 ASP A CA 1
ATOM 2382 C C . ASP A 1 306 ? 0.935 6.521 -5.239 1.00 76.38 306 ASP A C 1
ATOM 2384 O O . ASP A 1 306 ? 0.967 5.927 -6.323 1.00 76.38 306 ASP A O 1
ATOM 2388 N N . VAL A 1 307 ? 1.540 7.698 -5.091 1.00 69.06 307 VAL A N 1
ATOM 2389 C CA . VAL A 1 307 ? 2.307 8.413 -6.112 1.00 69.06 307 VAL A CA 1
ATOM 2390 C C . VAL A 1 307 ? 3.284 7.513 -6.883 1.00 69.06 307 VAL A C 1
ATOM 2392 O O . VAL A 1 307 ? 3.983 6.660 -6.335 1.00 69.06 307 VAL A O 1
ATOM 2395 N N . GLY A 1 308 ? 3.362 7.742 -8.197 1.00 67.50 308 GLY A N 1
ATOM 2396 C CA . GLY A 1 308 ? 4.287 7.040 -9.090 1.00 67.50 308 GLY A CA 1
ATOM 2397 C C . GLY A 1 308 ? 3.658 5.919 -9.914 1.00 67.50 308 GLY A C 1
ATOM 2398 O O . GLY A 1 308 ? 4.363 5.313 -10.724 1.00 67.50 308 GLY A O 1
ATOM 2399 N N . TRP A 1 309 ? 2.348 5.669 -9.776 1.00 60.44 309 TRP A N 1
ATOM 2400 C CA . TRP A 1 309 ? 1.613 4.852 -10.748 1.00 60.44 309 TRP A CA 1
ATOM 2401 C C . TRP A 1 309 ? 1.449 5.540 -12.108 1.00 60.44 309 TRP A C 1
ATOM 2403 O O . TRP A 1 309 ? 1.190 4.855 -13.091 1.00 60.44 309 TRP A O 1
ATOM 2413 N N . PHE A 1 310 ? 1.645 6.860 -12.182 1.00 53.31 310 PHE A N 1
ATOM 2414 C CA . PHE A 1 310 ? 1.443 7.707 -13.362 1.00 53.31 310 PHE A CA 1
ATOM 2415 C C . PHE A 1 310 ? 2.731 8.424 -13.819 1.00 53.31 310 PHE A C 1
ATOM 2417 O O . PHE A 1 310 ? 3.688 8.522 -13.052 1.00 53.31 310 PHE A O 1
ATOM 2424 N N . ASN A 1 311 ? 2.757 8.923 -15.063 1.00 55.72 311 ASN A N 1
ATOM 2425 C CA . ASN A 1 311 ? 3.909 9.623 -15.665 1.00 55.72 311 ASN A CA 1
ATOM 2426 C C . ASN A 1 311 ? 4.286 10.925 -14.958 1.00 55.72 311 ASN A C 1
ATOM 2428 O O . ASN A 1 311 ? 5.410 11.086 -14.498 1.00 55.72 311 ASN A O 1
ATOM 2432 N N . SER A 1 312 ? 3.338 11.855 -14.916 1.00 50.81 312 SER A N 1
ATOM 2433 C CA . SER A 1 312 ? 3.469 13.157 -14.274 1.00 50.81 312 SER A CA 1
ATOM 2434 C C . SER A 1 312 ? 2.097 13.581 -13.761 1.00 50.81 312 SER A C 1
ATOM 2436 O O . SER A 1 312 ? 1.072 13.163 -14.306 1.00 50.81 312 SER A O 1
ATOM 2438 N N . ALA A 1 313 ? 2.047 14.361 -12.681 1.00 53.31 313 ALA A N 1
ATOM 2439 C CA . ALA A 1 313 ? 0.772 14.815 -12.133 1.00 53.31 313 ALA A CA 1
ATOM 2440 C C . ALA A 1 313 ? 0.045 15.653 -13.198 1.00 53.31 313 ALA A C 1
ATOM 2442 O O . ALA A 1 313 ? 0.666 16.495 -13.836 1.00 53.31 313 ALA A O 1
ATOM 2443 N N . GLY A 1 314 ? -1.242 15.406 -13.430 1.00 49.47 314 GLY A N 1
ATOM 2444 C CA . GLY A 1 314 ? -1.986 15.972 -14.563 1.00 49.47 314 GLY A CA 1
ATOM 2445 C C . GLY A 1 314 ? -2.039 15.055 -15.792 1.00 49.47 314 GLY A C 1
ATOM 2446 O O . GLY A 1 314 ? -3.034 15.079 -16.511 1.00 49.47 314 GLY A O 1
ATOM 2447 N N . ASP A 1 315 ? -1.065 14.157 -15.966 1.00 53.03 315 ASP A N 1
ATOM 2448 C CA . ASP A 1 315 ? -1.013 13.170 -17.050 1.00 53.03 315 ASP A CA 1
ATOM 2449 C C . ASP A 1 315 ? -1.266 11.757 -16.500 1.00 53.03 315 ASP A C 1
ATOM 2451 O O . ASP A 1 315 ? -0.354 10.944 -16.313 1.00 53.03 315 ASP A O 1
ATOM 2455 N N . TRP A 1 316 ? -2.540 11.455 -16.238 1.00 57.97 316 TRP A N 1
ATOM 2456 C CA . TRP A 1 316 ? -3.006 10.237 -15.559 1.00 57.97 316 TRP A CA 1
ATOM 2457 C C . TRP A 1 316 ? -2.976 8.983 -16.451 1.00 57.97 316 TRP A C 1
ATOM 2459 O O . TRP A 1 316 ? -3.998 8.353 -16.722 1.00 57.97 316 TRP A O 1
ATOM 2469 N N . ARG A 1 317 ? -1.787 8.622 -16.939 1.00 56.09 317 ARG A N 1
ATOM 2470 C CA . ARG A 1 317 ? -1.504 7.386 -17.685 1.00 56.09 317 ARG A CA 1
ATOM 2471 C C . ARG A 1 317 ? -0.512 6.535 -16.893 1.00 56.09 317 ARG A C 1
ATOM 2473 O O . ARG A 1 317 ? 0.402 7.128 -16.318 1.00 56.09 317 ARG A O 1
ATOM 2480 N N . PRO A 1 318 ? -0.633 5.191 -16.890 1.00 52.38 318 PRO A N 1
ATOM 2481 C CA . PRO A 1 318 ? 0.300 4.328 -16.177 1.00 52.38 318 PRO A CA 1
ATOM 2482 C C . PRO A 1 318 ? 1.759 4.638 -16.523 1.00 52.38 318 PRO A C 1
ATOM 2484 O O . PRO A 1 318 ? 2.125 4.705 -17.698 1.00 52.38 318 PRO A O 1
ATOM 2487 N N . HIS A 1 319 ? 2.586 4.818 -15.495 1.00 56.09 319 HIS A N 1
ATOM 2488 C CA . HIS A 1 319 ? 4.007 5.090 -15.646 1.00 56.09 319 HIS A CA 1
ATOM 2489 C C . HIS A 1 319 ? 4.680 3.933 -16.404 1.00 56.09 319 HIS A C 1
ATOM 2491 O O . HIS A 1 319 ? 4.366 2.776 -16.128 1.00 56.09 319 HIS A O 1
ATOM 2497 N N . PRO A 1 320 ? 5.680 4.169 -17.275 1.00 55.44 320 PRO A N 1
ATOM 2498 C CA . PRO A 1 320 ? 6.397 3.129 -18.004 1.00 55.44 320 PRO A CA 1
ATOM 2499 C C . PRO A 1 320 ? 7.061 2.054 -17.133 1.00 55.44 320 PRO A C 1
ATOM 2501 O O . PRO A 1 320 ? 7.573 1.080 -17.680 1.00 55.44 320 PRO A O 1
ATOM 2504 N N . ARG A 1 321 ? 7.094 2.221 -15.808 1.00 55.69 321 ARG A N 1
ATOM 2505 C CA . ARG A 1 321 ? 7.509 1.174 -14.857 1.00 55.69 321 ARG A CA 1
ATOM 2506 C C . ARG A 1 321 ? 6.480 0.038 -14.757 1.00 55.69 321 ARG A C 1
ATOM 2508 O O . ARG A 1 321 ? 6.815 -1.018 -14.248 1.00 55.69 321 ARG A O 1
ATOM 2515 N N . TYR A 1 322 ? 5.261 0.265 -15.245 1.00 53.81 322 TYR A N 1
ATOM 2516 C CA . TYR A 1 322 ? 4.188 -0.708 -15.413 1.00 53.81 322 TYR A CA 1
ATOM 2517 C C . TYR A 1 322 ? 4.091 -1.052 -16.908 1.00 53.81 322 TYR A C 1
ATOM 2519 O O . TYR A 1 322 ? 3.309 -0.430 -17.631 1.00 53.81 322 TYR A O 1
ATOM 2527 N N . PRO A 1 323 ? 4.921 -1.979 -17.422 1.00 45.44 323 PRO A N 1
ATOM 2528 C CA . PRO A 1 323 ? 5.018 -2.250 -18.860 1.00 45.44 323 PRO A CA 1
ATOM 2529 C C . PRO A 1 323 ? 3.701 -2.752 -19.472 1.00 45.44 323 PRO A C 1
ATOM 2531 O O . PRO A 1 323 ? 3.427 -2.475 -20.636 1.00 45.44 323 PRO A O 1
ATOM 2534 N N . GLU A 1 324 ? 2.863 -3.420 -18.679 1.00 49.53 324 GLU A N 1
ATOM 2535 C CA . GLU A 1 324 ? 1.518 -3.880 -19.060 1.00 49.53 324 GLU A CA 1
ATOM 2536 C C . GLU A 1 324 ? 0.403 -2.946 -18.544 1.00 49.53 324 GLU A C 1
ATOM 2538 O O . GLU A 1 324 ? -0.772 -3.316 -18.485 1.00 49.53 324 GLU A O 1
ATOM 2543 N N . GLY A 1 325 ? 0.761 -1.727 -18.127 1.00 59.75 325 GLY A N 1
ATOM 2544 C CA . GLY A 1 325 ? -0.128 -0.841 -17.383 1.00 59.75 325 GLY A CA 1
ATOM 2545 C C . GLY A 1 325 ? -0.558 -1.455 -16.047 1.00 59.75 325 GLY A C 1
ATOM 2546 O O . GLY A 1 325 ? 0.154 -2.262 -15.453 1.00 59.75 325 GLY A O 1
ATOM 2547 N N . LEU A 1 326 ? -1.746 -1.085 -15.562 1.00 64.06 326 LEU A N 1
ATOM 2548 C CA . LEU A 1 326 ? -2.265 -1.575 -14.277 1.00 64.06 326 LEU A CA 1
ATOM 2549 C C . LEU A 1 326 ? -2.961 -2.944 -14.368 1.00 64.06 326 LEU A C 1
ATOM 2551 O O . LEU A 1 326 ? -3.429 -3.456 -13.356 1.00 64.06 326 LEU A O 1
ATOM 2555 N N . LYS A 1 327 ? -3.017 -3.564 -15.554 1.00 68.75 327 LYS A N 1
ATOM 2556 C CA . LYS A 1 327 ? -3.750 -4.819 -15.777 1.00 68.75 327 LYS A CA 1
ATOM 2557 C C . LYS A 1 327 ? -3.323 -5.955 -14.826 1.00 68.75 327 LYS A C 1
ATOM 2559 O O . LYS A 1 327 ? -4.217 -6.528 -14.205 1.00 68.75 327 LYS A O 1
ATOM 2564 N N . PRO A 1 328 ? -2.021 -6.251 -14.621 1.00 65.81 328 PRO A N 1
ATOM 2565 C CA . PRO A 1 328 ? -1.615 -7.319 -13.700 1.00 65.81 328 PRO A CA 1
ATOM 2566 C C . PRO A 1 328 ? -2.048 -7.074 -12.247 1.00 65.81 328 PRO A C 1
ATOM 2568 O O . PRO A 1 328 ? -2.281 -8.020 -11.496 1.00 65.81 328 PRO A O 1
ATOM 2571 N N . ILE A 1 329 ? -2.171 -5.802 -11.854 1.00 74.12 329 ILE A N 1
ATOM 2572 C CA . ILE A 1 329 ? -2.613 -5.395 -10.518 1.00 74.12 329 ILE A CA 1
ATOM 2573 C C . ILE A 1 329 ? -4.120 -5.602 -10.385 1.00 74.12 329 ILE A C 1
ATOM 2575 O O . ILE A 1 329 ? -4.553 -6.241 -9.430 1.00 74.12 329 ILE A O 1
ATOM 2579 N N . CYS A 1 330 ? -4.907 -5.144 -11.365 1.00 75.19 330 CYS A N 1
ATOM 2580 C CA . CYS A 1 330 ? -6.353 -5.372 -11.391 1.00 75.19 330 CYS A CA 1
ATOM 2581 C C . CYS A 1 330 ? -6.682 -6.870 -11.324 1.00 75.19 330 CYS A C 1
ATOM 2583 O O . CYS A 1 330 ? -7.431 -7.292 -10.451 1.00 75.19 330 CYS A O 1
ATOM 2585 N N . GLU A 1 331 ? -6.036 -7.695 -12.155 1.00 77.75 331 GLU A N 1
ATOM 2586 C CA . GLU A 1 331 ? -6.241 -9.152 -12.162 1.00 77.75 331 GLU A CA 1
ATOM 2587 C C . GLU A 1 331 ? -5.827 -9.826 -10.843 1.00 77.75 331 GLU A C 1
ATOM 2589 O O . GLU A 1 331 ? -6.320 -10.906 -10.501 1.00 77.75 331 GLU A O 1
ATOM 2594 N N . ARG A 1 332 ? -4.870 -9.251 -10.102 1.00 83.25 332 ARG A N 1
ATOM 2595 C CA . ARG A 1 332 ? -4.494 -9.764 -8.780 1.00 83.25 332 ARG A CA 1
ATOM 2596 C C . ARG A 1 332 ? -5.523 -9.385 -7.719 1.00 83.25 332 ARG A C 1
ATOM 2598 O O . ARG A 1 332 ? -5.899 -10.243 -6.929 1.00 83.25 332 ARG A O 1
ATOM 2605 N N . LEU A 1 333 ? -5.981 -8.138 -7.723 1.00 85.62 333 LEU A N 1
ATOM 2606 C CA . LEU A 1 333 ? -6.992 -7.646 -6.788 1.00 85.62 333 LEU A CA 1
ATOM 2607 C C . LEU A 1 333 ? -8.330 -8.367 -6.979 1.00 85.62 333 LEU A C 1
ATOM 2609 O O . LEU A 1 333 ? -8.913 -8.828 -6.001 1.00 85.62 333 LEU A O 1
ATOM 2613 N N . GLU A 1 334 ? -8.755 -8.571 -8.229 1.00 83.88 334 GLU A N 1
ATOM 2614 C CA . GLU A 1 334 ? -9.970 -9.321 -8.570 1.00 83.88 334 GLU A CA 1
ATOM 2615 C C . GLU A 1 334 ? -9.939 -10.756 -8.029 1.00 83.88 334 GLU A C 1
ATOM 2617 O O . GLU A 1 334 ? -10.928 -11.224 -7.466 1.00 83.88 334 GLU A O 1
ATOM 2622 N N . ARG A 1 335 ? -8.790 -11.444 -8.124 1.00 89.38 335 ARG A N 1
ATOM 2623 C CA . ARG A 1 335 ? -8.615 -12.798 -7.565 1.00 89.38 335 ARG A CA 1
ATOM 2624 C C . ARG A 1 335 ? -8.836 -12.861 -6.054 1.00 89.38 335 ARG A C 1
ATOM 2626 O O . ARG A 1 335 ? -9.299 -13.885 -5.561 1.00 89.38 335 ARG A O 1
ATOM 2633 N N . HIS A 1 336 ? -8.522 -11.780 -5.349 1.00 91.25 336 HIS A N 1
ATOM 2634 C CA . HIS A 1 336 ? -8.660 -11.663 -3.897 1.00 91.25 336 HIS A CA 1
ATOM 2635 C C . HIS A 1 336 ? -9.964 -10.981 -3.464 1.00 91.25 336 HIS A C 1
ATOM 2637 O O . HIS A 1 336 ? -10.186 -10.797 -2.268 1.00 91.25 336 HIS A O 1
ATOM 2643 N N . GLY A 1 337 ? -10.823 -10.588 -4.413 1.00 90.56 337 GLY A N 1
ATOM 2644 C CA . GLY A 1 337 ? -12.033 -9.810 -4.135 1.00 90.56 337 GLY A CA 1
ATOM 2645 C C . GLY A 1 337 ? -11.750 -8.414 -3.565 1.00 90.56 337 GLY A C 1
ATOM 2646 O O . GLY A 1 337 ? -12.605 -7.850 -2.886 1.00 90.56 337 GLY A O 1
ATOM 2647 N N . MET A 1 338 ? -10.553 -7.872 -3.805 1.00 91.00 338 MET A N 1
ATOM 2648 C CA . MET A 1 338 ? -10.134 -6.553 -3.334 1.00 91.00 338 MET A CA 1
ATOM 2649 C C . MET A 1 338 ? -10.427 -5.470 -4.374 1.00 91.00 338 MET A C 1
ATOM 2651 O O . MET A 1 338 ? -10.400 -5.712 -5.581 1.00 91.00 338 MET A O 1
ATOM 2655 N N . LYS A 1 339 ? -10.651 -4.244 -3.904 1.00 86.06 339 LYS A N 1
ATOM 2656 C CA . LYS A 1 339 ? -10.853 -3.063 -4.750 1.00 86.06 339 LYS A CA 1
ATOM 2657 C C . LYS A 1 339 ? -9.533 -2.347 -5.029 1.00 86.06 339 LYS A C 1
ATOM 2659 O O . LYS A 1 339 ? -8.667 -2.287 -4.159 1.00 86.06 339 LYS A O 1
ATOM 2664 N N . LEU A 1 340 ? -9.400 -1.762 -6.219 1.00 80.56 340 LEU A N 1
ATOM 2665 C CA . LEU A 1 340 ? -8.295 -0.861 -6.555 1.00 80.56 340 LEU A CA 1
ATOM 2666 C C . LEU A 1 340 ? -8.646 0.577 -6.155 1.00 80.56 340 LEU A C 1
ATOM 2668 O O . LEU A 1 340 ? -9.677 1.103 -6.567 1.00 80.56 340 LEU A O 1
ATOM 2672 N N . GLY A 1 341 ? -7.753 1.224 -5.413 1.00 79.00 341 GLY A N 1
ATOM 2673 C CA . GLY A 1 341 ? -7.700 2.674 -5.262 1.00 79.00 341 GLY A CA 1
ATOM 2674 C C . GLY A 1 341 ? -6.456 3.240 -5.944 1.00 79.00 341 GLY A C 1
ATOM 2675 O O . GLY A 1 341 ? -5.415 2.585 -6.009 1.00 79.00 341 GLY A O 1
ATOM 2676 N N . LEU A 1 342 ? -6.553 4.463 -6.456 1.00 72.25 342 LEU A N 1
ATOM 2677 C CA . LEU A 1 342 ? -5.436 5.171 -7.075 1.00 72.25 342 LEU A CA 1
ATOM 2678 C C . LEU A 1 342 ? -5.351 6.572 -6.495 1.00 72.25 342 LEU A C 1
ATOM 2680 O O . LEU A 1 342 ? -6.337 7.306 -6.505 1.00 72.25 342 LEU A O 1
ATOM 2684 N N . TRP A 1 343 ? -4.158 6.954 -6.055 1.00 73.00 343 TRP A N 1
ATOM 2685 C CA . TRP A 1 343 ? -3.897 8.323 -5.642 1.00 73.00 343 TRP A CA 1
ATOM 2686 C C . TRP A 1 343 ? -3.898 9.255 -6.856 1.00 73.00 343 TRP A C 1
ATOM 2688 O O . TRP A 1 343 ? -3.234 8.980 -7.858 1.00 73.00 343 TRP A O 1
ATOM 2698 N N . ILE A 1 344 ? -4.617 10.372 -6.789 1.00 59.66 344 ILE A N 1
ATOM 2699 C CA . ILE A 1 344 ? -4.650 11.385 -7.852 1.00 59.66 344 ILE A CA 1
ATOM 2700 C C . ILE A 1 344 ? -4.520 12.766 -7.222 1.00 59.66 344 ILE A C 1
ATOM 2702 O O . ILE A 1 344 ? -5.193 13.089 -6.248 1.00 59.66 344 ILE A O 1
ATOM 2706 N N . HIS A 1 345 ? -3.715 13.629 -7.841 1.00 58.09 345 HIS A N 1
ATOM 2707 C CA . HIS A 1 345 ? -3.575 15.019 -7.424 1.00 58.09 345 HIS A CA 1
ATOM 2708 C C . HIS A 1 345 ? -4.230 15.977 -8.420 1.00 58.09 345 HIS A C 1
ATOM 2710 O O . HIS A 1 345 ? -3.592 16.489 -9.333 1.00 58.09 345 HIS A O 1
ATOM 2716 N N . ALA A 1 346 ? -5.513 16.270 -8.228 1.00 50.72 346 ALA A N 1
ATOM 2717 C CA . ALA A 1 346 ? -6.299 17.044 -9.191 1.00 50.72 346 ALA A CA 1
ATOM 2718 C C . ALA A 1 346 ? -6.007 18.562 -9.219 1.00 50.72 346 ALA A C 1
ATOM 2720 O O . ALA A 1 346 ? -6.408 19.236 -10.163 1.00 50.72 346 ALA A O 1
ATOM 2721 N N . ALA A 1 347 ? -5.324 19.119 -8.212 1.00 47.38 347 ALA A N 1
ATOM 2722 C CA . ALA A 1 347 ? -5.125 20.571 -8.107 1.00 47.38 347 ALA A CA 1
ATOM 2723 C C . ALA A 1 347 ? -3.805 21.089 -8.716 1.00 47.38 347 ALA A C 1
ATOM 2725 O O . ALA A 1 347 ? -3.612 22.303 -8.791 1.00 47.38 347 ALA A O 1
ATOM 2726 N N . TRP A 1 348 ? -2.877 20.196 -9.081 1.00 46.00 348 TRP A N 1
ATOM 2727 C CA . TRP A 1 348 ? -1.519 20.536 -9.528 1.00 46.00 348 TRP A CA 1
ATOM 2728 C C . TRP A 1 348 ? -1.130 19.657 -10.719 1.00 46.00 348 TRP A C 1
ATOM 2730 O O . TRP A 1 348 ? -1.452 18.471 -10.743 1.00 46.00 348 TRP A O 1
ATOM 2740 N N . ALA A 1 349 ? -0.404 20.237 -11.672 1.00 41.38 349 ALA A N 1
ATOM 2741 C CA . ALA A 1 349 ? 0.257 19.508 -12.747 1.00 41.38 349 ALA A CA 1
ATOM 2742 C C . ALA A 1 349 ? 1.771 19.483 -12.491 1.00 41.38 349 ALA A C 1
ATOM 2744 O O . ALA A 1 349 ? 2.338 20.467 -12.005 1.00 41.38 349 ALA A O 1
ATOM 2745 N N . GLY A 1 350 ? 2.428 18.366 -12.797 1.00 38.84 350 GLY A N 1
ATOM 2746 C CA . GLY A 1 350 ? 3.877 18.240 -12.713 1.00 38.84 350 GLY A CA 1
ATOM 2747 C C . GLY A 1 350 ? 4.567 19.197 -13.682 1.00 38.84 350 GLY A C 1
ATOM 2748 O O . GLY A 1 350 ? 3.976 19.677 -14.652 1.00 38.84 350 GLY A O 1
ATOM 2749 N N . ASN A 1 351 ? 5.836 19.514 -13.412 1.00 39.94 351 ASN A N 1
ATOM 2750 C CA . ASN A 1 351 ? 6.554 20.519 -14.199 1.00 39.94 351 ASN A CA 1
ATOM 2751 C C . ASN A 1 351 ? 6.675 20.155 -15.688 1.00 39.94 351 ASN A C 1
ATOM 2753 O O . ASN A 1 351 ? 6.798 21.058 -16.515 1.00 39.94 351 ASN A O 1
ATOM 2757 N N . ASP A 1 352 ? 6.640 18.859 -15.965 1.00 41.56 352 ASP A N 1
ATOM 2758 C CA . ASP A 1 352 ? 6.792 18.143 -17.226 1.00 41.56 352 ASP A CA 1
ATOM 2759 C C . ASP A 1 352 ? 5.465 17.601 -17.795 1.00 41.56 352 ASP A C 1
ATOM 2761 O O . ASP A 1 352 ? 5.485 16.949 -18.835 1.00 41.56 352 ASP A O 1
ATOM 2765 N N . SER A 1 353 ? 4.321 17.869 -17.150 1.00 37.56 353 SER A N 1
ATOM 2766 C CA . SER A 1 353 ? 3.013 17.394 -17.621 1.00 37.56 353 SER A CA 1
ATOM 2767 C C . SER A 1 353 ? 2.553 18.111 -18.896 1.00 37.56 353 SER A C 1
ATOM 2769 O O . SER A 1 353 ? 2.626 19.340 -19.002 1.00 37.56 353 SER A O 1
ATOM 2771 N N . GLU A 1 354 ? 1.994 17.355 -19.844 1.00 41.50 354 GLU A N 1
ATOM 2772 C CA . GLU A 1 354 ? 1.353 17.862 -21.063 1.00 41.50 354 GLU A CA 1
ATOM 2773 C C . GLU A 1 354 ? 0.202 18.825 -20.723 1.00 41.50 354 GLU A C 1
ATOM 2775 O O . GLU A 1 354 ? 0.039 19.851 -21.386 1.00 41.50 354 GLU A O 1
ATOM 2780 N N . VAL A 1 355 ? -0.551 18.571 -19.644 1.00 36.81 355 VAL A N 1
ATOM 2781 C CA . VAL A 1 355 ? -1.629 19.461 -19.166 1.00 36.81 355 VAL A CA 1
ATOM 2782 C C . VAL A 1 355 ? -1.121 20.859 -18.814 1.00 36.81 355 VAL A C 1
ATOM 2784 O O . VAL A 1 355 ? -1.839 21.837 -19.024 1.00 36.81 355 VAL A O 1
ATOM 2787 N N . ARG A 1 356 ? 0.136 21.006 -18.376 1.00 34.16 356 ARG A N 1
ATOM 2788 C CA . ARG A 1 356 ? 0.737 22.327 -18.128 1.00 34.16 356 ARG A CA 1
ATOM 2789 C C . ARG A 1 356 ? 0.853 23.160 -19.407 1.00 34.16 356 ARG A C 1
ATOM 2791 O O . ARG A 1 356 ? 0.736 24.379 -19.349 1.00 34.16 356 ARG A O 1
ATOM 2798 N N . THR A 1 357 ? 1.053 22.515 -20.556 1.00 35.12 357 THR A N 1
ATOM 2799 C CA . THR A 1 357 ? 1.091 23.186 -21.868 1.00 35.12 357 THR A CA 1
ATOM 2800 C C . THR A 1 357 ? -0.302 23.529 -22.408 1.00 35.12 357 THR A C 1
ATOM 2802 O O . THR A 1 357 ? -0.418 24.281 -23.371 1.00 35.12 357 THR A O 1
ATOM 2805 N N . LEU A 1 358 ? -1.356 23.001 -21.773 1.00 33.16 358 LEU A N 1
ATOM 2806 C CA . LEU A 1 358 ? -2.759 23.147 -22.168 1.00 33.16 358 LEU A CA 1
ATOM 2807 C C . LEU A 1 358 ? -3.576 24.042 -21.221 1.00 33.16 358 LEU A C 1
ATOM 2809 O O . LEU A 1 358 ? -4.711 24.369 -21.558 1.00 33.16 358 LEU A O 1
ATOM 2813 N N . ALA A 1 359 ? -3.045 24.413 -20.051 1.00 33.91 359 ALA A N 1
ATOM 2814 C CA . ALA A 1 359 ? -3.763 25.180 -19.035 1.00 33.91 359 ALA A CA 1
ATOM 2815 C C . ALA A 1 359 ? -3.816 26.680 -19.403 1.00 33.91 359 ALA A C 1
ATOM 2817 O O . ALA A 1 359 ? -2.781 27.348 -19.348 1.00 33.91 359 ALA A O 1
ATOM 2818 N N . PRO A 1 360 ? -4.991 27.239 -19.758 1.00 38.94 360 PRO A N 1
ATOM 2819 C CA . PRO A 1 360 ? -5.145 28.674 -19.963 1.00 38.94 360 PRO A CA 1
ATOM 2820 C C . PRO A 1 360 ? -5.003 29.390 -18.619 1.00 38.94 360 PRO A C 1
ATOM 2822 O O . PRO A 1 360 ? -5.447 28.886 -17.584 1.00 38.94 360 PRO A O 1
ATOM 2825 N N . GLU A 1 361 ? -4.415 30.580 -18.625 1.00 39.12 361 GLU A N 1
ATOM 2826 C CA . GLU A 1 361 ? -4.399 31.444 -17.451 1.00 39.12 361 GLU A CA 1
ATOM 2827 C C . GLU A 1 361 ? -5.835 31.776 -16.995 1.00 39.12 361 GLU A C 1
ATOM 2829 O O . GLU A 1 361 ? -6.541 32.525 -17.657 1.00 39.12 361 GLU A O 1
ATOM 2834 N N . GLY A 1 362 ? -6.227 31.239 -15.834 1.00 40.75 362 GLY A N 1
ATOM 2835 C CA . GLY A 1 362 ? -7.017 31.929 -14.807 1.00 40.75 362 GLY A CA 1
ATOM 2836 C C . GLY A 1 362 ? -8.531 32.102 -15.004 1.00 40.75 362 GLY A C 1
ATOM 2837 O O . GLY A 1 362 ? -9.022 32.627 -15.994 1.00 40.75 362 GLY A O 1
ATOM 2838 N N . HIS A 1 363 ? -9.282 31.773 -13.951 1.00 36.28 363 HIS A N 1
ATOM 2839 C CA . HIS A 1 363 ? -10.606 32.342 -13.705 1.00 36.28 363 HIS A CA 1
ATOM 2840 C C . HIS A 1 363 ? -10.463 33.834 -13.347 1.00 36.28 363 HIS A C 1
ATOM 2842 O O . HIS A 1 363 ? -9.789 34.165 -12.374 1.00 36.28 363 HIS A O 1
ATOM 2848 N N . GLY A 1 364 ? -11.104 34.710 -14.124 1.00 37.78 364 GLY A N 1
ATOM 2849 C CA . GLY A 1 364 ? -11.065 36.172 -13.972 1.00 37.78 364 GLY A CA 1
ATOM 2850 C C . GLY A 1 364 ? -10.622 36.851 -15.268 1.00 37.78 364 GLY A C 1
ATOM 2851 O O . GLY A 1 364 ? -9.759 36.342 -15.980 1.00 37.78 364 GLY A O 1
ATOM 2852 N N . GLY A 1 365 ? -11.260 37.966 -15.612 1.00 40.16 365 GLY A N 1
ATOM 2853 C CA . GLY A 1 365 ? -10.933 38.753 -16.792 1.00 40.16 365 GLY A CA 1
ATOM 2854 C C . GLY A 1 365 ? -9.622 39.547 -16.664 1.00 40.16 365 GLY A C 1
ATOM 2855 O O . GLY A 1 365 ? -8.907 39.485 -15.661 1.00 40.16 365 GLY A O 1
ATOM 2856 N N . PRO A 1 366 ? -9.278 40.332 -17.696 1.00 47.34 366 PRO A N 1
ATOM 2857 C CA . PRO A 1 366 ? -8.102 41.204 -17.685 1.00 47.34 366 PRO A CA 1
ATOM 2858 C C . PRO A 1 366 ? -8.190 42.362 -16.672 1.00 47.34 366 PRO A C 1
ATOM 2860 O O . PRO A 1 366 ? -7.227 43.115 -16.541 1.00 47.34 366 PRO A O 1
ATOM 2863 N N . ASN A 1 367 ? -9.320 42.521 -15.975 1.00 52.16 367 ASN A N 1
ATOM 2864 C CA . ASN A 1 367 ? -9.569 43.622 -15.046 1.00 52.16 367 ASN A CA 1
ATOM 2865 C C . ASN A 1 367 ? -9.304 43.232 -13.582 1.00 52.16 367 ASN A C 1
ATOM 2867 O O . ASN A 1 367 ? -9.295 44.103 -12.715 1.00 52.16 367 ASN A O 1
ATOM 2871 N N . GLU A 1 368 ? -9.088 41.947 -13.312 1.00 47.53 368 GLU A N 1
ATOM 2872 C CA . GLU A 1 368 ? -8.906 41.381 -11.985 1.00 47.53 368 GLU A CA 1
ATOM 2873 C C . GLU A 1 368 ? -7.416 41.302 -11.614 1.00 47.53 368 GLU A C 1
ATOM 2875 O O . GLU A 1 368 ? -6.545 40.898 -12.401 1.00 47.53 368 GLU A O 1
ATOM 2880 N N . THR A 1 369 ? -7.111 41.679 -10.374 1.00 53.06 369 THR A N 1
ATOM 2881 C CA . THR A 1 369 ? -5.762 41.617 -9.803 1.00 53.06 369 THR A CA 1
ATOM 2882 C C . THR A 1 369 ? -5.240 40.177 -9.747 1.00 53.06 369 THR A C 1
ATOM 2884 O O . THR A 1 369 ? -5.974 39.198 -9.903 1.00 53.06 369 THR A O 1
ATOM 2887 N N . VAL A 1 370 ? -3.927 40.020 -9.565 1.00 51.03 370 VAL A N 1
ATOM 2888 C CA . VAL A 1 370 ? -3.299 38.694 -9.444 1.00 51.03 370 VAL A CA 1
ATOM 2889 C C . VAL A 1 370 ? -3.812 37.969 -8.198 1.00 51.03 370 VAL A C 1
ATOM 2891 O O . VAL A 1 370 ? -4.080 36.770 -8.256 1.00 51.03 370 VAL A O 1
ATOM 2894 N N . GLU A 1 371 ? -4.008 38.696 -7.098 1.00 49.38 371 GLU A N 1
ATOM 2895 C CA . GLU A 1 371 ? -4.642 38.195 -5.883 1.00 49.38 371 GLU A CA 1
ATOM 2896 C C . GLU A 1 371 ? -6.086 37.739 -6.140 1.00 49.38 371 GLU A C 1
ATOM 2898 O O . GLU A 1 371 ? -6.419 36.608 -5.800 1.00 49.38 371 GLU A O 1
ATOM 2903 N N . GLU A 1 372 ? -6.915 38.538 -6.821 1.00 45.59 372 GLU A N 1
ATOM 2904 C CA . GLU A 1 372 ? -8.309 38.171 -7.133 1.00 45.59 372 GLU A CA 1
ATOM 2905 C C . GLU A 1 372 ? -8.410 36.942 -8.045 1.00 45.59 372 GLU A C 1
ATOM 2907 O O . GLU A 1 372 ? -9.258 36.075 -7.829 1.00 45.59 372 GLU A O 1
ATOM 2912 N N . ARG A 1 373 ? -7.515 36.808 -9.031 1.00 50.53 373 ARG A N 1
ATOM 2913 C CA . ARG A 1 373 ? -7.453 35.617 -9.896 1.00 50.53 373 ARG A CA 1
ATOM 2914 C C . ARG A 1 373 ? -6.974 34.377 -9.141 1.00 50.53 373 ARG A C 1
ATOM 2916 O O . ARG A 1 373 ? -7.496 33.283 -9.363 1.00 50.53 373 ARG A O 1
ATOM 2923 N N . ARG A 1 374 ? -6.018 34.526 -8.217 1.00 51.09 374 ARG A N 1
ATOM 2924 C CA . ARG A 1 374 ? -5.551 33.435 -7.345 1.00 51.09 374 ARG A CA 1
ATOM 2925 C C . ARG A 1 374 ? -6.649 32.981 -6.386 1.00 51.09 374 ARG A C 1
ATOM 2927 O O . ARG A 1 374 ? -6.862 31.780 -6.230 1.00 51.09 374 ARG A O 1
ATOM 2934 N N . ASP A 1 375 ? -7.353 33.925 -5.776 1.00 48.44 375 ASP A N 1
ATOM 2935 C CA . ASP A 1 375 ? -8.426 33.646 -4.826 1.00 48.44 375 ASP A CA 1
ATOM 2936 C C . ASP A 1 375 ? -9.655 33.052 -5.551 1.00 48.44 375 ASP A C 1
ATOM 2938 O O . ASP A 1 375 ? -10.267 32.100 -5.061 1.00 48.44 375 ASP A O 1
ATOM 2942 N N . GLY A 1 376 ? -9.949 33.506 -6.778 1.00 46.62 376 GLY A N 1
ATOM 2943 C CA . GLY A 1 376 ? -10.954 32.910 -7.666 1.00 46.62 376 GLY A CA 1
ATOM 2944 C C . GLY A 1 376 ? -10.616 31.480 -8.109 1.00 46.62 376 GLY A C 1
ATOM 2945 O O . GLY A 1 376 ? -11.482 30.603 -8.088 1.00 46.62 376 GLY A O 1
ATOM 2946 N N . TYR A 1 377 ? -9.351 31.202 -8.443 1.00 51.97 377 TYR A N 1
ATOM 2947 C CA . TYR A 1 377 ? -8.876 29.842 -8.724 1.00 51.97 377 TYR A CA 1
ATOM 2948 C C . TYR A 1 377 ? -8.995 28.938 -7.489 1.00 51.97 377 TYR A C 1
ATOM 2950 O O . TYR A 1 377 ? -9.562 27.849 -7.576 1.00 51.97 377 TYR A O 1
ATOM 2958 N N . ALA A 1 378 ? -8.544 29.407 -6.320 1.00 51.50 378 ALA A N 1
ATOM 2959 C CA . ALA A 1 378 ? -8.659 28.669 -5.064 1.00 51.50 378 ALA A CA 1
ATOM 2960 C C . ALA A 1 378 ? -10.123 28.331 -4.725 1.00 51.50 378 ALA A C 1
ATOM 2962 O O . ALA A 1 378 ? -10.402 27.226 -4.262 1.00 51.50 378 ALA A O 1
ATOM 2963 N N . TYR A 1 379 ? -11.071 29.229 -5.012 1.00 51.22 379 TYR A N 1
ATOM 2964 C CA . TYR A 1 379 ? -12.504 28.968 -4.844 1.00 51.22 379 TYR A CA 1
ATOM 2965 C C . TYR A 1 379 ? -13.050 27.896 -5.808 1.00 51.22 379 TYR A C 1
ATOM 2967 O O . TYR A 1 379 ? -13.899 27.095 -5.419 1.00 51.22 379 TYR A O 1
ATOM 2975 N N . GLY A 1 380 ? -12.565 27.849 -7.053 1.00 52.25 380 GLY A N 1
ATOM 2976 C CA . GLY A 1 380 ? -13.020 26.894 -8.072 1.00 52.25 380 GLY A CA 1
ATOM 2977 C C . GLY A 1 380 ? -12.489 25.465 -7.899 1.00 52.25 380 GLY A C 1
ATOM 2978 O O . GLY A 1 380 ? -13.148 24.510 -8.316 1.00 52.25 380 GLY A O 1
ATOM 2979 N N . VAL A 1 381 ? -11.330 25.298 -7.254 1.00 60.09 381 VAL A N 1
ATOM 2980 C CA . VAL A 1 381 ? -10.654 23.997 -7.096 1.00 60.09 381 VAL A CA 1
ATOM 2981 C C . VAL A 1 381 ? -11.527 22.935 -6.402 1.00 60.09 381 VAL A C 1
ATOM 2983 O O . VAL A 1 381 ? -11.676 21.857 -6.975 1.00 60.09 381 VAL A O 1
ATOM 2986 N N . PRO A 1 382 ? -12.180 23.183 -5.248 1.00 55.34 382 PRO A N 1
ATOM 2987 C CA . PRO A 1 382 ? -13.020 22.169 -4.599 1.00 55.34 382 PRO A CA 1
ATOM 2988 C C . PRO A 1 382 ? -14.217 21.743 -5.449 1.00 55.34 382 PRO A C 1
ATOM 2990 O O . PRO A 1 382 ? -14.606 20.580 -5.425 1.00 55.34 382 PRO A O 1
ATOM 2993 N N . VAL A 1 383 ? -14.785 22.672 -6.227 1.00 58.47 383 VAL A N 1
ATOM 2994 C CA . VAL A 1 383 ? -15.904 22.394 -7.140 1.00 58.47 383 VAL A CA 1
ATOM 2995 C C . VAL A 1 383 ? -15.438 21.526 -8.308 1.00 58.47 383 VAL A C 1
ATOM 2997 O O . VAL A 1 383 ? -16.129 20.585 -8.694 1.00 58.47 383 VAL A O 1
ATOM 3000 N N . ALA A 1 384 ? -14.259 21.813 -8.863 1.00 59.19 384 ALA A N 1
ATOM 3001 C CA . ALA A 1 384 ? -13.663 21.001 -9.917 1.00 59.19 384 ALA A CA 1
ATOM 3002 C C . ALA A 1 384 ? -13.318 19.592 -9.414 1.00 59.19 384 ALA A C 1
ATOM 3004 O O . ALA A 1 384 ? -13.651 18.614 -10.078 1.00 59.19 384 ALA A O 1
ATOM 3005 N N . ILE A 1 385 ? -12.725 19.479 -8.221 1.00 62.69 385 ILE A N 1
ATOM 3006 C CA . ILE A 1 385 ? -12.401 18.188 -7.603 1.00 62.69 385 ILE A CA 1
ATOM 3007 C C . ILE A 1 385 ? -13.669 17.383 -7.332 1.00 62.69 385 ILE A C 1
ATOM 3009 O O . ILE A 1 385 ? -13.700 16.203 -7.662 1.00 62.69 385 ILE A O 1
ATOM 3013 N N . ALA A 1 386 ? -14.727 18.005 -6.802 1.00 62.22 386 ALA A N 1
ATOM 3014 C CA . ALA A 1 386 ? -15.995 17.319 -6.573 1.00 62.22 386 ALA A CA 1
ATOM 3015 C C . ALA A 1 386 ? -16.585 16.755 -7.878 1.00 62.22 386 ALA A C 1
ATOM 3017 O O . ALA A 1 386 ? -16.973 15.593 -7.899 1.00 62.22 386 ALA A O 1
ATOM 3018 N N . ARG A 1 387 ? -16.563 17.522 -8.979 1.00 59.50 387 ARG A N 1
ATOM 3019 C CA . ARG A 1 387 ? -17.017 17.057 -10.308 1.00 59.50 387 ARG A CA 1
ATOM 3020 C C . ARG A 1 387 ? -16.153 15.936 -10.880 1.00 59.50 387 ARG A C 1
ATOM 3022 O O . ARG A 1 387 ? -16.665 15.035 -11.542 1.00 59.50 387 ARG A O 1
ATOM 3029 N N . ILE A 1 388 ? -14.840 16.001 -10.661 1.00 61.09 388 ILE A N 1
ATOM 3030 C CA . ILE A 1 388 ? -13.912 14.936 -11.057 1.00 61.09 388 ILE A CA 1
ATOM 3031 C C . ILE A 1 388 ? -14.228 13.670 -10.263 1.00 61.09 388 ILE A C 1
ATOM 3033 O O . ILE A 1 388 ? -14.370 12.611 -10.865 1.00 61.09 388 ILE A O 1
ATOM 3037 N N . ALA A 1 389 ? -14.394 13.782 -8.944 1.00 63.84 389 ALA A N 1
ATOM 3038 C CA . ALA A 1 389 ? -14.768 12.667 -8.085 1.00 63.84 389 ALA A CA 1
ATOM 3039 C C . ALA A 1 389 ? -16.114 12.058 -8.512 1.00 63.84 389 ALA A C 1
ATOM 3041 O O . ALA A 1 389 ? -16.180 10.850 -8.687 1.00 63.84 389 ALA A O 1
ATOM 3042 N N . GLU A 1 390 ? -17.138 12.874 -8.795 1.00 61.41 390 GLU A N 1
ATOM 3043 C CA . GLU A 1 390 ? -18.425 12.416 -9.350 1.00 61.41 390 GLU A CA 1
ATOM 3044 C C . GLU A 1 390 ? -18.238 11.647 -10.656 1.00 61.41 390 GLU A C 1
ATOM 3046 O O . GLU A 1 390 ? -18.727 10.531 -10.783 1.00 61.41 390 GLU A O 1
ATOM 3051 N N . SER A 1 391 ? -17.475 12.200 -11.600 1.00 51.59 391 SER A N 1
ATOM 3052 C CA . SER A 1 391 ? -17.228 11.556 -12.897 1.00 51.59 391 SER A CA 1
ATOM 3053 C C . SER A 1 391 ? -16.486 10.223 -12.741 1.00 51.59 391 SER A C 1
ATOM 3055 O O . SER A 1 391 ? -16.777 9.254 -13.443 1.00 51.59 391 SER A O 1
ATOM 3057 N N . ILE A 1 392 ? -15.521 10.162 -11.816 1.00 57.81 392 ILE A N 1
ATOM 3058 C CA . ILE A 1 392 ? -14.769 8.945 -11.495 1.00 57.81 392 ILE A CA 1
ATOM 3059 C C . ILE A 1 392 ? -15.689 7.917 -10.825 1.00 57.81 392 ILE A C 1
ATOM 3061 O O . ILE A 1 392 ? -15.651 6.751 -11.205 1.00 57.81 392 ILE A O 1
ATOM 3065 N N . SER A 1 393 ? -16.544 8.332 -9.889 1.00 62.28 393 SER A N 1
ATOM 3066 C CA . SER A 1 393 ? -17.517 7.460 -9.227 1.00 62.28 393 SER A CA 1
ATOM 3067 C C . SER A 1 393 ? -18.627 6.976 -10.167 1.00 62.28 393 SER A C 1
ATOM 3069 O O . SER A 1 393 ? -19.051 5.834 -10.054 1.00 62.28 393 SER A O 1
ATOM 3071 N N . GLU A 1 394 ? -19.080 7.781 -11.132 1.00 61.38 394 GLU A N 1
ATOM 3072 C CA . GLU A 1 394 ? -20.026 7.341 -12.170 1.00 61.38 394 GLU A CA 1
ATOM 3073 C C . GLU A 1 394 ? -19.406 6.278 -13.085 1.00 61.38 394 GLU A C 1
ATOM 3075 O O . GLU A 1 394 ? -20.053 5.288 -13.429 1.00 61.38 394 GLU A O 1
ATOM 3080 N N . ALA A 1 395 ? -18.141 6.468 -13.469 1.00 48.12 395 ALA A N 1
ATOM 3081 C CA . ALA A 1 395 ? -17.411 5.520 -14.304 1.00 48.12 395 ALA A CA 1
ATOM 3082 C C . ALA A 1 395 ? -16.974 4.260 -13.533 1.00 48.12 395 ALA A C 1
ATOM 3084 O O . ALA A 1 395 ? -16.875 3.182 -14.120 1.00 48.12 395 ALA A O 1
ATOM 3085 N N . CYS A 1 396 ? -16.704 4.393 -12.233 1.00 56.50 396 CYS A N 1
ATOM 3086 C CA . CYS A 1 396 ? -16.243 3.333 -11.344 1.00 56.50 396 CYS A CA 1
ATOM 3087 C C . CYS A 1 396 ? -16.951 3.439 -9.977 1.00 56.50 396 CYS A C 1
ATOM 3089 O O . CYS A 1 396 ? -16.402 4.025 -9.045 1.00 56.50 396 CYS A O 1
ATOM 3091 N N . PRO A 1 397 ? -18.155 2.856 -9.817 1.00 64.44 397 PRO A N 1
ATOM 3092 C CA . PRO A 1 397 ? -18.974 3.011 -8.604 1.00 64.44 397 PRO A CA 1
ATOM 3093 C C . PRO A 1 397 ? -18.312 2.560 -7.298 1.00 64.44 397 PRO A C 1
ATOM 3095 O O . PRO A 1 397 ? -18.700 3.003 -6.220 1.00 64.44 397 PRO A O 1
ATOM 3098 N N . ASP A 1 398 ? -17.316 1.679 -7.386 1.00 62.38 398 ASP A N 1
ATOM 3099 C CA . ASP A 1 398 ? -16.625 1.100 -6.236 1.00 62.38 398 ASP A CA 1
ATOM 3100 C C . ASP A 1 398 ? -15.364 1.862 -5.804 1.00 62.38 398 ASP A C 1
ATOM 3102 O O . ASP A 1 398 ? -14.745 1.487 -4.803 1.00 62.38 398 ASP A O 1
ATOM 3106 N N . VAL A 1 399 ? -14.975 2.910 -6.537 1.00 66.38 399 VAL A N 1
ATOM 3107 C CA . VAL A 1 399 ? -13.776 3.703 -6.248 1.00 66.38 399 VAL A CA 1
ATOM 3108 C C . VAL A 1 399 ? -13.956 4.555 -4.992 1.00 66.38 399 VAL A C 1
ATOM 3110 O O . VAL A 1 399 ? -14.995 5.177 -4.767 1.00 66.38 399 VAL A O 1
ATOM 3113 N N . VAL A 1 400 ? -12.906 4.623 -4.178 1.00 70.31 400 VAL A N 1
ATOM 3114 C CA . VAL A 1 400 ? -12.812 5.583 -3.076 1.00 70.31 400 VAL A CA 1
ATOM 31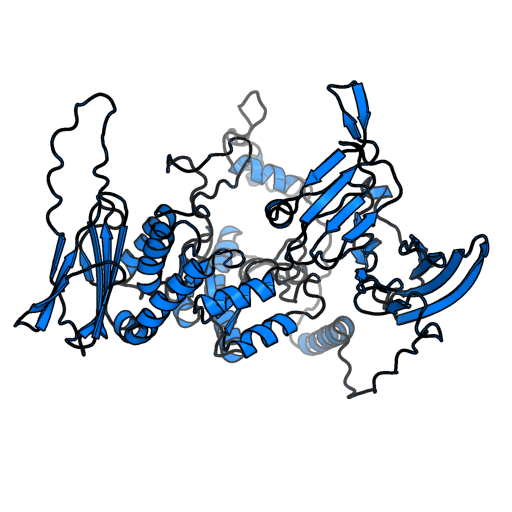15 C C . VAL A 1 400 ? -11.909 6.718 -3.530 1.00 70.31 400 VAL A C 1
ATOM 3117 O O . VAL A 1 400 ? -10.764 6.478 -3.902 1.00 70.31 400 VAL A O 1
ATOM 3120 N N . VAL A 1 401 ? -12.431 7.944 -3.501 1.00 70.25 401 VAL A N 1
ATOM 3121 C CA . VAL A 1 401 ? -11.650 9.155 -3.762 1.00 70.25 401 VAL A CA 1
ATOM 3122 C C . VAL A 1 401 ? -11.268 9.771 -2.425 1.00 70.25 401 VAL A C 1
ATOM 3124 O O . VAL A 1 401 ? -12.140 10.160 -1.641 1.00 70.25 401 VAL A O 1
ATOM 3127 N N . ASP A 1 402 ? -9.971 9.856 -2.165 1.00 74.75 402 ASP A N 1
ATOM 3128 C CA . ASP A 1 402 ? -9.414 10.575 -1.034 1.00 74.75 402 ASP A CA 1
ATOM 3129 C C . ASP A 1 402 ? -8.883 11.946 -1.467 1.00 74.75 402 ASP A C 1
ATOM 3131 O O . ASP A 1 402 ? -8.396 12.163 -2.575 1.00 74.75 402 ASP A O 1
ATOM 3135 N N . PHE A 1 403 ? -9.039 12.921 -0.582 1.00 74.44 403 PHE A N 1
ATOM 3136 C CA . PHE A 1 403 ? -8.541 14.267 -0.775 1.00 74.44 403 PHE A CA 1
ATOM 3137 C C . PHE A 1 403 ? -7.694 14.659 0.423 1.00 74.44 403 PHE A C 1
ATOM 3139 O O . PHE A 1 403 ? -8.191 14.866 1.534 1.00 74.44 403 PHE A O 1
ATOM 3146 N N . ASP A 1 404 ? -6.393 14.738 0.182 1.00 73.75 404 ASP A N 1
ATOM 3147 C CA . ASP A 1 404 ? -5.415 15.146 1.175 1.00 73.75 404 ASP A CA 1
ATOM 3148 C C . ASP A 1 404 ? -5.716 16.579 1.656 1.00 73.75 404 ASP A C 1
ATOM 3150 O O . ASP A 1 404 ? -5.891 17.507 0.864 1.00 73.75 404 ASP A O 1
ATOM 3154 N N . MET A 1 405 ? -5.803 16.768 2.970 1.00 70.62 405 MET A N 1
ATOM 3155 C CA . MET A 1 405 ? -6.053 18.075 3.587 1.00 70.62 405 MET A CA 1
ATOM 3156 C C . MET A 1 405 ? -4.812 18.695 4.233 1.00 70.62 405 MET A C 1
ATOM 3158 O O . MET A 1 405 ? -4.912 19.732 4.886 1.00 70.62 405 MET A O 1
ATOM 3162 N N . THR A 1 406 ? -3.647 18.064 4.080 1.00 65.50 406 THR A N 1
ATOM 3163 C CA . THR A 1 406 ? -2.440 18.404 4.849 1.00 65.50 406 THR A CA 1
ATOM 3164 C C . THR A 1 406 ? -1.503 19.398 4.179 1.00 65.50 406 THR A C 1
ATOM 3166 O O . THR A 1 406 ? -0.530 19.826 4.799 1.00 65.50 406 THR A O 1
ATOM 3169 N N . GLU A 1 407 ? -1.808 19.838 2.956 1.00 58.06 407 GLU A N 1
ATOM 3170 C CA . GLU A 1 407 ? -1.046 20.889 2.278 1.00 58.06 407 GLU A CA 1
ATOM 3171 C C . GLU A 1 407 ? -1.759 22.248 2.332 1.00 58.06 407 GLU A C 1
ATOM 3173 O O . GLU A 1 407 ? -2.968 22.363 2.119 1.00 58.06 407 GLU A O 1
ATOM 3178 N N . GLY A 1 408 ? -0.985 23.302 2.605 1.00 52.88 408 GLY A N 1
ATOM 3179 C CA . GLY A 1 408 ? -1.489 24.673 2.682 1.00 52.88 408 GLY A CA 1
ATOM 3180 C C . GLY A 1 408 ? -1.942 25.232 1.328 1.00 52.88 408 GLY A C 1
ATOM 3181 O O . GLY A 1 408 ? -1.499 24.795 0.271 1.00 52.88 408 GLY A O 1
ATOM 3182 N N . GLY A 1 409 ? -2.822 26.239 1.361 1.00 51.56 409 GLY A N 1
ATOM 3183 C CA . GLY A 1 409 ? -3.322 26.920 0.156 1.00 51.56 409 GLY A CA 1
ATOM 3184 C C . GLY A 1 409 ? -4.453 26.190 -0.579 1.00 51.56 409 GLY A C 1
ATOM 3185 O O . GLY A 1 409 ? -4.906 26.666 -1.618 1.00 51.56 409 GLY A O 1
ATOM 3186 N N . ARG A 1 410 ? -4.934 25.062 -0.042 1.00 58.81 410 ARG A N 1
ATOM 3187 C CA . ARG A 1 410 ? -6.118 24.349 -0.538 1.00 58.81 410 ARG A CA 1
ATOM 3188 C C . ARG A 1 410 ? -7.393 24.987 0.022 1.00 58.81 410 ARG A C 1
ATOM 3190 O O . ARG A 1 410 ? -7.458 25.333 1.200 1.00 58.81 410 ARG A O 1
ATOM 3197 N N . SER A 1 411 ? -8.412 25.139 -0.820 1.00 56.22 411 SER A N 1
ATOM 3198 C CA . SER A 1 411 ? -9.759 25.501 -0.370 1.00 56.22 411 SER A CA 1
ATOM 3199 C C . SER A 1 411 ? -10.484 24.240 0.107 1.00 56.22 411 SER A C 1
ATOM 3201 O O . SER A 1 411 ? -10.388 23.191 -0.526 1.00 56.22 411 SER A O 1
ATOM 3203 N N . MET A 1 412 ? -11.168 24.327 1.247 1.00 65.44 412 MET A N 1
ATOM 3204 C CA . MET A 1 412 ? -11.744 23.186 1.970 1.00 65.44 412 MET A CA 1
ATOM 3205 C C . MET A 1 412 ? -13.202 23.488 2.337 1.00 65.44 412 MET A C 1
ATOM 3207 O O . MET A 1 412 ? -13.548 24.633 2.622 1.00 65.44 412 MET A O 1
ATOM 3211 N N . GLY A 1 413 ? -14.070 22.474 2.369 1.00 67.50 413 GLY A N 1
ATOM 3212 C CA . GLY A 1 413 ? -15.482 22.646 2.733 1.00 67.50 413 GLY A CA 1
ATOM 3213 C C . GLY A 1 413 ? -16.279 21.342 2.733 1.00 67.50 413 GLY A C 1
ATOM 3214 O O . GLY A 1 413 ? -15.775 20.295 2.349 1.00 67.50 413 GLY A O 1
ATOM 3215 N N . LEU A 1 414 ? -17.543 21.367 3.156 1.00 71.56 414 LEU A N 1
ATOM 3216 C CA . LEU A 1 414 ? -18.346 20.134 3.243 1.00 71.56 414 LEU A CA 1
ATOM 3217 C C . LEU A 1 414 ? -18.741 19.558 1.873 1.00 71.56 414 LEU A C 1
ATOM 3219 O O . LEU A 1 414 ? -19.028 18.371 1.783 1.00 71.56 414 LEU A O 1
ATOM 3223 N N . GLY A 1 415 ? -18.727 20.367 0.807 1.00 66.38 415 GLY A N 1
ATOM 3224 C CA . GLY A 1 415 ? -19.153 19.937 -0.531 1.00 66.38 415 GLY A CA 1
ATOM 3225 C C . GLY A 1 415 ? -18.358 18.748 -1.077 1.00 66.38 415 GLY A C 1
ATOM 3226 O O . GLY A 1 415 ? -18.943 17.845 -1.660 1.00 66.38 415 GLY A O 1
ATOM 3227 N N . ILE A 1 416 ? -17.050 18.693 -0.813 1.00 70.31 416 ILE A N 1
ATOM 3228 C CA . ILE A 1 416 ? -16.201 17.580 -1.260 1.00 70.31 416 ILE A CA 1
ATOM 3229 C C . ILE A 1 416 ? -16.526 16.267 -0.538 1.00 70.31 416 ILE A C 1
ATOM 3231 O O . ILE A 1 416 ? -16.321 15.200 -1.096 1.00 70.31 416 ILE A O 1
ATOM 3235 N N . LEU A 1 417 ? -17.084 16.318 0.678 1.00 74.25 417 LEU A N 1
ATOM 3236 C CA . LEU A 1 417 ? -17.436 15.115 1.438 1.00 74.25 417 LEU A CA 1
ATOM 3237 C C . LEU A 1 417 ? -18.666 14.387 0.882 1.00 74.25 417 LEU A C 1
ATOM 3239 O O . LEU A 1 417 ? -18.903 13.231 1.232 1.00 74.25 417 LEU A O 1
ATOM 3243 N N . ALA A 1 418 ? -19.431 15.037 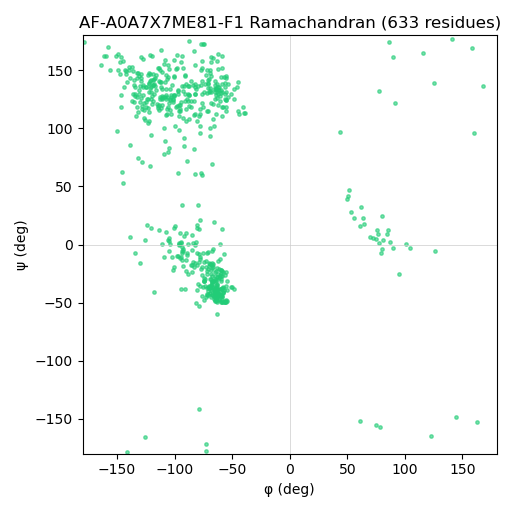-0.001 1.00 71.38 418 ALA A N 1
ATOM 3244 C CA . ALA A 1 418 ? -20.507 14.382 -0.735 1.00 71.38 418 ALA A CA 1
ATOM 3245 C C . ALA A 1 418 ? -19.972 13.341 -1.734 1.00 71.38 418 ALA A C 1
ATOM 3247 O O . ALA A 1 418 ? -20.673 12.381 -2.041 1.00 71.38 418 ALA A O 1
ATOM 3248 N N . THR A 1 419 ? -18.738 13.517 -2.220 1.00 64.56 419 THR A N 1
ATOM 3249 C CA . THR A 1 419 ? -18.196 12.773 -3.371 1.00 64.56 419 THR A CA 1
ATOM 3250 C C . THR A 1 419 ? -16.817 12.164 -3.107 1.00 64.56 419 THR A C 1
ATOM 3252 O O . THR A 1 419 ? -16.408 11.241 -3.801 1.00 64.56 419 THR A O 1
ATOM 3255 N N . ALA A 1 420 ? -16.120 12.614 -2.064 1.00 73.00 420 ALA A N 1
ATOM 3256 C CA . ALA A 1 420 ? -14.805 12.141 -1.651 1.00 73.00 420 ALA A CA 1
ATOM 3257 C C . ALA A 1 420 ? -14.688 12.079 -0.115 1.00 73.00 420 ALA A C 1
ATOM 3259 O O . ALA A 1 420 ? -15.644 12.321 0.631 1.00 73.00 420 ALA A O 1
ATOM 3260 N N . ARG A 1 421 ? -13.515 11.688 0.376 1.00 80.62 421 ARG A N 1
ATOM 3261 C CA . ARG A 1 421 ? -13.175 11.588 1.802 1.00 80.62 421 ARG A CA 1
ATOM 3262 C C . ARG A 1 421 ? -11.953 12.444 2.092 1.00 80.62 421 ARG A C 1
ATOM 3264 O O . ARG A 1 421 ? -11.074 12.542 1.245 1.00 80.62 421 ARG A O 1
ATOM 3271 N N . TYR A 1 422 ? -11.866 13.044 3.274 1.00 80.44 422 TYR A N 1
ATOM 3272 C CA . TYR A 1 422 ? -10.646 13.750 3.657 1.00 80.44 422 TYR A CA 1
ATOM 3273 C C . TYR A 1 422 ? -9.578 12.779 4.137 1.00 80.44 422 TYR A C 1
ATOM 3275 O O . TYR A 1 422 ? -9.875 11.893 4.933 1.00 80.44 422 TYR A O 1
ATOM 3283 N N . PHE A 1 423 ? -8.339 12.990 3.700 1.00 79.56 423 PHE A N 1
ATOM 3284 C CA . PHE A 1 423 ? -7.161 12.278 4.182 1.00 79.56 423 PHE A CA 1
ATOM 3285 C C . PHE A 1 423 ? -6.316 13.197 5.071 1.00 79.56 423 PHE A C 1
ATOM 3287 O O . PHE A 1 423 ? -5.763 14.196 4.614 1.00 79.56 423 PHE A O 1
ATOM 3294 N N . LEU A 1 424 ? -6.263 12.872 6.363 1.00 69.69 424 LEU A N 1
ATOM 3295 C CA . LEU A 1 424 ? -5.917 13.818 7.429 1.00 69.69 424 LEU A CA 1
ATOM 3296 C C . LEU A 1 424 ? -4.436 14.020 7.718 1.00 69.69 424 LEU A C 1
ATOM 3298 O O . LEU A 1 424 ? -4.100 15.045 8.304 1.00 69.69 424 LEU A O 1
ATOM 3302 N N . VAL A 1 425 ? -3.569 13.063 7.384 1.00 69.00 425 VAL A N 1
ATOM 3303 C CA . VAL A 1 425 ? -2.125 13.157 7.652 1.00 69.00 425 VAL A CA 1
ATOM 3304 C C . VAL A 1 425 ? -1.343 12.386 6.597 1.00 69.00 425 VAL A C 1
ATOM 3306 O O . VAL A 1 425 ? -1.147 11.174 6.717 1.00 69.00 425 VAL A O 1
ATOM 3309 N N . ASN A 1 426 ? -0.848 13.124 5.603 1.00 62.56 426 ASN A N 1
ATOM 3310 C CA . ASN A 1 426 ? 0.140 12.643 4.642 1.00 62.56 426 ASN A CA 1
ATOM 3311 C C . ASN A 1 426 ? 1.545 12.662 5.267 1.00 62.56 426 ASN A C 1
ATOM 3313 O O . ASN A 1 426 ? 2.213 11.636 5.375 1.00 62.56 426 ASN A O 1
ATOM 3317 N N . ASN A 1 427 ? 1.941 13.820 5.814 1.00 59.25 427 ASN A N 1
ATOM 3318 C CA . ASN A 1 427 ? 3.258 14.049 6.411 1.00 59.25 427 ASN A CA 1
ATOM 3319 C C . ASN A 1 427 ? 3.163 14.649 7.828 1.00 59.25 427 ASN A C 1
ATOM 3321 O O . ASN A 1 427 ? 2.304 15.485 8.100 1.00 59.25 427 ASN A O 1
ATOM 3325 N N . GLY A 1 428 ? 4.038 14.204 8.739 1.00 53.75 428 GLY A N 1
ATOM 3326 C CA . GLY A 1 428 ? 4.126 14.688 10.123 1.00 53.75 428 GLY A CA 1
ATOM 3327 C C . GLY A 1 428 ? 5.029 15.911 10.315 1.00 53.75 428 GLY A C 1
ATOM 3328 O O . GLY A 1 428 ? 5.707 16.330 9.376 1.00 53.75 428 GLY A O 1
ATOM 3329 N N . PRO A 1 429 ? 5.089 16.489 11.532 1.00 47.94 429 PRO A N 1
ATOM 3330 C CA . PRO A 1 429 ? 6.020 17.565 11.829 1.00 47.94 429 PRO A CA 1
ATOM 3331 C C . PRO A 1 429 ? 7.458 17.060 11.674 1.00 47.94 429 PRO A C 1
ATOM 3333 O O . PRO A 1 429 ? 7.848 16.051 12.256 1.00 47.94 429 PRO A O 1
ATOM 3336 N N . TYR A 1 430 ? 8.266 17.805 10.923 1.00 51.91 430 TYR A N 1
ATOM 3337 C CA . TYR A 1 430 ? 9.680 17.507 10.674 1.00 51.91 430 TYR A CA 1
ATOM 3338 C C . TYR A 1 430 ? 10.613 17.876 11.857 1.00 51.91 430 TYR A C 1
ATOM 3340 O O . TYR A 1 430 ? 11.807 18.104 11.653 1.00 51.91 430 TYR A O 1
ATOM 3348 N N . TYR A 1 431 ? 10.081 17.994 13.086 1.00 44.25 431 TYR A N 1
ATOM 3349 C CA . TYR A 1 431 ? 10.739 18.641 14.236 1.00 44.25 431 TYR A CA 1
ATOM 3350 C C . TYR A 1 431 ? 10.803 17.784 15.521 1.00 44.25 431 TYR A C 1
ATOM 3352 O O . TYR A 1 431 ? 10.027 16.859 15.731 1.00 44.25 431 TYR A O 1
ATOM 3360 N N . GLN A 1 432 ? 11.736 18.177 16.399 1.00 41.16 432 GLN A N 1
ATOM 3361 C CA . GLN A 1 432 ? 12.328 17.514 17.580 1.00 41.16 432 GLN A CA 1
ATOM 3362 C C . GLN A 1 432 ? 11.401 17.234 18.790 1.00 41.16 432 GLN A C 1
ATOM 3364 O O . GLN A 1 432 ? 11.893 17.082 19.901 1.00 41.16 432 GLN A O 1
ATOM 3369 N N . ALA A 1 433 ? 10.076 17.215 18.628 1.00 40.19 433 ALA A N 1
ATOM 3370 C CA . ALA A 1 433 ? 9.148 17.190 19.769 1.00 40.19 433 ALA A CA 1
ATOM 3371 C C . ALA A 1 433 ? 8.850 15.788 20.342 1.00 40.19 433 ALA A C 1
ATOM 3373 O O . ALA A 1 433 ? 8.138 15.685 21.337 1.00 40.19 433 ALA A O 1
ATOM 3374 N N . ILE A 1 434 ? 9.356 14.718 19.719 1.00 47.56 434 ILE A N 1
ATOM 3375 C CA . ILE A 1 434 ? 9.195 13.335 20.192 1.00 47.56 434 ILE A CA 1
ATOM 3376 C C . ILE A 1 434 ? 10.599 12.759 20.394 1.00 47.56 434 ILE A C 1
ATOM 3378 O O . ILE A 1 434 ? 11.308 12.512 19.420 1.00 47.56 434 ILE A O 1
ATOM 3382 N N . GLU A 1 435 ? 11.010 12.621 21.656 1.00 43.25 435 GLU A N 1
ATOM 3383 C CA . GLU A 1 435 ? 12.404 12.377 22.072 1.00 43.25 435 GLU A CA 1
ATOM 3384 C C . GLU A 1 435 ? 12.962 10.999 21.656 1.00 43.25 435 GLU A C 1
ATOM 3386 O O . GLU A 1 435 ? 14.178 10.829 21.595 1.00 43.25 435 GLU A O 1
ATOM 3391 N N . ASP A 1 436 ? 12.098 10.051 21.276 1.00 49.22 436 ASP A N 1
ATOM 3392 C CA . ASP A 1 436 ? 12.471 8.651 21.010 1.00 49.22 436 ASP A CA 1
ATOM 3393 C C . ASP A 1 436 ? 12.741 8.311 19.530 1.00 49.22 436 ASP A C 1
ATOM 3395 O O . ASP A 1 436 ? 13.037 7.159 19.200 1.00 49.22 436 ASP A O 1
ATOM 3399 N N . VAL A 1 437 ? 12.644 9.277 18.606 1.00 54.44 437 VAL A N 1
ATOM 3400 C CA . VAL A 1 437 ? 12.859 9.026 17.167 1.00 54.44 437 VAL A CA 1
ATOM 3401 C C . VAL A 1 437 ? 14.238 9.543 16.723 1.00 54.44 437 VAL A C 1
ATOM 3403 O O . VAL A 1 437 ? 14.526 10.728 16.908 1.00 54.44 437 VAL A O 1
ATOM 3406 N N . PRO A 1 438 ? 15.097 8.705 16.098 1.00 53.25 438 PRO A N 1
ATOM 3407 C CA . PRO A 1 438 ? 16.413 9.126 15.619 1.00 53.25 438 PRO A CA 1
ATOM 3408 C C . PRO A 1 438 ? 16.324 10.326 14.667 1.00 53.25 438 PRO A C 1
ATOM 3410 O O . PRO A 1 438 ? 15.730 10.244 13.593 1.00 53.25 438 PRO A O 1
ATOM 3413 N N . PHE A 1 439 ? 16.943 11.442 15.051 1.00 51.28 439 PHE A N 1
ATOM 3414 C CA . PHE A 1 439 ? 16.989 12.661 14.247 1.00 51.28 439 PHE A CA 1
ATOM 3415 C C . PHE A 1 439 ? 18.294 12.730 13.445 1.00 51.28 439 PHE A C 1
ATOM 3417 O O . PHE A 1 439 ? 19.370 12.940 14.008 1.00 51.28 439 PHE A O 1
ATOM 3424 N N . ASP A 1 440 ? 18.198 12.592 12.122 1.00 56.09 440 ASP A N 1
ATOM 3425 C CA . ASP A 1 440 ? 19.328 12.793 11.214 1.00 56.09 440 ASP A CA 1
ATOM 3426 C C . ASP A 1 440 ? 19.519 14.299 10.963 1.00 56.09 440 ASP A C 1
ATOM 3428 O O . ASP A 1 440 ? 18.721 14.944 10.273 1.00 56.09 440 ASP A O 1
ATOM 3432 N N . ARG A 1 441 ? 20.565 14.875 11.573 1.00 53.72 441 ARG A N 1
ATOM 3433 C CA . ARG A 1 441 ? 20.885 16.312 11.470 1.00 53.72 441 ARG A CA 1
ATOM 3434 C C . ARG A 1 441 ? 21.383 16.703 10.076 1.00 53.72 441 ARG A C 1
ATOM 3436 O O . ARG A 1 441 ? 21.340 17.891 9.749 1.00 53.72 441 ARG A O 1
ATOM 3443 N N . ASP A 1 442 ? 21.829 15.737 9.273 1.00 54.19 442 ASP A N 1
ATOM 3444 C CA . ASP A 1 442 ? 22.445 15.972 7.967 1.00 54.19 442 ASP A CA 1
ATOM 3445 C C . ASP A 1 442 ? 21.415 15.919 6.822 1.00 54.19 442 ASP A C 1
ATOM 3447 O O . ASP A 1 442 ? 21.624 16.513 5.757 1.00 54.19 442 ASP A O 1
ATOM 3451 N N . LYS A 1 443 ? 20.237 15.319 7.055 1.00 49.56 443 LYS A N 1
ATOM 3452 C CA . LYS A 1 443 ? 19.089 15.371 6.134 1.00 49.56 443 LYS A CA 1
ATOM 3453 C C . LYS A 1 443 ? 18.345 16.703 6.233 1.00 49.56 443 LYS A C 1
ATOM 3455 O O . LYS A 1 443 ? 17.440 16.898 7.043 1.00 49.56 443 LYS A O 1
ATOM 3460 N N . ARG A 1 444 ? 18.673 17.637 5.335 1.00 42.47 444 ARG A N 1
ATOM 3461 C CA . ARG A 1 444 ? 17.907 18.883 5.160 1.00 42.47 444 ARG A CA 1
ATOM 3462 C C . ARG A 1 444 ? 16.531 18.593 4.539 1.00 42.47 444 ARG A C 1
ATOM 3464 O O . ARG A 1 444 ? 16.402 18.570 3.321 1.00 42.47 444 ARG A O 1
ATOM 3471 N N . GLY A 1 445 ? 15.504 18.420 5.375 1.00 46.94 445 GLY A N 1
ATOM 3472 C CA . GLY A 1 445 ? 14.115 18.722 4.995 1.00 46.94 445 GLY A CA 1
ATOM 3473 C C . GLY A 1 445 ? 13.053 17.634 5.170 1.00 46.94 445 GLY A C 1
ATOM 3474 O O . GLY A 1 445 ? 11.891 17.955 4.969 1.00 46.94 445 GLY A O 1
ATOM 3475 N N . TRP A 1 446 ? 13.395 16.395 5.550 1.00 51.09 446 TRP A N 1
ATOM 3476 C CA . TRP A 1 446 ? 12.416 15.288 5.532 1.00 51.09 446 TRP A CA 1
ATOM 3477 C C . TRP A 1 446 ? 12.596 14.267 6.672 1.00 51.09 446 TRP A C 1
ATOM 3479 O O . TRP A 1 446 ? 12.689 13.067 6.435 1.00 51.09 446 TRP A O 1
ATOM 3489 N N . ASN A 1 447 ? 12.638 14.726 7.927 1.00 51.56 447 ASN A N 1
ATOM 3490 C CA . ASN A 1 447 ? 12.584 13.853 9.112 1.00 51.56 447 ASN A CA 1
ATOM 3491 C C . ASN A 1 447 ? 11.124 13.623 9.552 1.00 51.56 447 ASN A C 1
ATOM 3493 O O . ASN A 1 447 ? 10.670 14.212 10.529 1.00 51.56 447 ASN A O 1
ATOM 3497 N N . ASN A 1 448 ? 10.351 12.836 8.794 1.00 63.56 448 ASN A N 1
ATOM 3498 C CA . ASN A 1 448 ? 8.949 12.558 9.132 1.00 63.56 448 ASN A CA 1
ATOM 3499 C C . ASN A 1 448 ? 8.866 11.512 10.256 1.00 63.56 448 ASN A C 1
ATOM 3501 O O . ASN A 1 448 ? 8.994 10.316 10.018 1.00 63.56 448 ASN A O 1
ATOM 3505 N N . ILE A 1 449 ? 8.615 11.959 11.484 1.00 61.81 449 ILE A N 1
ATOM 3506 C CA . ILE A 1 449 ? 8.567 11.086 12.666 1.00 61.81 449 ILE A CA 1
ATOM 3507 C C . ILE A 1 449 ? 7.382 10.102 12.660 1.00 61.81 449 ILE A C 1
ATOM 3509 O O . ILE A 1 449 ? 7.430 9.078 13.333 1.00 61.81 449 ILE A O 1
ATOM 3513 N N . PHE A 1 450 ? 6.326 10.367 11.880 1.00 67.19 450 PHE A N 1
ATOM 3514 C CA . PHE A 1 450 ? 5.111 9.543 11.839 1.00 67.19 450 PHE A CA 1
ATOM 3515 C C . PHE A 1 450 ? 5.192 8.345 10.885 1.00 67.19 450 PHE A C 1
ATOM 3517 O O . PHE A 1 450 ? 4.171 7.698 10.648 1.00 67.19 450 PHE A O 1
ATOM 3524 N N . VAL A 1 451 ? 6.369 8.052 10.327 1.00 69.56 451 VAL A N 1
ATOM 3525 C CA . VAL A 1 451 ? 6.617 6.828 9.537 1.00 69.56 451 VAL A CA 1
ATOM 3526 C C . VAL A 1 451 ? 7.266 5.721 10.370 1.00 69.56 451 VAL A C 1
ATOM 3528 O O . VAL A 1 451 ? 7.378 4.587 9.911 1.00 69.56 451 VAL A O 1
ATOM 3531 N N . HIS A 1 452 ? 7.701 6.040 11.592 1.00 70.50 452 HIS A N 1
ATOM 3532 C CA . HIS A 1 452 ? 8.312 5.075 12.494 1.00 70.50 452 HIS A CA 1
ATOM 3533 C C . HIS A 1 452 ? 7.236 4.292 13.264 1.00 70.50 452 HIS A C 1
ATOM 3535 O O . HIS A 1 452 ? 6.271 4.901 13.737 1.00 70.50 452 HIS A O 1
ATOM 3541 N N . PRO A 1 453 ? 7.395 2.963 13.418 1.00 71.81 453 PRO A N 1
ATOM 3542 C CA . PRO A 1 453 ? 6.517 2.157 14.259 1.00 71.81 453 PRO A CA 1
ATOM 3543 C C . PRO A 1 453 ? 6.458 2.685 15.694 1.00 71.81 453 PRO A C 1
ATOM 3545 O O . PRO A 1 453 ? 7.463 3.151 16.230 1.00 71.81 453 PRO A O 1
ATOM 3548 N N . GLY A 1 454 ? 5.292 2.580 16.326 1.00 72.81 454 GLY A N 1
ATOM 3549 C CA . GLY A 1 454 ? 5.063 3.057 17.686 1.00 72.81 454 GLY A CA 1
ATOM 3550 C C . GLY A 1 454 ? 3.689 3.707 17.874 1.00 72.81 454 GLY A C 1
ATOM 3551 O O . GLY A 1 454 ? 2.913 3.853 16.923 1.00 72.81 454 GLY A O 1
ATOM 3552 N N . PRO A 1 455 ? 3.367 4.124 19.111 1.00 72.50 455 PRO A N 1
ATOM 3553 C CA . PRO A 1 455 ? 2.053 4.666 19.449 1.00 72.50 455 PRO A CA 1
ATOM 3554 C C . PRO A 1 455 ? 1.838 6.105 18.958 1.00 72.50 455 PRO A C 1
ATOM 3556 O O . PRO A 1 455 ? 0.692 6.540 18.848 1.00 72.50 455 PRO A O 1
ATOM 3559 N N . SER A 1 456 ? 2.905 6.849 18.649 1.00 74.69 456 SER A N 1
ATOM 3560 C CA . SER A 1 456 ? 2.847 8.295 18.398 1.00 74.69 456 SER A CA 1
ATOM 3561 C C . SER A 1 456 ? 1.963 8.666 17.211 1.00 74.69 456 SER A C 1
ATOM 3563 O O . SER A 1 456 ? 1.111 9.545 17.339 1.00 74.69 456 SER A O 1
ATOM 3565 N N . ARG A 1 457 ? 2.111 7.975 16.068 1.00 80.69 457 ARG A N 1
ATOM 3566 C CA . ARG A 1 457 ? 1.244 8.211 14.903 1.00 80.69 457 ARG A CA 1
ATOM 3567 C C . ARG A 1 457 ? -0.209 7.976 15.292 1.00 80.69 457 ARG A C 1
ATOM 3569 O O . ARG A 1 457 ? -1.046 8.843 15.068 1.00 80.69 457 ARG A O 1
ATOM 3576 N N . ALA A 1 458 ? -0.496 6.841 15.925 1.00 82.69 458 ALA A N 1
ATOM 3577 C CA . ALA A 1 458 ? -1.860 6.489 16.272 1.00 82.69 458 ALA A CA 1
ATOM 3578 C C . ALA A 1 458 ? -2.502 7.502 17.236 1.00 82.69 458 ALA A C 1
ATOM 3580 O O . ALA A 1 458 ? -3.630 7.931 17.017 1.00 82.69 458 ALA A O 1
ATOM 3581 N N . GLN A 1 459 ? -1.763 7.947 18.256 1.00 79.94 459 GLN A N 1
ATOM 3582 C CA . GLN A 1 459 ? -2.210 8.986 19.188 1.00 79.94 459 GLN A CA 1
ATOM 3583 C C . GLN A 1 459 ? -2.542 10.303 18.477 1.00 79.94 459 GLN A C 1
ATOM 3585 O O . GLN A 1 459 ? -3.574 10.908 18.759 1.00 79.94 459 GLN A O 1
ATOM 3590 N N . VAL A 1 460 ? -1.696 10.744 17.541 1.00 79.00 460 VAL A N 1
ATOM 3591 C CA . VAL A 1 460 ? -1.921 11.992 16.800 1.00 79.00 460 VAL A CA 1
ATOM 3592 C C . VAL A 1 460 ? -3.121 11.870 15.862 1.00 79.00 460 VAL A C 1
ATOM 3594 O O . VAL A 1 460 ? -3.978 12.752 15.849 1.00 79.00 460 VAL A O 1
ATOM 3597 N N . LEU A 1 461 ? -3.237 10.767 15.120 1.00 82.56 461 LEU A N 1
ATOM 3598 C CA . LEU A 1 461 ? -4.344 10.554 14.181 1.00 82.56 461 LEU A CA 1
ATOM 3599 C C . LEU A 1 461 ? -5.709 10.468 14.871 1.00 82.56 461 LEU A C 1
ATOM 3601 O O . LEU A 1 461 ? -6.709 10.912 14.299 1.00 82.56 461 LEU A O 1
ATOM 3605 N N . ARG A 1 462 ? -5.761 9.982 16.118 1.00 87.06 462 ARG A N 1
ATOM 3606 C CA . ARG A 1 462 ? -7.000 9.944 16.905 1.00 87.06 462 ARG A CA 1
ATOM 3607 C C . ARG A 1 462 ? -7.533 11.325 17.289 1.00 87.06 462 ARG A C 1
ATOM 3609 O O . ARG A 1 462 ? -8.718 11.423 17.587 1.00 87.06 462 ARG A O 1
ATOM 3616 N N . TYR A 1 463 ? -6.749 12.408 17.216 1.00 82.25 463 TYR A N 1
ATOM 3617 C CA . TYR A 1 463 ? -7.295 13.764 17.412 1.00 82.25 463 TYR A CA 1
ATOM 3618 C C . TYR A 1 463 ? -8.340 14.134 16.360 1.00 82.25 463 TYR A C 1
ATOM 3620 O O . TYR A 1 463 ? -9.225 14.942 16.629 1.00 82.25 463 TYR A O 1
ATOM 3628 N N . ALA A 1 464 ? -8.294 13.526 15.175 1.00 80.56 464 ALA A N 1
ATOM 3629 C CA . ALA A 1 464 ? -9.347 13.720 14.191 1.00 80.56 464 ALA A CA 1
ATOM 3630 C C . ALA A 1 464 ? -10.708 13.175 14.656 1.00 80.56 464 ALA A C 1
ATOM 3632 O O . ALA A 1 464 ? -11.744 13.673 14.224 1.00 80.56 464 ALA A O 1
ATOM 3633 N N . LEU A 1 465 ? -10.731 12.216 15.588 1.00 83.44 465 LEU A N 1
ATOM 3634 C CA . LEU A 1 465 ? -11.969 11.700 16.175 1.00 83.44 465 LEU A CA 1
ATOM 3635 C C . LEU A 1 465 ? -12.666 12.739 17.067 1.00 83.44 465 LEU A C 1
ATOM 3637 O O . LEU A 1 465 ? -13.866 12.628 17.300 1.00 83.44 465 LEU A O 1
ATOM 3641 N N . ASP A 1 466 ? -11.979 13.804 17.505 1.00 80.31 466 ASP A N 1
ATOM 3642 C CA . ASP A 1 466 ? -12.618 14.954 18.168 1.00 80.31 466 ASP A CA 1
ATOM 3643 C C . ASP A 1 466 ? -13.658 15.639 17.271 1.00 80.31 466 ASP A C 1
ATOM 3645 O O . ASP A 1 466 ? -14.552 16.333 17.779 1.00 80.31 466 ASP A O 1
ATOM 3649 N N . PHE A 1 467 ? -13.537 15.441 15.953 1.00 79.62 467 PHE A N 1
ATOM 3650 C CA . PHE A 1 467 ? -14.463 15.950 14.957 1.00 79.62 467 PHE A CA 1
ATOM 3651 C C . PHE A 1 467 ? -15.623 15.000 14.648 1.00 79.62 467 PHE A C 1
ATOM 3653 O O . PHE A 1 467 ? -16.577 15.465 14.031 1.00 79.62 467 PHE A O 1
ATOM 3660 N N . ASP A 1 468 ? -15.619 13.747 15.134 1.00 81.00 468 ASP A N 1
ATOM 3661 C CA . ASP A 1 468 ? -16.671 12.740 14.861 1.00 81.00 468 ASP A CA 1
ATOM 3662 C C . ASP A 1 468 ? -18.076 13.224 15.265 1.00 81.00 468 ASP A C 1
ATOM 3664 O O . ASP A 1 468 ? -19.078 12.854 14.661 1.00 81.00 468 ASP A O 1
ATOM 3668 N N . ARG A 1 469 ? -18.157 14.143 16.238 1.00 76.56 469 ARG A N 1
ATOM 3669 C CA . ARG A 1 469 ? -19.412 14.795 16.654 1.00 76.56 469 ARG A CA 1
ATOM 3670 C C . ARG A 1 469 ? -20.039 15.715 15.595 1.00 76.56 469 ARG A C 1
ATOM 3672 O O . ARG A 1 469 ? -21.207 16.067 15.728 1.00 76.56 469 ARG A O 1
ATOM 3679 N N . TRP A 1 470 ? -19.261 16.165 14.611 1.00 80.25 470 TRP A N 1
ATOM 3680 C CA . TRP A 1 470 ? -19.702 17.066 13.540 1.00 80.25 470 TRP A CA 1
ATOM 3681 C C . TRP A 1 470 ? -19.573 16.422 12.161 1.00 80.25 470 TRP A C 1
ATOM 3683 O O . TRP A 1 470 ? -20.445 16.608 11.318 1.00 80.25 470 TRP A O 1
ATOM 3693 N N . ILE A 1 471 ? -18.482 15.690 11.931 1.00 82.75 471 ILE A N 1
ATOM 3694 C CA . ILE A 1 471 ? -18.162 15.017 10.675 1.00 82.75 471 ILE A CA 1
ATOM 3695 C C . ILE A 1 471 ? -17.890 13.551 11.009 1.00 82.75 471 ILE A C 1
ATOM 3697 O O . ILE A 1 471 ? -16.907 13.296 11.700 1.00 82.75 471 ILE A O 1
ATOM 3701 N N . PRO A 1 472 ? -18.700 12.597 10.519 1.00 82.31 472 PRO A N 1
ATOM 3702 C CA . PRO A 1 472 ? -18.476 11.174 10.754 1.00 82.31 472 PRO A CA 1
ATOM 3703 C C . PRO A 1 472 ? -17.028 10.750 10.466 1.00 82.31 472 PRO A C 1
ATOM 3705 O O . PRO A 1 472 ? -16.470 11.106 9.428 1.00 82.31 472 PRO A O 1
ATOM 3708 N N . ALA A 1 473 ? -16.414 9.974 11.363 1.00 83.38 473 ALA A N 1
ATOM 3709 C CA . ALA A 1 473 ? -15.001 9.591 11.277 1.00 83.38 473 ALA A CA 1
ATOM 3710 C C . ALA A 1 473 ? -14.646 8.831 9.989 1.00 83.38 473 ALA A C 1
ATOM 3712 O O . ALA A 1 473 ? -13.523 8.930 9.508 1.00 83.38 473 ALA A O 1
ATOM 3713 N N . ASN A 1 474 ? -15.606 8.131 9.381 1.00 83.12 474 ASN A N 1
ATOM 3714 C CA . ASN A 1 474 ? -15.431 7.466 8.086 1.00 83.12 474 ASN A CA 1
ATOM 3715 C C . ASN A 1 474 ? -15.351 8.422 6.889 1.00 83.12 474 ASN A C 1
ATOM 3717 O O . ASN A 1 474 ? -15.049 7.979 5.783 1.00 83.12 474 ASN A O 1
ATOM 3721 N N . LEU A 1 475 ? -15.591 9.719 7.098 1.00 82.56 475 LEU A N 1
ATOM 3722 C CA . LEU A 1 475 ? -15.303 10.793 6.145 1.00 82.56 475 LEU A CA 1
ATOM 3723 C C . LEU A 1 475 ? -13.918 11.424 6.354 1.00 82.56 475 LEU A C 1
ATOM 3725 O O . LEU A 1 475 ? -13.497 12.258 5.554 1.00 82.56 475 LEU A O 1
ATOM 3729 N N . LEU A 1 476 ? -13.228 11.014 7.416 1.00 81.81 476 LEU A N 1
ATOM 3730 C CA . LEU A 1 476 ? -11.963 11.534 7.915 1.00 81.81 476 LEU A CA 1
ATOM 3731 C C . LEU A 1 476 ? -10.926 10.399 7.940 1.00 81.81 476 LEU A C 1
ATOM 3733 O O . LEU A 1 476 ? -10.500 9.942 9.003 1.00 81.81 476 LEU A O 1
ATOM 3737 N N . LEU A 1 477 ? -10.535 9.930 6.753 1.00 82.81 477 LEU A N 1
ATOM 3738 C CA . LEU A 1 477 ? -9.572 8.847 6.592 1.00 82.81 477 LEU A CA 1
ATOM 3739 C C . LEU A 1 477 ? -8.236 9.210 7.243 1.00 82.81 477 LEU A C 1
ATOM 3741 O O . LEU A 1 477 ? -7.652 10.276 7.017 1.00 82.81 477 LEU A O 1
ATOM 3745 N N . ALA A 1 478 ? -7.741 8.275 8.041 1.00 85.19 478 ALA A N 1
ATOM 3746 C CA . ALA A 1 478 ? -6.421 8.334 8.633 1.00 85.19 478 ALA A CA 1
ATOM 3747 C C . ALA A 1 478 ? -5.788 6.955 8.499 1.00 85.19 478 ALA A C 1
ATOM 3749 O O . ALA A 1 478 ? -6.408 5.943 8.829 1.00 85.19 478 ALA A O 1
ATOM 3750 N N . HIS A 1 479 ? -4.566 6.916 7.975 1.00 86.56 479 HIS A N 1
ATOM 3751 C CA . HIS A 1 479 ? -3.901 5.653 7.693 1.00 86.56 479 HIS A CA 1
ATOM 3752 C C . HIS A 1 479 ? -2.880 5.328 8.781 1.00 86.56 479 HIS A C 1
ATOM 3754 O O . HIS A 1 479 ? -1.988 6.134 9.045 1.00 86.56 479 HIS A O 1
ATOM 3760 N N . TYR A 1 480 ? -3.011 4.162 9.403 1.00 88.81 480 TYR A N 1
ATOM 3761 C CA . TYR A 1 480 ? -2.206 3.694 10.534 1.00 88.81 480 TYR A CA 1
ATOM 3762 C C . TYR A 1 480 ? -1.112 2.718 10.093 1.00 88.81 480 TYR A C 1
ATOM 3764 O O . TYR A 1 480 ? -1.216 2.119 9.028 1.00 88.81 480 TYR A O 1
ATOM 3772 N N . LEU A 1 481 ? -0.055 2.542 10.888 1.00 87.44 481 LEU A N 1
ATOM 3773 C CA . LEU A 1 481 ? 1.040 1.648 10.497 1.00 87.44 481 LEU A CA 1
ATOM 3774 C C . LEU A 1 481 ? 0.682 0.187 10.825 1.00 87.44 481 LEU A C 1
ATOM 3776 O O . LEU A 1 481 ? 0.337 -0.093 11.975 1.00 87.44 481 LEU A O 1
ATOM 3780 N N . PRO A 1 482 ? 0.810 -0.758 9.872 1.00 87.81 482 PRO A N 1
ATOM 3781 C CA . PRO A 1 482 ? 0.663 -2.188 10.147 1.00 87.81 482 PRO A CA 1
ATOM 3782 C C . PRO A 1 482 ? 1.944 -2.810 10.732 1.00 87.81 482 PRO A C 1
ATOM 3784 O O . PRO A 1 482 ? 2.006 -4.018 10.943 1.00 87.81 482 PRO A O 1
ATOM 3787 N N . THR A 1 483 ? 2.985 -2.005 10.959 1.00 82.38 483 THR A N 1
ATOM 3788 C CA . THR A 1 483 ? 4.335 -2.447 11.318 1.00 82.38 483 THR A CA 1
ATOM 3789 C C . THR A 1 483 ? 4.678 -2.134 12.780 1.00 82.38 483 THR A C 1
ATOM 3791 O O . THR A 1 483 ? 4.089 -1.257 13.420 1.00 82.38 483 THR A O 1
ATOM 3794 N N . GLY A 1 484 ? 5.662 -2.854 13.323 1.00 80.75 484 GLY A N 1
ATOM 3795 C CA . GLY A 1 484 ? 6.142 -2.691 14.697 1.00 80.75 484 GLY A CA 1
ATOM 3796 C C . GLY A 1 484 ? 6.062 -3.976 15.511 1.00 80.75 484 GLY A C 1
ATOM 3797 O O . GLY A 1 484 ? 5.915 -5.074 14.969 1.00 80.75 484 GLY A O 1
ATOM 3798 N N . ASP A 1 485 ? 6.183 -3.837 16.828 1.00 83.19 485 ASP A N 1
ATOM 3799 C CA . ASP A 1 485 ? 5.892 -4.934 17.742 1.00 83.19 485 ASP A CA 1
ATOM 3800 C C . ASP A 1 485 ? 4.374 -5.160 17.872 1.00 83.19 485 ASP A C 1
ATOM 3802 O O . ASP A 1 485 ? 3.547 -4.396 17.368 1.00 83.19 485 ASP A O 1
ATOM 3806 N N . ALA A 1 486 ? 3.998 -6.239 18.558 1.00 86.06 486 ALA A N 1
ATOM 3807 C CA . ALA A 1 486 ? 2.600 -6.606 18.759 1.00 86.06 486 ALA A CA 1
ATOM 3808 C C . ALA A 1 486 ? 1.751 -5.475 19.371 1.00 86.06 486 ALA A C 1
ATOM 3810 O O . ALA A 1 486 ? 0.617 -5.279 18.945 1.00 86.06 486 ALA A O 1
ATOM 3811 N N . ARG A 1 487 ? 2.300 -4.717 20.330 1.00 85.31 487 ARG A N 1
ATOM 3812 C CA . ARG A 1 487 ? 1.575 -3.626 21.001 1.00 85.31 487 ARG A CA 1
ATOM 3813 C C . ARG A 1 487 ? 1.374 -2.437 20.075 1.00 85.31 487 ARG A C 1
ATOM 3815 O O . ARG A 1 487 ? 0.283 -1.882 20.027 1.00 85.31 487 ARG A O 1
ATOM 3822 N N . SER A 1 488 ? 2.404 -2.067 19.313 1.00 86.06 488 SER A N 1
ATOM 3823 C CA . SER A 1 488 ? 2.311 -1.041 18.274 1.00 86.06 488 SER A CA 1
ATOM 3824 C C . SER A 1 488 ? 1.198 -1.386 17.289 1.00 86.06 488 SER A C 1
ATOM 3826 O O . SER A 1 488 ? 0.326 -0.552 17.040 1.00 86.06 488 SER A O 1
ATOM 3828 N N . ILE A 1 489 ? 1.175 -2.624 16.785 1.00 90.44 489 ILE A N 1
ATOM 3829 C CA . ILE A 1 489 ? 0.129 -3.099 15.872 1.00 90.44 489 ILE A CA 1
ATOM 3830 C C . ILE A 1 489 ? -1.249 -2.999 16.533 1.00 90.44 489 ILE A C 1
ATOM 3832 O O . ILE A 1 489 ? -2.150 -2.404 15.948 1.00 90.44 489 ILE A O 1
ATOM 3836 N N . ASP A 1 490 ? -1.415 -3.491 17.762 1.00 92.25 490 ASP A N 1
ATOM 3837 C CA . ASP A 1 490 ? -2.704 -3.448 18.460 1.00 92.25 490 ASP A CA 1
ATOM 3838 C C . ASP A 1 490 ? -3.201 -2.010 18.683 1.00 92.25 490 ASP A C 1
ATOM 3840 O O . ASP A 1 490 ? -4.369 -1.726 18.422 1.00 92.25 490 ASP A O 1
ATOM 3844 N N . ILE A 1 491 ? -2.329 -1.075 19.085 1.00 90.12 491 ILE A N 1
ATOM 3845 C CA . ILE A 1 491 ? -2.665 0.352 19.268 1.00 90.12 491 ILE A CA 1
ATOM 3846 C C . ILE A 1 491 ? -3.104 0.993 17.948 1.00 90.12 491 ILE A C 1
ATOM 3848 O O . ILE A 1 491 ? -4.066 1.771 17.915 1.00 90.12 491 ILE A O 1
ATOM 3852 N N . ASN A 1 492 ? -2.412 0.672 16.854 1.00 91.50 492 ASN A N 1
ATOM 3853 C CA . ASN A 1 492 ? -2.785 1.137 15.524 1.00 91.50 492 ASN A CA 1
ATOM 3854 C C . ASN A 1 492 ? -4.151 0.557 15.122 1.00 91.50 492 ASN A C 1
ATOM 3856 O O . ASN A 1 492 ? -5.047 1.322 14.773 1.00 91.50 492 ASN A O 1
ATOM 3860 N N . LEU A 1 493 ? -4.375 -0.751 15.278 1.00 94.44 493 LEU A N 1
ATOM 3861 C CA . LEU A 1 493 ? -5.650 -1.400 14.945 1.00 94.44 493 LEU A CA 1
ATOM 3862 C C . LEU A 1 493 ? -6.821 -0.891 15.788 1.00 94.44 493 LEU A C 1
ATOM 3864 O O . LEU A 1 493 ? -7.881 -0.600 15.239 1.00 94.44 493 LEU A O 1
ATOM 3868 N N . ALA A 1 494 ? -6.625 -0.701 17.094 1.00 94.62 494 ALA A N 1
ATOM 3869 C CA . ALA A 1 494 ? -7.626 -0.118 17.986 1.00 94.62 494 ALA A CA 1
ATOM 3870 C C . ALA A 1 494 ? -8.048 1.294 17.575 1.00 94.62 494 ALA A C 1
ATOM 3872 O O . ALA A 1 494 ? -9.142 1.728 17.935 1.00 94.62 494 ALA A O 1
ATOM 3873 N N . SER A 1 495 ? -7.205 1.984 16.804 1.00 93.38 495 SER A N 1
ATOM 3874 C CA . SER A 1 495 ? -7.488 3.297 16.229 1.00 93.38 495 SER A CA 1
ATOM 3875 C C . SER A 1 495 ? -8.120 3.198 14.831 1.00 93.38 495 SER A C 1
ATOM 3877 O O . SER A 1 495 ? -9.057 3.938 14.538 1.00 93.38 495 SER A O 1
ATOM 3879 N N . VAL A 1 496 ? -7.687 2.243 13.993 1.00 93.25 496 VAL A N 1
ATOM 3880 C CA . VAL A 1 496 ? -8.271 1.958 12.663 1.00 93.25 496 VAL A CA 1
ATOM 3881 C C . VAL A 1 496 ? -9.775 1.702 12.761 1.00 93.25 496 VAL A C 1
ATOM 3883 O O . VAL A 1 496 ? -10.555 2.302 12.018 1.00 93.25 496 VAL A O 1
ATOM 3886 N N . VAL A 1 497 ? -10.183 0.845 13.705 1.00 94.00 497 VAL A N 1
ATOM 3887 C CA . VAL A 1 497 ? -11.577 0.387 13.864 1.00 94.00 497 VAL A CA 1
ATOM 3888 C C . VAL A 1 497 ? -12.529 1.468 14.386 1.00 94.00 497 VAL A C 1
ATOM 3890 O O . VAL A 1 497 ? -13.741 1.274 14.400 1.00 94.00 497 VAL A O 1
ATOM 3893 N N . LEU A 1 498 ? -12.016 2.642 14.772 1.00 92.88 498 LEU A N 1
ATOM 3894 C CA . LEU A 1 498 ? -12.830 3.786 15.197 1.00 92.88 498 LEU A CA 1
ATOM 3895 C C . LEU A 1 498 ? -13.447 4.553 14.021 1.00 92.88 498 LEU A C 1
ATOM 3897 O O . LEU A 1 498 ? -13.969 5.647 14.219 1.00 92.88 498 LEU A O 1
ATOM 3901 N N . GLY A 1 499 ? -13.425 3.981 12.816 1.00 86.44 499 GLY A N 1
ATOM 3902 C CA . GLY A 1 499 ? -14.071 4.514 11.619 1.00 86.44 499 GLY A CA 1
ATOM 3903 C C . GLY A 1 499 ? -13.112 5.160 10.625 1.00 86.44 499 GLY A C 1
ATOM 3904 O O . GLY A 1 499 ? -13.554 5.546 9.554 1.00 86.44 499 GLY A O 1
ATOM 3905 N N . GLN A 1 500 ? -11.813 5.251 10.922 1.00 85.69 500 GLN A N 1
ATOM 3906 C CA . GLN A 1 500 ? -10.831 5.890 10.032 1.00 85.69 500 GLN A CA 1
ATOM 3907 C C . GLN A 1 500 ? -10.260 4.944 8.962 1.00 85.69 500 GLN A C 1
ATOM 3909 O O . GLN A 1 500 ? -9.754 5.420 7.949 1.00 85.69 500 GLN A O 1
ATOM 3914 N N . ASN A 1 501 ? -10.406 3.625 9.157 1.00 85.75 501 ASN A N 1
ATOM 3915 C CA . ASN A 1 501 ? -10.412 2.582 8.119 1.00 85.75 501 ASN A CA 1
ATOM 3916 C C . ASN A 1 501 ? -9.200 2.486 7.174 1.00 85.75 501 ASN A C 1
ATOM 3918 O O . ASN A 1 501 ? -9.336 1.922 6.090 1.00 85.75 501 ASN A O 1
ATOM 3922 N N . GLY A 1 502 ? -8.021 2.979 7.554 1.00 88.50 502 GLY A N 1
ATOM 3923 C CA . GLY A 1 502 ? -6.851 2.921 6.680 1.00 88.50 502 GLY A CA 1
ATOM 3924 C C . GLY A 1 502 ? -5.593 2.377 7.337 1.00 88.50 502 GLY A C 1
ATOM 3925 O O . GLY A 1 502 ? -5.306 2.649 8.504 1.00 88.50 502 GLY A O 1
ATOM 3926 N N . LEU A 1 503 ? -4.803 1.660 6.542 1.00 89.62 503 LEU A N 1
ATOM 3927 C CA . LEU A 1 503 ? -3.439 1.245 6.857 1.00 89.62 503 LEU A CA 1
ATOM 3928 C C . LEU A 1 503 ? -2.479 1.861 5.830 1.00 89.62 503 LEU A C 1
ATOM 3930 O O . LEU A 1 503 ? -2.854 2.057 4.677 1.00 89.62 503 LEU A O 1
ATOM 3934 N N . TRP A 1 504 ? -1.259 2.190 6.246 1.00 84.38 504 TRP A N 1
ATOM 3935 C CA . TRP A 1 504 ? -0.219 2.760 5.388 1.00 84.38 504 TRP A CA 1
ATOM 3936 C C . TRP A 1 504 ? 1.160 2.243 5.782 1.00 84.38 504 TRP A C 1
ATOM 3938 O O . TRP A 1 504 ? 1.501 2.190 6.962 1.00 84.38 504 TRP A O 1
ATOM 3948 N N . GLY A 1 505 ? 1.950 1.865 4.781 1.00 75.75 505 GLY A N 1
ATOM 3949 C CA . GLY A 1 505 ? 3.222 1.163 4.946 1.00 75.75 505 GLY A CA 1
ATOM 3950 C C . GLY A 1 505 ? 3.183 -0.240 4.336 1.00 75.75 505 GLY A C 1
ATOM 3951 O O . GLY A 1 505 ? 2.115 -0.753 4.019 1.00 75.75 505 GLY A O 1
ATOM 3952 N N . GLY A 1 506 ? 4.361 -0.837 4.143 1.00 70.25 506 GLY A N 1
ATOM 3953 C CA . GLY A 1 506 ? 4.488 -2.168 3.548 1.00 70.25 506 GLY A CA 1
ATOM 3954 C C . GLY A 1 506 ? 4.119 -3.289 4.523 1.00 70.25 506 GLY A C 1
ATOM 3955 O O . GLY A 1 506 ? 4.634 -3.345 5.639 1.00 70.25 506 GLY A O 1
ATOM 3956 N N . SER A 1 507 ? 3.258 -4.189 4.070 1.00 73.50 507 SER A N 1
ATOM 3957 C CA . SER A 1 507 ? 2.859 -5.454 4.694 1.00 73.50 507 SER A CA 1
ATOM 3958 C C . SER A 1 507 ? 3.772 -6.601 4.245 1.00 73.50 507 SER A C 1
ATOM 3960 O O . SER A 1 507 ? 3.905 -7.610 4.939 1.00 73.50 507 SER A O 1
ATOM 3962 N N . THR A 1 508 ? 4.431 -6.444 3.093 1.00 67.75 508 THR A N 1
ATOM 3963 C CA . THR A 1 508 ? 5.422 -7.384 2.563 1.00 67.75 508 THR A CA 1
ATOM 3964 C C . THR A 1 508 ? 6.615 -7.479 3.509 1.00 67.75 508 THR A C 1
ATOM 3966 O O . THR A 1 508 ? 7.241 -6.474 3.846 1.00 67.75 508 THR A O 1
ATOM 3969 N N . GLY A 1 509 ? 6.953 -8.702 3.921 1.00 61.75 509 GLY A N 1
ATOM 3970 C CA . GLY A 1 509 ? 8.049 -8.969 4.856 1.00 61.75 509 GLY A CA 1
ATOM 3971 C C . GLY A 1 509 ? 7.648 -8.955 6.335 1.00 61.75 509 GLY A C 1
ATOM 3972 O O . GLY A 1 509 ? 8.489 -9.269 7.178 1.00 61.75 509 GLY A O 1
ATOM 3973 N N . LEU A 1 510 ? 6.385 -8.658 6.672 1.00 71.12 510 LEU A N 1
ATOM 3974 C CA . LEU A 1 510 ? 5.882 -8.881 8.028 1.00 71.12 510 LEU A CA 1
ATOM 3975 C C . LEU A 1 510 ? 5.749 -10.385 8.321 1.00 71.12 510 LEU A C 1
ATOM 3977 O O . LEU A 1 510 ? 5.327 -11.149 7.447 1.00 71.12 510 LEU A O 1
ATOM 3981 N N . PRO A 1 511 ? 6.059 -10.841 9.551 1.00 76.75 511 PRO A N 1
ATOM 3982 C CA . PRO A 1 511 ? 5.801 -12.214 9.955 1.00 76.75 511 PRO A CA 1
ATOM 3983 C C . PRO A 1 511 ? 4.325 -12.582 9.777 1.00 76.75 511 PRO A C 1
ATOM 3985 O O . PRO A 1 511 ? 3.434 -11.821 10.154 1.00 76.75 511 PRO A O 1
ATOM 3988 N N . ASN A 1 512 ? 4.066 -13.797 9.295 1.00 83.56 512 ASN A N 1
ATOM 3989 C CA . ASN A 1 512 ? 2.711 -14.325 9.109 1.00 83.56 512 ASN A CA 1
ATOM 3990 C C . ASN A 1 512 ? 1.831 -14.195 10.363 1.00 83.56 512 ASN A C 1
ATOM 3992 O O . ASN A 1 512 ? 0.654 -13.879 10.252 1.00 83.56 512 ASN A O 1
ATOM 3996 N N . GLU A 1 513 ? 2.408 -14.366 11.555 1.00 85.81 513 GLU A N 1
ATOM 3997 C CA . GLU A 1 513 ? 1.701 -14.180 12.827 1.00 85.81 513 GLU A CA 1
ATOM 3998 C C . GLU A 1 513 ? 1.145 -12.755 12.995 1.00 85.81 513 GLU A C 1
ATOM 4000 O O . GLU A 1 513 ? 0.035 -12.581 13.501 1.00 85.81 513 GLU A O 1
ATOM 4005 N N . GLN A 1 514 ? 1.890 -11.736 12.554 1.00 88.00 514 GLN A N 1
ATOM 4006 C CA . GLN A 1 514 ? 1.453 -10.342 12.610 1.00 88.00 514 GLN A CA 1
ATOM 4007 C C . GLN A 1 514 ? 0.335 -10.073 11.599 1.00 88.00 514 GLN A C 1
ATOM 4009 O O . GLN A 1 514 ? -0.676 -9.476 11.964 1.00 88.00 514 GLN A O 1
ATOM 4014 N N . LEU A 1 515 ? 0.464 -10.581 10.368 1.00 90.31 515 LEU A N 1
ATOM 4015 C CA . LEU A 1 515 ? -0.595 -10.486 9.356 1.00 90.31 515 LEU A CA 1
ATOM 4016 C C . LEU A 1 515 ? -1.882 -11.179 9.831 1.00 90.31 515 LEU A C 1
ATOM 4018 O O . LEU A 1 515 ? -2.963 -10.602 9.743 1.00 90.31 515 LEU A O 1
ATOM 4022 N N . ASP A 1 516 ? -1.767 -12.369 10.425 1.00 92.19 516 ASP A N 1
ATOM 4023 C CA . ASP A 1 516 ? -2.904 -13.123 10.965 1.00 92.19 516 ASP A CA 1
ATOM 4024 C C . ASP A 1 516 ? -3.531 -12.428 12.188 1.00 92.19 516 ASP A C 1
ATOM 4026 O O . ASP A 1 516 ? -4.739 -12.511 12.420 1.00 92.19 516 ASP A O 1
ATOM 4030 N N . ARG A 1 517 ? -2.731 -11.723 13.000 1.00 92.06 517 ARG A N 1
ATOM 4031 C CA . ARG A 1 517 ? -3.234 -10.868 14.088 1.00 92.06 517 ARG A CA 1
ATOM 4032 C C . ARG A 1 517 ? -4.085 -9.725 13.538 1.00 92.06 517 ARG A C 1
ATOM 4034 O O . ARG A 1 517 ? -5.210 -9.558 14.001 1.00 92.06 517 ARG A O 1
ATOM 4041 N N . ILE A 1 518 ? -3.587 -9.001 12.534 1.00 95.19 518 ILE A N 1
ATOM 4042 C CA . ILE A 1 518 ? -4.331 -7.925 11.863 1.00 95.19 518 ILE A CA 1
ATOM 4043 C C . ILE A 1 518 ? -5.626 -8.481 11.256 1.00 95.19 518 ILE A C 1
ATOM 4045 O O . ILE A 1 518 ? -6.710 -7.970 11.545 1.00 95.19 518 ILE A O 1
ATOM 4049 N N . GLY A 1 519 ? -5.529 -9.585 10.509 1.00 95.75 519 GLY A N 1
ATOM 4050 C CA . GLY A 1 519 ? -6.663 -10.229 9.849 1.00 95.75 519 GLY A CA 1
ATOM 4051 C C . GLY A 1 519 ? -7.779 -10.642 10.807 1.00 95.75 519 GLY A C 1
ATOM 4052 O O . GLY A 1 519 ? -8.952 -10.412 10.503 1.00 95.75 519 GLY A O 1
ATOM 4053 N N . ARG A 1 520 ? -7.438 -11.187 11.984 1.00 95.19 520 ARG A N 1
ATOM 4054 C CA . ARG A 1 520 ? -8.420 -11.543 13.026 1.00 95.19 520 ARG A CA 1
ATOM 4055 C C . ARG A 1 520 ? -9.131 -10.318 13.594 1.00 95.19 520 ARG A C 1
ATOM 4057 O O . ARG A 1 520 ? -10.358 -10.305 13.631 1.00 95.19 520 ARG A O 1
ATOM 4064 N N . THR A 1 521 ? -8.390 -9.274 13.962 1.00 95.62 521 THR A N 1
ATOM 4065 C CA . THR A 1 521 ? -8.985 -8.039 14.498 1.00 95.62 521 THR A CA 1
ATOM 4066 C C . THR A 1 521 ? -9.902 -7.364 13.476 1.00 95.62 521 THR A C 1
ATOM 4068 O O . THR A 1 521 ? -10.998 -6.923 13.821 1.00 95.62 521 THR A O 1
ATOM 4071 N N . LEU A 1 522 ? -9.498 -7.315 12.200 1.00 96.00 522 LEU A N 1
ATOM 4072 C CA . LEU A 1 522 ? -10.344 -6.765 11.139 1.00 96.00 522 LEU A CA 1
ATOM 4073 C C . LEU A 1 522 ? -11.559 -7.654 10.835 1.00 96.00 522 LEU A C 1
ATOM 4075 O O . LEU A 1 522 ? -12.606 -7.130 10.459 1.00 96.00 522 LEU A O 1
ATOM 4079 N N . ALA A 1 523 ? -11.465 -8.974 11.027 1.00 95.75 523 ALA A N 1
ATOM 4080 C CA . ALA A 1 523 ? -12.613 -9.873 10.908 1.00 95.75 523 ALA A CA 1
ATOM 4081 C C . ALA A 1 523 ? -13.675 -9.590 11.973 1.00 95.75 523 ALA A C 1
ATOM 4083 O O . ALA A 1 523 ? -14.846 -9.455 11.626 1.00 95.75 523 ALA A O 1
ATOM 4084 N N . ASP A 1 524 ? -13.269 -9.410 13.232 1.00 95.62 524 ASP A N 1
ATOM 4085 C CA . ASP A 1 524 ? -14.197 -9.013 14.293 1.00 95.62 524 ASP A CA 1
ATOM 4086 C C . ASP A 1 524 ? -14.821 -7.646 14.022 1.00 95.62 524 ASP A C 1
ATOM 4088 O O . ASP A 1 524 ? -16.027 -7.470 14.200 1.00 95.62 524 ASP A O 1
ATOM 4092 N N . TYR A 1 525 ? -14.014 -6.691 13.549 1.00 95.81 525 TYR A N 1
ATOM 4093 C CA . TYR A 1 525 ? -14.510 -5.369 13.192 1.00 95.81 525 TYR A CA 1
ATOM 4094 C C . TYR A 1 525 ? -15.572 -5.439 12.096 1.00 95.81 525 TYR A C 1
ATOM 4096 O O . TYR A 1 525 ? -16.614 -4.807 12.239 1.00 95.81 525 TYR A O 1
ATOM 4104 N N . ARG A 1 526 ? -15.369 -6.237 11.039 1.00 94.94 526 ARG A N 1
ATOM 4105 C CA . ARG A 1 526 ? -16.337 -6.380 9.936 1.00 94.94 526 ARG A CA 1
ATOM 4106 C C . ARG A 1 526 ? -17.733 -6.791 10.406 1.00 94.94 526 ARG A C 1
ATOM 4108 O O . ARG A 1 526 ? -18.709 -6.300 9.850 1.00 94.94 526 ARG A O 1
ATOM 4115 N N . GLU A 1 527 ? -17.844 -7.629 11.433 1.00 95.56 527 GLU A N 1
ATOM 4116 C CA . GLU A 1 527 ? -19.142 -8.085 11.954 1.00 95.56 527 GLU A CA 1
ATOM 4117 C C . GLU A 1 527 ? -19.959 -6.985 12.651 1.00 95.56 527 GLU A C 1
ATOM 4119 O O . GLU A 1 527 ? -21.181 -7.106 12.783 1.00 95.56 527 GLU A O 1
ATOM 4124 N N . VAL A 1 528 ? -19.297 -5.922 13.116 1.00 95.44 528 VAL A N 1
ATOM 4125 C CA . VAL A 1 528 ? -19.925 -4.820 13.865 1.00 95.44 528 VAL A CA 1
ATOM 4126 C C . VAL A 1 528 ? -19.659 -3.446 13.248 1.00 95.44 528 VAL A C 1
ATOM 4128 O O . VAL A 1 528 ? -20.060 -2.432 13.815 1.00 95.44 528 VAL A O 1
ATOM 4131 N N . ARG A 1 529 ? -18.980 -3.388 12.096 1.00 94.00 529 ARG A N 1
ATOM 4132 C CA . ARG A 1 529 ? -18.508 -2.155 11.450 1.00 94.00 529 ARG A CA 1
ATOM 4133 C C . ARG A 1 529 ? -19.646 -1.181 11.193 1.00 94.00 529 ARG A C 1
ATOM 4135 O O . ARG A 1 529 ? -19.530 -0.005 11.528 1.00 94.00 529 ARG A O 1
ATOM 4142 N N . ASP A 1 530 ? -20.731 -1.666 10.602 1.00 92.81 530 ASP A N 1
ATOM 4143 C CA . ASP A 1 530 ? -21.851 -0.815 10.201 1.00 92.81 530 ASP A CA 1
ATOM 4144 C C . ASP A 1 530 ? -22.603 -0.287 11.432 1.00 92.81 530 ASP A C 1
ATOM 4146 O O . ASP A 1 530 ? -22.963 0.889 11.479 1.00 92.81 530 ASP A O 1
ATOM 4150 N N . ASP A 1 531 ? -22.733 -1.110 12.477 1.00 95.00 531 ASP A N 1
ATOM 4151 C CA . ASP A 1 531 ? -23.279 -0.703 13.774 1.00 95.00 531 ASP A CA 1
ATOM 4152 C C . ASP A 1 531 ? -22.396 0.353 14.463 1.00 95.00 531 ASP A C 1
ATOM 4154 O O . ASP A 1 531 ? -22.893 1.378 14.936 1.00 95.00 531 ASP A O 1
ATOM 4158 N N . ALA A 1 532 ? -21.077 0.144 14.477 1.00 92.44 532 ALA A N 1
ATOM 4159 C CA . ALA A 1 532 ? -20.118 1.082 15.053 1.00 92.44 532 ALA A CA 1
ATOM 4160 C C . ALA A 1 532 ? -20.086 2.420 14.291 1.00 92.44 532 ALA A C 1
ATOM 4162 O O . ALA A 1 532 ? -19.997 3.483 14.909 1.00 92.44 532 ALA A O 1
ATOM 4163 N N . ASN A 1 533 ? -20.203 2.394 12.961 1.00 89.44 533 ASN A N 1
ATOM 4164 C CA . ASN A 1 533 ? -20.242 3.602 12.132 1.00 89.44 533 ASN A CA 1
ATOM 4165 C C . ASN A 1 533 ? -21.582 4.349 12.238 1.00 89.44 533 ASN A C 1
ATOM 4167 O O . ASN A 1 533 ? -21.602 5.573 12.132 1.00 89.44 533 ASN A O 1
ATOM 4171 N N . ALA A 1 534 ? -22.693 3.646 12.484 1.00 88.94 534 ALA A N 1
ATOM 4172 C CA . ALA A 1 534 ? -23.995 4.265 12.746 1.00 88.94 534 ALA A CA 1
ATOM 4173 C C . ALA A 1 534 ? -24.074 4.927 14.137 1.00 88.94 534 ALA A C 1
ATOM 4175 O O . ALA A 1 534 ? -24.939 5.768 14.393 1.00 88.94 534 ALA A O 1
ATOM 4176 N N . ALA A 1 535 ? -23.181 4.550 15.051 1.00 87.56 535 ALA A N 1
ATOM 4177 C CA . ALA A 1 535 ? -23.102 5.099 16.391 1.00 87.56 535 ALA A CA 1
ATOM 4178 C C . ALA A 1 535 ? -22.329 6.430 16.418 1.00 87.56 535 ALA A C 1
ATOM 4180 O O . ALA A 1 535 ? -21.173 6.504 15.994 1.00 87.56 535 ALA A O 1
ATOM 4181 N N . CYS A 1 536 ? -22.911 7.467 17.036 1.00 82.12 536 CYS A N 1
ATOM 4182 C CA . CYS A 1 536 ? -22.130 8.640 17.448 1.00 82.12 536 CYS A CA 1
ATOM 4183 C C . CYS A 1 536 ? -21.082 8.199 18.476 1.00 82.12 536 CYS A C 1
ATOM 4185 O O . CYS A 1 536 ? -21.461 7.494 19.420 1.00 82.12 536 CYS A O 1
ATOM 4187 N N . ALA A 1 537 ? -19.821 8.614 18.345 1.00 79.31 537 ALA A N 1
ATOM 4188 C CA . ALA A 1 537 ? -18.807 8.247 19.327 1.00 79.31 537 ALA A CA 1
ATOM 4189 C C . ALA A 1 537 ? -19.116 8.832 20.714 1.00 79.31 537 ALA A C 1
ATOM 4191 O O . ALA A 1 537 ? -19.449 10.009 20.874 1.00 79.31 537 ALA A O 1
ATOM 4192 N N . VAL A 1 538 ? -18.982 7.989 21.732 1.00 88.62 538 VAL A N 1
ATOM 4193 C CA . VAL A 1 538 ? -18.895 8.384 23.137 1.00 88.62 538 VAL A CA 1
ATOM 4194 C C . VAL A 1 538 ? -17.423 8.334 23.519 1.00 88.62 538 VAL A C 1
ATOM 4196 O O . VAL A 1 538 ? -16.764 7.320 23.296 1.00 88.62 538 VAL A O 1
ATOM 4199 N N . ARG A 1 539 ? -16.897 9.417 24.099 1.00 88.12 539 ARG A N 1
ATOM 4200 C CA . ARG A 1 539 ? -15.499 9.476 24.536 1.00 88.12 539 ARG A CA 1
ATOM 4201 C C . ARG A 1 539 ? -15.377 9.770 26.020 1.00 88.12 539 ARG A C 1
ATOM 4203 O O . ARG A 1 539 ? -15.979 10.722 26.517 1.00 88.12 539 ARG A O 1
ATOM 4210 N N . LEU A 1 540 ? -14.514 9.012 26.689 1.00 85.62 540 LEU A N 1
ATOM 4211 C CA . LEU A 1 540 ? -14.035 9.305 28.036 1.00 85.62 540 LEU A CA 1
ATOM 4212 C C . LEU A 1 540 ? -12.524 9.557 27.992 1.00 85.62 540 LEU A C 1
ATOM 4214 O O . LEU A 1 540 ? -11.780 8.792 27.386 1.00 85.62 540 LEU A O 1
ATOM 4218 N N . GLY A 1 541 ? -12.066 10.625 28.643 1.00 79.38 541 GLY A N 1
ATOM 4219 C CA . GLY A 1 541 ? -10.661 11.037 28.603 1.00 79.38 541 GLY A CA 1
ATOM 4220 C C . GLY A 1 541 ? -10.309 11.928 27.405 1.00 79.38 541 GLY A C 1
ATOM 4221 O O . GLY A 1 541 ? -11.138 12.232 26.539 1.00 79.38 541 GLY A O 1
ATOM 4222 N N . ARG A 1 542 ? -9.067 12.420 27.397 1.00 76.06 542 ARG A N 1
ATOM 4223 C CA . ARG A 1 542 ? -8.492 13.201 26.292 1.00 76.06 542 ARG A CA 1
ATOM 4224 C C . ARG A 1 542 ? -7.596 12.287 25.464 1.00 76.06 542 ARG A C 1
ATOM 4226 O O . ARG A 1 542 ? -6.910 11.443 26.029 1.00 76.06 542 ARG A O 1
ATOM 4233 N N . THR A 1 543 ? -7.560 12.486 24.154 1.00 79.06 543 THR A N 1
ATOM 4234 C CA . THR A 1 543 ? -6.663 11.736 23.269 1.00 79.06 543 THR A CA 1
ATOM 4235 C C . THR A 1 543 ? -5.217 11.832 23.759 1.00 79.06 543 THR A C 1
ATOM 4237 O O . THR A 1 543 ? -4.723 12.928 24.028 1.00 79.06 543 THR A O 1
ATOM 4240 N N . GLY A 1 544 ? -4.553 10.688 23.930 1.00 67.44 544 GLY A N 1
ATOM 4241 C CA . GLY A 1 544 ? -3.169 10.630 24.408 1.00 67.44 544 GLY A CA 1
ATOM 4242 C C . GLY A 1 544 ? -2.977 10.836 25.916 1.00 67.44 544 GLY A C 1
ATOM 4243 O O . GLY A 1 544 ? -1.841 10.796 26.381 1.00 67.44 544 GLY A O 1
ATOM 4244 N N . CYS A 1 545 ? -4.037 11.032 26.714 1.00 68.44 545 CYS A N 1
ATOM 4245 C CA . CYS A 1 545 ? -3.877 11.039 28.170 1.00 68.44 545 CYS A CA 1
ATOM 4246 C C . CYS A 1 545 ? -3.682 9.614 28.711 1.00 68.44 545 CYS A C 1
ATOM 4248 O O . CYS A 1 545 ? -3.812 8.632 27.980 1.00 68.44 545 CYS A O 1
ATOM 4250 N N . GLY A 1 546 ? -3.364 9.493 30.006 1.00 66.31 546 GLY A N 1
ATOM 4251 C CA . GLY A 1 546 ? -3.105 8.194 30.635 1.00 66.31 546 GLY A CA 1
ATOM 4252 C C . GLY A 1 546 ? -4.242 7.182 30.465 1.00 66.31 546 GLY A C 1
ATOM 4253 O O . GLY A 1 546 ? -3.977 5.984 30.499 1.00 66.31 546 GLY A O 1
ATOM 4254 N N . PHE A 1 547 ? -5.473 7.653 30.234 1.00 78.81 547 PHE A N 1
ATOM 4255 C CA . PHE A 1 547 ? -6.634 6.802 30.034 1.00 78.81 547 PHE A CA 1
ATOM 4256 C C . PHE A 1 547 ? -7.652 7.394 29.040 1.00 78.81 547 PHE A C 1
ATOM 4258 O O . PHE A 1 547 ? -8.237 8.449 29.293 1.00 78.81 547 PHE A O 1
ATOM 4265 N N . GLU A 1 548 ? -7.889 6.696 27.931 1.00 87.62 548 GLU A N 1
ATOM 4266 C CA . GLU A 1 548 ? -8.700 7.151 26.794 1.00 87.62 548 GLU A CA 1
ATOM 4267 C C . GLU A 1 548 ? -9.659 6.030 26.346 1.00 87.62 548 GLU A C 1
ATOM 4269 O O . GLU A 1 548 ? -9.226 4.909 26.094 1.00 87.62 548 GLU A O 1
ATOM 4274 N N . VAL A 1 549 ? -10.962 6.314 26.231 1.00 90.81 549 VAL A N 1
ATOM 4275 C CA . VAL A 1 549 ? -11.989 5.350 25.780 1.00 90.81 549 VAL A CA 1
ATOM 4276 C C . VAL A 1 549 ? -12.790 5.933 24.644 1.00 90.81 549 VAL A C 1
ATOM 4278 O O . VAL A 1 549 ? -13.267 7.062 24.746 1.00 90.81 549 VAL A O 1
ATOM 4281 N N . HIS A 1 550 ? -13.013 5.116 23.623 1.00 93.81 550 HIS A N 1
ATOM 4282 C CA . HIS A 1 550 ? -13.933 5.388 22.531 1.00 93.81 550 HIS A CA 1
ATOM 4283 C C . HIS A 1 550 ? -14.973 4.274 22.466 1.00 93.81 550 HIS A C 1
ATOM 4285 O O . HIS A 1 550 ? -14.650 3.126 22.170 1.00 93.81 550 HIS A O 1
ATOM 4291 N N . GLU A 1 551 ? -16.226 4.612 22.745 1.00 94.50 551 GLU A N 1
ATOM 4292 C CA . GLU A 1 551 ? -17.378 3.720 22.642 1.00 94.50 551 GLU A CA 1
ATOM 4293 C C . GLU A 1 551 ? -18.186 4.062 21.382 1.00 94.50 551 GLU A C 1
ATOM 4295 O O . GLU A 1 551 ? -18.646 5.192 21.195 1.00 94.50 551 GLU A O 1
ATOM 4300 N N . ARG A 1 552 ? -18.397 3.056 20.528 1.00 94.12 552 ARG A N 1
ATOM 4301 C CA . ARG A 1 552 ? -19.229 3.124 19.322 1.00 94.12 552 ARG A CA 1
ATOM 4302 C C . ARG A 1 552 ? -20.236 1.975 19.328 1.00 94.12 552 ARG A C 1
ATOM 4304 O O . ARG A 1 552 ? -20.108 1.020 18.568 1.00 94.12 552 ARG A O 1
ATOM 4311 N N . LEU A 1 553 ? -21.224 2.063 20.221 1.00 95.81 553 LEU A N 1
ATOM 4312 C CA . LEU A 1 553 ? -22.342 1.116 20.307 1.00 95.81 553 LEU A CA 1
ATOM 4313 C C . LEU A 1 553 ? -23.591 1.692 19.641 1.00 95.81 553 LEU A C 1
ATOM 4315 O O . LEU A 1 553 ? -24.012 2.814 19.954 1.00 95.81 553 LEU A O 1
ATOM 4319 N N . ASN A 1 554 ? -24.188 0.927 18.731 1.00 94.94 554 ASN A N 1
ATOM 4320 C CA . ASN A 1 554 ? -25.407 1.306 18.037 1.00 94.94 554 ASN A CA 1
ATOM 4321 C C . ASN A 1 554 ? -26.572 1.363 19.044 1.00 94.94 554 ASN A C 1
ATOM 4323 O O . ASN A 1 554 ? -26.891 0.354 19.678 1.00 94.94 554 ASN A O 1
ATOM 4327 N N . PRO A 1 555 ? -27.241 2.519 19.210 1.00 92.44 555 PRO A N 1
ATOM 4328 C CA . PRO A 1 555 ? -28.307 2.670 20.198 1.00 92.44 555 PRO A CA 1
ATOM 4329 C C . PRO A 1 555 ? -29.526 1.769 19.937 1.00 92.44 555 PRO A C 1
ATOM 4331 O O . PRO A 1 555 ? -30.296 1.524 20.864 1.00 92.44 555 PRO A O 1
ATOM 4334 N N . ALA A 1 556 ? -29.717 1.281 18.706 1.00 93.81 556 ALA A N 1
ATOM 4335 C CA . ALA A 1 556 ? -30.866 0.458 18.340 1.00 93.81 556 ALA A CA 1
ATOM 4336 C C . ALA A 1 556 ? -30.741 -1.005 18.798 1.00 93.81 556 ALA A C 1
ATOM 4338 O O . ALA A 1 556 ? -31.743 -1.619 19.159 1.00 93.81 556 ALA A O 1
ATOM 4339 N N . ASN A 1 557 ? -29.532 -1.572 18.778 1.00 94.31 557 ASN A N 1
ATOM 4340 C CA . ASN A 1 557 ? -29.313 -3.007 19.004 1.00 94.31 557 ASN A CA 1
ATOM 4341 C C . ASN A 1 557 ? -28.157 -3.321 19.977 1.00 94.31 557 ASN A C 1
ATOM 4343 O O . ASN A 1 557 ? -27.988 -4.474 20.365 1.00 94.31 557 ASN A O 1
ATOM 4347 N N . GLY A 1 558 ? -27.381 -2.316 20.389 1.00 95.06 558 GLY A N 1
ATOM 4348 C CA . GLY A 1 558 ? -26.234 -2.453 21.284 1.00 95.06 558 GLY A CA 1
ATOM 4349 C C . GLY A 1 558 ? -25.003 -3.122 20.667 1.00 95.06 558 GLY A C 1
ATOM 4350 O O . GLY A 1 558 ? -24.045 -3.375 21.396 1.00 95.06 558 GLY A O 1
ATOM 4351 N N . ARG A 1 559 ? -25.009 -3.425 19.363 1.00 97.25 559 ARG A N 1
ATOM 4352 C CA . ARG A 1 559 ? -23.849 -3.964 18.637 1.00 97.25 559 ARG A CA 1
ATOM 4353 C C . ARG A 1 559 ? -22.839 -2.854 18.361 1.00 97.25 559 ARG A C 1
ATOM 4355 O O . ARG A 1 559 ? -23.214 -1.686 18.249 1.00 97.25 559 ARG A O 1
ATOM 4362 N N . GLY A 1 560 ? -21.564 -3.201 18.251 1.00 96.69 560 GLY A N 1
ATOM 4363 C CA . GLY A 1 560 ? -20.498 -2.232 18.001 1.00 96.69 560 GLY A CA 1
ATOM 4364 C C . GLY A 1 560 ? -19.211 -2.589 18.728 1.00 96.69 560 GLY A C 1
ATOM 4365 O O . GLY A 1 560 ? -18.911 -3.766 18.934 1.00 96.69 560 GLY A O 1
ATOM 4366 N N . LEU A 1 561 ? -18.446 -1.575 19.130 1.00 97.06 561 LEU A N 1
ATOM 4367 C CA . LEU A 1 561 ? -17.179 -1.781 19.830 1.00 97.06 561 LEU A CA 1
ATOM 4368 C C . LEU A 1 561 ? -16.865 -0.703 20.867 1.00 97.06 561 LEU A C 1
ATOM 4370 O O . LEU A 1 561 ? -17.397 0.408 20.826 1.00 97.06 561 LEU A O 1
ATOM 4374 N N . VAL A 1 562 ? -15.953 -1.044 21.775 1.00 96.81 562 VAL A N 1
ATOM 4375 C CA . VAL A 1 562 ? -15.316 -0.121 22.717 1.00 96.81 562 VAL A CA 1
ATOM 4376 C C . VAL A 1 562 ? -13.801 -0.295 22.616 1.00 96.81 562 VAL A C 1
ATOM 4378 O O . VAL A 1 562 ? -13.293 -1.368 22.937 1.00 96.81 562 VAL A O 1
ATOM 4381 N N . SER A 1 563 ? -13.079 0.747 22.199 1.00 95.38 563 SER A N 1
ATOM 4382 C CA . SER A 1 563 ? -11.610 0.784 22.246 1.00 95.38 563 SER A CA 1
ATOM 4383 C C . SER A 1 563 ? -11.153 1.525 23.495 1.00 95.38 563 SER A C 1
ATOM 4385 O O . SER A 1 563 ? -11.596 2.643 23.763 1.00 95.38 563 SER A O 1
ATOM 4387 N N . ILE A 1 564 ? -10.247 0.916 24.251 1.00 92.50 564 ILE A N 1
ATOM 4388 C CA . ILE A 1 564 ? -9.665 1.484 25.467 1.00 92.50 564 ILE A CA 1
ATOM 4389 C C . ILE A 1 564 ? -8.157 1.579 25.271 1.00 92.50 564 ILE A C 1
ATOM 4391 O O . ILE A 1 564 ? -7.521 0.603 24.882 1.00 92.50 564 ILE A O 1
ATOM 4395 N N . PHE A 1 565 ? -7.581 2.737 25.568 1.00 89.06 565 PHE A N 1
ATOM 4396 C CA . PHE A 1 565 ? -6.151 3.004 25.501 1.00 89.06 565 PHE A CA 1
ATOM 4397 C C . PHE A 1 565 ? -5.641 3.420 26.878 1.00 89.06 565 PHE A C 1
ATOM 4399 O O . PHE A 1 565 ? -6.233 4.264 27.556 1.00 89.06 565 PHE A O 1
ATOM 4406 N N . SER A 1 566 ? -4.507 2.851 27.264 1.00 84.25 566 SER A N 1
ATOM 4407 C CA . SER A 1 566 ? -3.730 3.269 28.423 1.00 84.25 566 SER A CA 1
ATOM 4408 C C . SER A 1 566 ? -2.420 3.851 27.923 1.00 84.25 566 SER A C 1
ATOM 4410 O O . SER A 1 566 ? -1.704 3.174 27.199 1.00 84.25 566 SER A O 1
ATOM 4412 N N . ASN A 1 567 ? -2.096 5.085 28.313 1.00 70.31 567 ASN A N 1
ATOM 4413 C CA . ASN A 1 567 ? -0.767 5.683 28.108 1.00 70.31 567 ASN A CA 1
ATOM 4414 C C . ASN A 1 567 ? -0.051 5.925 29.446 1.00 70.31 567 ASN A C 1
ATOM 4416 O O . ASN A 1 567 ? 0.919 6.676 29.502 1.00 70.31 567 ASN A O 1
ATOM 4420 N N . ALA A 1 568 ? -0.567 5.356 30.540 1.00 58.78 568 ALA A N 1
ATOM 4421 C CA . ALA A 1 568 ? 0.043 5.478 31.853 1.00 58.78 568 ALA A CA 1
ATOM 4422 C C . ALA A 1 568 ? 1.356 4.689 31.879 1.00 58.78 568 ALA A C 1
ATOM 4424 O O . ALA A 1 568 ? 1.350 3.469 32.022 1.00 58.78 568 ALA A O 1
ATOM 4425 N N . ASP A 1 569 ? 2.463 5.411 31.735 1.00 48.38 569 ASP A N 1
ATOM 4426 C CA . ASP A 1 569 ? 3.785 4.928 32.090 1.00 48.38 569 ASP A CA 1
ATOM 4427 C C . ASP A 1 569 ? 3.948 5.015 33.614 1.00 48.38 569 ASP A C 1
ATOM 4429 O O . ASP A 1 569 ? 3.965 6.104 34.190 1.00 48.38 569 ASP A O 1
ATOM 4433 N N . THR A 1 570 ? 4.031 3.871 34.294 1.00 41.88 570 THR A N 1
ATOM 4434 C CA . THR A 1 570 ? 4.413 3.836 35.718 1.00 41.88 570 THR A CA 1
ATOM 4435 C C . THR A 1 570 ? 5.918 3.647 35.921 1.00 41.88 570 THR A C 1
ATOM 4437 O O . THR A 1 570 ? 6.360 3.463 37.052 1.00 41.88 570 THR A O 1
ATOM 4440 N N . SER A 1 571 ? 6.722 3.677 34.855 1.00 40.03 571 SER A N 1
ATOM 4441 C CA . SER A 1 571 ? 8.166 3.427 34.883 1.00 40.03 571 SER A CA 1
ATOM 4442 C C . SER A 1 571 ? 9.033 4.685 35.019 1.00 40.03 571 SER A C 1
ATOM 4444 O O . SER A 1 571 ? 10.188 4.690 34.600 1.00 40.03 571 SER A O 1
ATOM 4446 N N . PHE A 1 572 ? 8.566 5.707 35.750 1.00 34.09 572 PHE A N 1
ATOM 4447 C CA . PHE A 1 572 ? 9.488 6.637 36.421 1.00 34.09 572 PHE A CA 1
ATOM 4448 C C . PHE A 1 572 ? 10.241 5.897 37.546 1.00 34.09 572 PHE A C 1
ATOM 4450 O O . PHE A 1 572 ? 10.023 6.126 38.732 1.00 34.09 572 PHE A O 1
ATOM 4457 N N . GLN A 1 573 ? 11.133 4.979 37.175 1.00 36.81 573 GLN A N 1
ATOM 4458 C CA . GLN A 1 573 ? 12.231 4.542 38.026 1.00 36.81 573 GLN A CA 1
ATOM 4459 C C . GLN A 1 573 ? 13.422 5.433 37.689 1.00 36.81 573 GLN A C 1
ATOM 4461 O O . GLN A 1 573 ? 14.195 5.158 36.774 1.00 36.81 573 GLN A O 1
ATOM 4466 N N . THR A 1 574 ? 13.563 6.539 38.419 1.00 35.53 574 THR A N 1
ATOM 4467 C CA . THR A 1 574 ? 14.867 7.193 38.508 1.00 35.53 574 THR A CA 1
ATOM 4468 C C . THR A 1 574 ? 15.837 6.179 39.113 1.00 35.53 574 THR A C 1
ATOM 4470 O O . THR A 1 574 ? 15.517 5.514 40.097 1.00 35.53 574 THR A O 1
ATOM 4473 N N . ALA A 1 575 ? 17.015 6.028 38.508 1.00 41.16 575 ALA A N 1
ATOM 4474 C CA . ALA A 1 575 ? 17.998 4.992 38.837 1.00 41.16 575 ALA A CA 1
ATOM 4475 C C . ALA A 1 575 ? 18.544 5.028 40.287 1.00 41.16 575 ALA A C 1
ATOM 4477 O O . ALA A 1 575 ? 19.346 4.172 40.645 1.00 41.16 575 ALA A O 1
ATOM 4478 N N . ASP A 1 576 ? 18.085 5.963 41.126 1.00 41.53 576 ASP A N 1
ATOM 4479 C CA . ASP A 1 576 ? 18.611 6.232 42.469 1.00 41.53 576 ASP A CA 1
ATOM 4480 C C . ASP A 1 576 ? 17.586 6.066 43.609 1.00 41.53 576 ASP A C 1
ATOM 4482 O O . ASP A 1 576 ? 17.844 6.491 44.736 1.00 41.53 576 ASP A O 1
ATOM 4486 N N . VAL A 1 577 ? 16.430 5.432 43.375 1.00 38.69 577 VAL A N 1
ATOM 4487 C CA . VAL A 1 577 ? 15.482 5.110 44.459 1.00 38.69 577 VAL A CA 1
ATOM 4488 C C . VAL A 1 577 ? 15.269 3.602 44.534 1.00 38.69 577 VAL A C 1
ATOM 4490 O O . VAL A 1 577 ? 14.845 2.961 43.576 1.00 38.69 577 VAL A O 1
ATOM 4493 N N . THR A 1 578 ? 15.582 3.026 45.697 1.00 37.31 578 THR A N 1
ATOM 4494 C CA . THR A 1 578 ? 15.287 1.631 46.053 1.00 37.31 578 THR A CA 1
ATOM 4495 C C . THR A 1 578 ? 13.844 1.263 45.689 1.00 37.31 578 THR A C 1
ATOM 4497 O O . THR A 1 578 ? 12.946 2.050 45.993 1.00 37.31 578 THR A O 1
ATOM 4500 N N . PRO A 1 579 ? 13.590 0.087 45.082 1.00 40.25 579 PRO A N 1
ATOM 4501 C CA . PRO A 1 579 ? 12.256 -0.293 44.635 1.00 40.25 579 PRO A CA 1
ATOM 4502 C C . PRO A 1 579 ? 11.331 -0.471 45.842 1.00 40.25 579 PRO A C 1
ATOM 4504 O O . PRO A 1 579 ? 11.387 -1.484 46.540 1.00 40.25 579 PRO A O 1
ATOM 4507 N N . GLU A 1 580 ? 10.477 0.518 46.099 1.00 35.91 580 GLU A N 1
ATOM 4508 C CA . GLU A 1 580 ? 9.309 0.321 46.950 1.00 35.91 580 GLU A CA 1
ATOM 4509 C C . GLU A 1 580 ? 8.295 -0.595 46.242 1.00 35.91 580 GLU A C 1
ATOM 4511 O O . GLU A 1 580 ? 8.249 -0.642 45.006 1.00 35.91 580 GLU A O 1
ATOM 4516 N N . PRO A 1 581 ? 7.504 -1.377 47.000 1.00 39.88 581 PRO A N 1
ATOM 4517 C CA . PRO A 1 581 ? 6.628 -2.387 46.431 1.00 39.88 581 PRO A CA 1
ATOM 4518 C C . PRO A 1 581 ? 5.614 -1.734 45.491 1.00 39.88 581 PRO A C 1
ATOM 4520 O O . PRO A 1 581 ? 4.860 -0.848 45.887 1.00 39.88 581 PRO A O 1
ATOM 4523 N N . THR A 1 582 ? 5.600 -2.200 44.241 1.00 42.34 582 THR A N 1
ATOM 4524 C CA . THR A 1 582 ? 4.641 -1.819 43.201 1.00 42.34 582 THR A CA 1
ATOM 4525 C C . THR A 1 582 ? 3.230 -1.795 43.780 1.00 42.34 582 THR A C 1
ATOM 4527 O O . THR A 1 582 ? 2.689 -2.853 44.116 1.00 42.34 582 THR A O 1
ATOM 4530 N N . VAL A 1 583 ? 2.620 -0.613 43.893 1.00 39.88 583 VAL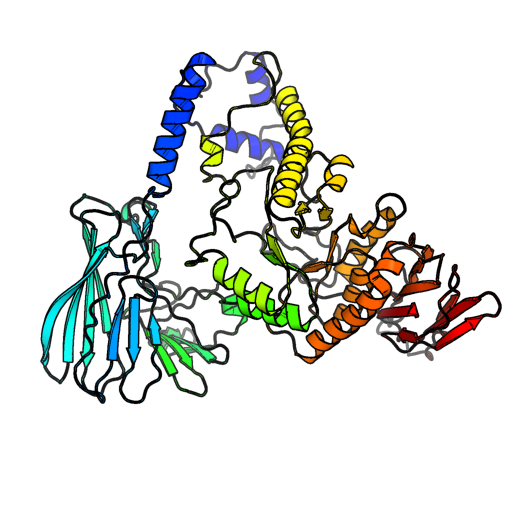 A N 1
ATOM 4531 C CA . VAL A 1 583 ? 1.181 -0.511 44.149 1.00 39.88 583 VAL A CA 1
ATOM 4532 C C . VAL A 1 583 ? 0.498 -1.260 43.001 1.00 39.88 583 VAL A C 1
ATOM 4534 O O . VAL A 1 583 ? 0.711 -0.889 41.844 1.00 39.88 583 VAL A O 1
ATOM 4537 N N . PRO A 1 584 ? -0.268 -2.338 43.253 1.00 44.53 584 PRO A N 1
ATOM 4538 C CA . PRO A 1 584 ? -0.965 -3.029 42.183 1.00 44.53 584 PRO A CA 1
ATOM 4539 C C . PRO A 1 584 ? -1.894 -2.023 41.509 1.00 44.53 584 PRO A C 1
ATOM 4541 O O . PRO A 1 584 ? -2.786 -1.487 42.168 1.00 44.53 584 PRO A O 1
ATOM 4544 N N . LEU A 1 585 ? -1.692 -1.756 40.216 1.00 55.12 585 LEU A N 1
ATOM 4545 C CA . LEU A 1 585 ? -2.653 -0.978 39.443 1.00 55.12 585 LEU A CA 1
ATOM 4546 C C . LEU A 1 585 ? -4.008 -1.683 39.576 1.00 55.12 585 LEU A C 1
ATOM 4548 O O . LEU A 1 585 ? -4.154 -2.849 39.187 1.00 55.12 585 LEU A O 1
ATOM 4552 N N . ALA A 1 586 ? -4.964 -1.005 40.215 1.00 60.06 586 ALA A N 1
ATOM 4553 C CA . ALA A 1 586 ? -6.329 -1.492 40.320 1.00 60.06 586 ALA A CA 1
ATOM 4554 C C . ALA A 1 586 ? -6.857 -1.763 38.902 1.00 60.06 586 ALA A C 1
ATOM 4556 O O . ALA A 1 586 ? -6.502 -1.020 37.980 1.00 60.06 586 ALA A O 1
ATOM 4557 N N . PRO A 1 587 ? -7.670 -2.817 38.697 1.00 69.81 587 PRO A N 1
ATOM 4558 C CA . PRO A 1 587 ? -8.260 -3.060 37.392 1.00 69.81 587 PRO A CA 1
ATOM 4559 C C . PRO A 1 587 ? -9.032 -1.814 36.973 1.00 69.81 587 PRO A C 1
ATOM 4561 O O . PRO A 1 587 ? -9.831 -1.268 37.737 1.00 69.81 587 PRO A O 1
ATOM 4564 N N . PHE A 1 588 ? -8.757 -1.356 35.763 1.00 77.50 588 PHE A N 1
ATOM 4565 C CA . PHE A 1 588 ? -9.515 -0.296 35.151 1.00 77.50 588 PHE A CA 1
ATOM 4566 C C . PHE A 1 588 ? -10.943 -0.796 34.905 1.00 77.50 588 PHE A C 1
ATOM 4568 O O . PHE A 1 588 ? -11.133 -1.907 34.409 1.00 77.50 588 PHE A O 1
ATOM 4575 N N . VAL A 1 589 ? -11.938 0.021 35.255 1.00 87.12 589 VAL A N 1
ATOM 4576 C CA . VAL A 1 589 ? -13.356 -0.312 35.105 1.00 87.12 589 VAL A CA 1
ATOM 4577 C C . VAL A 1 589 ? -14.043 0.771 34.288 1.00 87.12 589 VAL A C 1
ATOM 4579 O O . VAL A 1 589 ? -14.131 1.917 34.725 1.00 87.12 589 VAL A O 1
ATOM 4582 N N . TYR A 1 590 ? -14.589 0.386 33.139 1.00 90.88 590 TYR A N 1
ATOM 4583 C CA . TYR A 1 590 ? -15.509 1.212 32.364 1.00 90.88 590 TYR A CA 1
ATOM 4584 C C . TYR A 1 590 ? -16.898 0.596 32.385 1.00 90.88 590 TYR A C 1
ATOM 4586 O O . TYR A 1 590 ? -17.049 -0.620 32.294 1.00 90.88 590 TYR A O 1
ATOM 4594 N N . VAL A 1 591 ? -17.918 1.436 32.508 1.00 94.94 591 VAL A N 1
ATOM 4595 C CA . VAL A 1 591 ? -19.302 1.040 32.267 1.00 94.94 591 VAL A CA 1
ATOM 4596 C C . VAL A 1 591 ? -19.728 1.760 31.007 1.00 94.94 591 VAL A C 1
ATOM 4598 O O . VAL A 1 591 ? -19.588 2.980 30.948 1.00 94.94 591 VAL A O 1
ATOM 4601 N N . THR A 1 592 ? -20.213 1.011 30.019 1.00 96.06 592 THR A N 1
ATOM 4602 C CA . THR A 1 592 ? -20.666 1.601 28.761 1.00 96.06 592 THR A CA 1
ATOM 4603 C C . THR A 1 592 ? -21.745 2.640 29.034 1.00 96.06 592 THR A C 1
ATOM 4605 O O . THR A 1 592 ? -22.557 2.475 29.947 1.00 96.06 592 THR A O 1
ATOM 4608 N N . GLU A 1 593 ? -21.765 3.724 28.267 1.00 94.94 593 GLU A N 1
ATOM 4609 C CA . GLU A 1 593 ? -22.837 4.720 28.356 1.00 94.94 593 GLU A CA 1
ATOM 4610 C C . GLU A 1 593 ? -24.119 4.175 27.722 1.00 94.94 593 GLU A C 1
ATOM 4612 O O . GLU A 1 593 ? -25.229 4.405 28.209 1.00 94.94 593 GLU A O 1
ATOM 4617 N N . ARG A 1 594 ? -23.974 3.390 26.650 1.00 94.25 594 ARG A N 1
ATOM 4618 C CA . ARG A 1 594 ? -25.087 2.760 25.941 1.00 94.25 594 ARG A CA 1
ATOM 4619 C C . ARG A 1 594 ? -25.293 1.316 26.357 1.00 94.25 594 ARG A C 1
ATOM 4621 O O . ARG A 1 594 ? -24.426 0.663 26.943 1.00 94.25 594 ARG A O 1
ATOM 4628 N N . LYS A 1 595 ? -26.480 0.807 26.022 1.00 95.62 595 LYS A N 1
ATOM 4629 C CA . LYS A 1 595 ? -26.766 -0.622 26.119 1.00 95.62 595 LYS A CA 1
ATOM 4630 C C . LYS A 1 595 ? -25.833 -1.378 25.185 1.00 95.62 595 LYS A C 1
ATOM 4632 O O . LYS A 1 595 ? -25.656 -0.975 24.039 1.00 95.62 595 LYS A O 1
ATOM 4637 N N . ALA A 1 596 ? -25.273 -2.463 25.688 1.00 95.06 596 ALA A N 1
ATOM 4638 C CA . ALA A 1 596 ? -24.379 -3.325 24.942 1.00 95.06 596 ALA A CA 1
ATOM 4639 C C . ALA A 1 596 ? -25.093 -4.641 24.634 1.00 95.06 596 ALA A C 1
ATOM 4641 O O . ALA A 1 596 ? -25.837 -5.156 25.477 1.00 95.06 596 ALA A O 1
ATOM 4642 N N . ALA A 1 597 ? -24.893 -5.170 23.429 1.00 93.88 597 ALA A N 1
ATOM 4643 C CA . ALA A 1 597 ? -25.473 -6.440 23.027 1.00 93.88 597 ALA A CA 1
ATOM 4644 C C . ALA A 1 597 ? -24.986 -7.556 23.964 1.00 93.88 597 ALA A C 1
ATOM 4646 O O . ALA A 1 597 ? -23.790 -7.717 24.188 1.00 93.88 597 ALA A O 1
ATOM 4647 N N . ALA A 1 598 ? -25.922 -8.355 24.479 1.00 82.25 598 ALA A N 1
ATOM 4648 C CA . ALA A 1 598 ? -25.628 -9.509 25.332 1.00 82.25 598 ALA A CA 1
ATOM 4649 C C . ALA A 1 598 ? -25.196 -10.759 24.529 1.00 82.25 598 ALA A C 1
ATOM 4651 O O . ALA A 1 598 ? -25.251 -11.872 25.049 1.00 82.25 598 ALA A O 1
ATOM 4652 N N . GLY A 1 599 ? -24.859 -10.576 23.247 1.00 77.62 599 GLY A N 1
ATOM 4653 C CA . GLY A 1 599 ? -24.459 -11.623 22.314 1.00 77.62 599 GLY A CA 1
ATOM 4654 C C . GLY A 1 599 ? -23.010 -12.068 22.511 1.00 77.62 599 GLY A C 1
ATOM 4655 O O . GLY A 1 599 ? -22.523 -12.197 23.635 1.00 77.62 599 GLY A O 1
ATOM 4656 N N . SER A 1 600 ? -22.311 -12.338 21.409 1.00 86.38 600 SER A N 1
ATOM 4657 C CA . SER A 1 600 ? -20.911 -12.763 21.479 1.00 86.38 600 SER A CA 1
ATOM 4658 C C . SER A 1 600 ? -20.024 -11.555 21.771 1.00 86.38 600 SER A C 1
ATOM 4660 O O . SER A 1 600 ? -19.990 -10.602 20.995 1.00 86.38 600 SER A O 1
ATOM 4662 N N . VAL A 1 601 ? -19.264 -11.611 22.863 1.00 91.06 601 VAL A N 1
ATOM 4663 C CA . VAL A 1 601 ? -18.293 -10.571 23.220 1.00 91.06 601 VAL A CA 1
ATOM 4664 C C . VAL A 1 601 ? -16.883 -11.106 23.017 1.00 91.06 601 VAL A C 1
ATOM 4666 O O . VAL A 1 601 ? -16.532 -12.152 23.562 1.00 91.06 601 VAL A O 1
ATOM 4669 N N . HIS A 1 602 ? -16.068 -10.382 22.253 1.00 94.69 602 HIS A N 1
ATOM 4670 C CA . HIS A 1 602 ? -14.655 -10.701 22.051 1.00 94.69 602 HIS A CA 1
ATOM 4671 C C . HIS A 1 602 ? -13.786 -9.497 22.418 1.00 94.69 602 HIS A C 1
ATOM 4673 O O . HIS A 1 602 ? -14.108 -8.373 22.042 1.00 94.69 602 HIS A O 1
ATOM 4679 N N . ALA A 1 603 ? -12.697 -9.729 23.153 1.00 93.81 603 ALA A N 1
ATOM 4680 C CA . ALA A 1 603 ? -11.747 -8.693 23.540 1.00 93.81 603 ALA A CA 1
ATOM 4681 C C . ALA A 1 603 ? -10.341 -9.044 23.040 1.00 93.81 603 ALA A C 1
ATOM 4683 O O . ALA A 1 603 ? -9.873 -10.158 23.271 1.00 93.81 603 ALA A O 1
ATOM 4684 N N . THR A 1 604 ? -9.661 -8.097 22.387 1.00 92.56 604 THR A N 1
ATOM 4685 C CA . THR A 1 604 ? -8.317 -8.327 21.816 1.00 92.56 604 THR A CA 1
ATOM 4686 C C . THR A 1 604 ? -7.223 -8.439 22.879 1.00 92.56 604 THR A C 1
ATOM 4688 O O . THR A 1 604 ? -6.219 -9.114 22.664 1.00 92.56 604 THR A O 1
ATOM 4691 N N . HIS A 1 605 ? -7.443 -7.839 24.049 1.00 88.69 605 HIS A N 1
ATOM 4692 C CA . HIS A 1 605 ? -6.663 -8.053 25.265 1.00 88.69 605 HIS A CA 1
ATOM 4693 C C . HIS A 1 605 ? -7.566 -8.668 26.347 1.00 88.69 605 HIS A C 1
ATOM 4695 O O . HIS A 1 605 ? -8.737 -8.277 26.429 1.00 88.69 605 HIS A O 1
ATOM 4701 N N . PRO A 1 606 ? -7.052 -9.558 27.225 1.00 89.19 606 PRO A N 1
ATOM 4702 C CA . PRO A 1 606 ? -7.806 -10.095 28.355 1.00 89.19 606 PRO A CA 1
ATOM 4703 C C . PRO A 1 606 ? -8.582 -9.016 29.123 1.00 89.19 606 PRO A C 1
ATOM 4705 O O . PRO A 1 606 ? -7.999 -8.118 29.736 1.00 89.19 606 PRO A O 1
ATOM 4708 N N . ALA A 1 607 ? -9.908 -9.126 29.071 1.00 89.94 607 ALA A N 1
ATOM 4709 C CA . ALA A 1 607 ? -10.863 -8.220 29.688 1.00 89.94 607 ALA A CA 1
ATOM 4710 C C . ALA A 1 607 ? -12.029 -9.034 30.253 1.00 89.94 607 ALA A C 1
ATOM 4712 O O . ALA A 1 607 ? -12.508 -9.976 29.620 1.00 89.94 607 ALA A O 1
ATOM 4713 N N . LYS A 1 608 ? -12.513 -8.664 31.438 1.00 93.25 608 LYS A N 1
ATOM 4714 C CA . LYS A 1 608 ? -13.728 -9.241 32.010 1.00 93.25 608 LYS A CA 1
ATOM 4715 C C . LYS A 1 608 ? -14.903 -8.332 31.679 1.00 93.25 608 LYS A C 1
ATOM 4717 O O . LYS A 1 608 ? -14.971 -7.208 32.167 1.00 93.25 608 LYS A O 1
ATOM 4722 N N . VAL A 1 609 ? -15.840 -8.834 30.882 1.00 94.81 609 VAL A N 1
ATOM 4723 C CA . VAL A 1 609 ? -17.055 -8.105 30.501 1.00 94.81 609 VAL A CA 1
ATOM 4724 C C . VAL A 1 609 ? -18.252 -8.698 31.236 1.00 94.81 609 VAL A C 1
ATOM 4726 O O . VAL A 1 609 ? -18.459 -9.907 31.225 1.00 94.81 609 VAL A O 1
ATOM 4729 N N . THR A 1 610 ? -19.016 -7.855 31.928 1.00 95.50 610 THR A N 1
ATOM 4730 C CA . THR A 1 610 ? -20.191 -8.249 32.717 1.00 95.50 610 THR A CA 1
ATOM 4731 C C . THR A 1 610 ? -21.397 -7.419 32.295 1.00 95.50 610 THR A C 1
ATOM 4733 O O . THR A 1 610 ? -21.369 -6.195 32.412 1.00 95.50 610 THR A O 1
ATOM 4736 N N . GLN A 1 611 ? -22.468 -8.072 31.844 1.00 95.69 611 GLN A N 1
ATOM 4737 C CA . GLN A 1 611 ? -23.730 -7.399 31.540 1.00 95.69 611 GLN A CA 1
ATOM 4738 C C . GLN A 1 611 ? -24.396 -6.905 32.833 1.00 95.69 611 GLN A C 1
ATOM 4740 O O . GLN A 1 611 ? -24.515 -7.654 33.804 1.00 95.69 611 GLN A O 1
ATOM 4745 N N . LEU A 1 612 ? -24.841 -5.651 32.850 1.00 95.56 612 LEU A N 1
ATOM 4746 C CA . LEU A 1 612 ? -25.543 -5.039 33.975 1.00 95.56 612 LEU A CA 1
ATOM 4747 C C . LEU A 1 612 ? -27.071 -5.137 33.807 1.00 95.56 612 LEU A C 1
ATOM 4749 O O . LEU A 1 612 ? -27.562 -5.233 32.679 1.00 95.56 612 LEU A O 1
ATOM 4753 N N . PRO A 1 613 ? -27.853 -5.062 34.905 1.00 94.50 613 PRO A N 1
ATOM 4754 C CA . PRO A 1 613 ? -29.317 -5.147 34.850 1.00 94.50 613 PRO A CA 1
ATOM 4755 C C . PRO A 1 613 ? -29.998 -4.061 34.005 1.00 94.50 613 PRO A C 1
ATOM 4757 O O . PRO A 1 613 ? -31.103 -4.270 33.512 1.00 94.50 613 PRO A O 1
ATOM 4760 N N . ASP A 1 614 ? -29.356 -2.904 33.827 1.00 93.62 614 ASP A N 1
ATOM 4761 C CA . ASP A 1 614 ? -29.854 -1.802 32.993 1.00 93.62 614 ASP A CA 1
ATOM 4762 C C . ASP A 1 614 ? -29.551 -1.986 31.488 1.00 93.62 614 ASP A C 1
ATOM 4764 O O . ASP A 1 614 ? -29.954 -1.167 30.656 1.00 93.62 614 ASP A O 1
ATOM 4768 N N . GLY A 1 615 ? -28.885 -3.088 31.126 1.00 93.12 615 GLY A N 1
ATOM 4769 C CA . GLY A 1 615 ? -28.508 -3.436 29.760 1.00 93.12 615 GLY A CA 1
ATOM 4770 C C . GLY A 1 615 ? -27.169 -2.854 29.303 1.00 93.12 615 GLY A C 1
ATOM 4771 O O . GLY A 1 615 ? -26.801 -3.075 28.152 1.00 93.12 615 GLY A O 1
ATOM 4772 N N . ARG A 1 616 ? -26.440 -2.127 30.156 1.00 96.25 616 ARG A N 1
ATOM 4773 C CA . ARG A 1 616 ? -25.070 -1.660 29.877 1.00 96.25 616 ARG A CA 1
ATOM 4774 C C . ARG A 1 616 ? -24.056 -2.759 30.205 1.00 96.25 616 ARG A C 1
ATOM 4776 O O . ARG A 1 616 ? -24.393 -3.739 30.869 1.00 96.25 616 ARG A O 1
ATOM 4783 N N . ALA A 1 617 ? -22.815 -2.614 29.757 1.00 96.50 617 ALA A N 1
ATOM 4784 C CA . ALA A 1 617 ? -21.740 -3.553 30.060 1.00 96.50 617 ALA A CA 1
ATOM 4785 C C . ALA A 1 617 ? -20.687 -2.908 30.961 1.00 96.50 617 ALA A C 1
ATOM 4787 O O . ALA A 1 617 ? -20.250 -1.784 30.733 1.00 96.50 617 ALA A O 1
ATOM 4788 N N . ARG A 1 618 ? -20.249 -3.647 31.980 1.00 95.38 618 ARG A N 1
ATOM 4789 C CA . ARG A 1 618 ? -19.070 -3.329 32.785 1.00 95.38 618 ARG A CA 1
ATOM 4790 C C . ARG A 1 618 ? -17.869 -4.076 32.218 1.00 95.38 618 ARG A C 1
ATOM 4792 O O . ARG A 1 618 ? -17.891 -5.302 32.161 1.00 95.38 618 ARG A O 1
ATOM 4799 N N . ILE A 1 619 ? -16.828 -3.347 31.846 1.00 93.62 619 ILE A N 1
ATOM 4800 C CA . ILE A 1 619 ? -15.579 -3.861 31.289 1.00 93.62 619 ILE A CA 1
ATOM 4801 C C . ILE A 1 619 ? -14.474 -3.632 32.324 1.00 93.62 619 ILE A C 1
ATOM 4803 O O . ILE A 1 619 ? -14.218 -2.493 32.708 1.00 93.62 619 ILE A O 1
ATOM 4807 N N . GLU A 1 620 ? -13.834 -4.708 32.780 1.00 91.06 620 GLU A N 1
ATOM 4808 C CA . GLU A 1 620 ? -12.731 -4.681 33.745 1.00 91.06 620 GLU A CA 1
ATOM 4809 C C . GLU A 1 620 ? -11.441 -5.184 33.082 1.00 91.06 620 GLU A C 1
ATOM 4811 O O . GLU A 1 620 ? -11.390 -6.320 32.602 1.00 91.06 620 GLU A O 1
ATOM 4816 N N . ILE A 1 621 ? -10.397 -4.353 33.049 1.00 87.81 621 ILE A N 1
ATOM 4817 C CA . ILE A 1 621 ? -9.124 -4.627 32.359 1.00 87.81 621 ILE A CA 1
ATOM 4818 C C . ILE A 1 621 ? -7.947 -4.310 33.268 1.00 87.81 621 ILE A C 1
ATOM 4820 O O . ILE A 1 621 ? -7.993 -3.379 34.067 1.00 87.81 621 ILE A O 1
ATOM 4824 N N . LYS A 1 622 ? -6.858 -5.061 33.115 1.00 84.56 622 LYS A N 1
ATOM 4825 C CA . LYS A 1 622 ? -5.591 -4.780 33.783 1.00 84.56 622 LYS A CA 1
ATOM 4826 C C . LYS A 1 622 ? -4.484 -4.631 32.743 1.00 84.56 622 LYS A C 1
ATOM 4828 O O . LYS A 1 622 ? -4.181 -5.597 32.051 1.00 84.56 622 LYS A O 1
ATOM 4833 N N . PHE A 1 623 ? -3.896 -3.440 32.677 1.00 80.81 623 PHE A N 1
ATOM 4834 C CA . PHE A 1 623 ? -2.704 -3.153 31.878 1.00 80.81 623 PHE A CA 1
ATOM 4835 C C . PHE A 1 623 ? -1.433 -3.307 32.722 1.00 80.81 623 PHE A C 1
ATOM 4837 O O . PHE A 1 623 ? -1.493 -3.307 33.956 1.00 80.81 623 PHE A O 1
ATOM 4844 N N . ASP A 1 624 ? -0.284 -3.442 32.063 1.00 75.12 624 ASP A N 1
ATOM 4845 C CA . ASP A 1 624 ? 1.010 -3.718 32.700 1.00 75.12 624 ASP A CA 1
ATOM 4846 C C . ASP A 1 624 ? 1.863 -2.468 32.993 1.00 75.12 624 ASP A C 1
ATOM 4848 O O . ASP A 1 624 ? 3.020 -2.595 33.389 1.00 75.12 624 ASP A O 1
ATOM 4852 N N . GLY A 1 625 ? 1.290 -1.267 32.845 1.00 67.38 625 GLY A N 1
ATOM 4853 C CA . GLY A 1 625 ? 1.957 0.006 33.147 1.00 67.38 625 GLY A CA 1
ATOM 4854 C C . GLY A 1 625 ? 2.808 0.577 32.007 1.00 67.38 625 GLY A C 1
ATOM 4855 O O . GLY A 1 625 ? 3.589 1.494 32.246 1.00 67.38 625 GLY A O 1
ATOM 4856 N N . ARG A 1 626 ? 2.673 0.041 30.787 1.00 73.69 626 ARG A N 1
ATOM 4857 C CA . ARG A 1 626 ? 3.179 0.629 29.533 1.00 73.69 626 ARG A CA 1
ATOM 4858 C C . ARG A 1 626 ? 2.010 1.072 28.640 1.00 73.69 626 ARG A C 1
ATOM 4860 O O . ARG A 1 626 ? 0.874 0.660 28.895 1.00 73.69 626 ARG A O 1
ATOM 4867 N N . PRO A 1 627 ? 2.263 1.862 27.576 1.00 77.06 627 PRO A N 1
ATOM 4868 C CA . PRO A 1 627 ? 1.249 2.139 26.570 1.00 77.06 627 PRO A CA 1
ATOM 4869 C C . PRO A 1 627 ? 0.675 0.850 25.971 1.00 77.06 627 PRO A C 1
ATOM 4871 O O . PRO A 1 627 ? 1.427 0.004 25.481 1.00 77.06 627 PRO A O 1
ATOM 4874 N N . ASP A 1 628 ? -0.644 0.692 26.040 1.00 84.75 628 ASP A N 1
ATOM 4875 C CA . ASP A 1 628 ? -1.342 -0.529 25.630 1.00 84.75 628 ASP A CA 1
ATOM 4876 C C . ASP A 1 628 ? -2.816 -0.245 25.296 1.00 84.75 628 ASP A C 1
ATOM 4878 O O . ASP A 1 628 ? -3.332 0.854 25.538 1.00 84.75 628 ASP A O 1
ATOM 4882 N N . THR A 1 629 ? -3.511 -1.225 24.722 1.00 91.75 629 THR A N 1
ATOM 4883 C CA . THR A 1 629 ? -4.901 -1.075 24.296 1.00 91.75 629 THR A CA 1
ATOM 4884 C C . THR A 1 629 ? -5.705 -2.370 24.365 1.00 91.75 629 THR A C 1
ATOM 4886 O O . THR A 1 629 ? -5.170 -3.472 24.425 1.00 91.75 629 THR A O 1
ATOM 4889 N N . THR A 1 630 ? -7.027 -2.237 24.315 1.00 94.00 630 THR A N 1
ATOM 4890 C CA . THR A 1 630 ? -7.924 -3.336 23.967 1.00 94.00 630 THR A CA 1
ATOM 4891 C C . THR A 1 630 ? -9.088 -2.832 23.134 1.00 94.00 630 THR A C 1
ATOM 4893 O O . THR A 1 630 ? -9.534 -1.694 23.301 1.00 94.00 630 THR A O 1
ATOM 4896 N N . ILE A 1 631 ? -9.606 -3.703 22.277 1.00 96.81 631 ILE A N 1
ATOM 4897 C CA . ILE A 1 631 ? -10.880 -3.525 21.592 1.00 96.81 631 ILE A CA 1
ATOM 4898 C C . ILE A 1 631 ? -11.828 -4.582 22.138 1.00 96.81 631 ILE A C 1
ATOM 4900 O O . ILE A 1 631 ? -11.502 -5.768 22.118 1.00 96.81 631 ILE A O 1
ATOM 4904 N N . VAL A 1 632 ? -13.001 -4.162 22.602 1.00 97.50 632 VAL A N 1
ATOM 4905 C CA . VAL A 1 632 ? -14.092 -5.054 22.997 1.00 97.50 632 VAL A CA 1
ATOM 4906 C C . VAL A 1 632 ? -15.192 -4.959 21.950 1.00 97.50 632 VAL A C 1
ATOM 4908 O O . VAL A 1 632 ? -15.847 -3.925 21.833 1.00 97.50 632 VAL A O 1
ATOM 4911 N N . PHE A 1 633 ? -15.390 -6.033 21.193 1.00 97.81 633 PHE A N 1
ATOM 4912 C CA . PHE A 1 633 ? -16.434 -6.161 20.183 1.00 97.81 633 PHE A CA 1
ATOM 4913 C C . PHE A 1 633 ? -17.698 -6.765 20.798 1.00 97.81 633 PHE A C 1
ATOM 4915 O O . PHE A 1 633 ? -17.636 -7.816 21.437 1.00 97.81 633 PHE A O 1
ATOM 4922 N N . PHE A 1 634 ? -18.839 -6.119 20.566 1.00 97.38 634 PHE A N 1
ATOM 4923 C CA . PHE A 1 634 ? -20.169 -6.575 20.967 1.00 97.38 634 PHE A CA 1
ATOM 4924 C C . PHE A 1 634 ? -20.939 -6.991 19.711 1.00 97.38 634 PHE A C 1
ATOM 4926 O O . PHE A 1 634 ? -21.422 -6.131 18.969 1.00 97.38 634 PHE A O 1
ATOM 4933 N N . LYS A 1 635 ? -20.997 -8.303 19.460 1.00 93.75 635 LYS A N 1
ATOM 4934 C CA . LYS A 1 635 ? -21.548 -8.916 18.245 1.00 93.75 635 LYS A CA 1
ATOM 4935 C C . LYS A 1 635 ? -22.952 -9.461 18.441 1.00 93.75 635 LYS A C 1
ATOM 4937 O O . LYS A 1 635 ? -23.297 -9.940 19.545 1.00 93.75 635 LYS A O 1
#

pLDDT: mean 70.38, std 20.52, range [24.95, 97.81]

Solvent-accessible surface area (backbone atoms only — not comparable to full-atom values): 37247 Å² total; per-residue (Å²): 117,75,90,80,80,66,55,79,77,56,56,55,70,77,66,38,84,87,68,54,53,87,43,96,84,70,50,61,94,45,76,69,49,57,59,54,60,57,62,73,71,65,70,80,86,90,86,88,87,87,82,93,54,79,85,52,45,63,62,48,50,49,51,52,50,51,50,48,37,64,74,66,70,66,72,98,71,82,83,77,80,81,75,77,78,84,78,72,73,79,94,57,99,76,58,61,48,68,45,75,45,44,61,73,50,26,32,37,40,24,35,72,97,48,79,70,47,58,31,35,49,43,32,41,33,46,74,84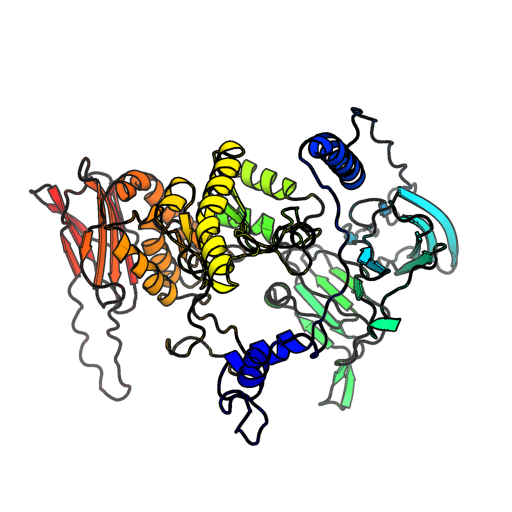,38,82,43,66,64,44,34,75,45,68,41,84,73,48,74,46,79,74,58,94,60,27,38,40,37,34,32,40,28,38,40,53,97,37,82,56,34,34,41,35,43,40,39,35,43,34,72,99,47,80,61,72,49,73,50,77,45,83,45,68,74,73,76,79,42,63,44,28,86,80,70,77,49,78,63,61,49,72,60,46,70,81,72,61,94,80,32,53,36,30,34,34,20,74,57,29,76,37,78,90,77,71,44,69,38,68,48,76,42,80,52,55,74,65,40,26,73,67,53,36,72,38,51,23,34,28,43,36,30,36,46,96,90,48,76,49,74,50,74,53,101,58,75,27,38,90,92,58,52,80,60,63,48,75,33,69,72,90,50,68,70,55,31,48,53,35,35,47,56,27,54,52,57,65,52,68,47,57,89,71,57,37,69,34,42,61,35,92,44,62,15,81,90,35,82,73,42,62,52,71,56,52,60,51,30,56,75,71,72,30,42,73,31,69,64,73,59,89,91,53,57,32,98,84,15,67,48,58,81,67,61,76,87,61,55,66,64,96,85,54,52,72,66,55,26,51,54,44,40,36,64,45,47,46,58,53,48,31,53,50,34,44,54,48,33,73,77,35,77,84,52,66,46,67,41,78,65,70,62,85,86,67,58,84,66,73,73,36,59,78,48,33,25,38,29,66,64,85,75,51,69,68,64,86,86,58,89,88,58,90,78,67,87,83,59,89,84,76,54,49,63,59,77,54,66,46,60,65,45,42,43,59,57,50,55,59,52,76,41,32,89,82,47,56,29,68,45,46,31,39,61,30,48,81,44,66,56,72,58,26,28,46,42,20,49,48,50,24,74,68,35,22,74,32,71,45,79,80,50,56,90,59,57,67,69,57,33,49,51,46,19,50,57,46,52,59,42,64,76,20,41,69,36,24,66,71,17,72,74,44,74,47,69,49,79,74,38,51,50,28,34,44,35,16,41,15,88,90,70,13,27,10,37,36,28,40,38,34,48,40,65,70,73,83,68,61,98,86,62,81,88,69,82,77,76,76,78,70,65,47,74,48,66,50,93,52,46,42,34,89,56,58,72,49,53,82,37,84,59,51,75,43,81,42,98,88,38,25,33,37,40,39,35,71,81,90,41,50,70,43,55,34,38,38,38,21,74